Protein AF-0000000073532746 (afdb_homodimer)

Nearest PDB structures (foldseek):
  5znt-assembly1_A  TM=8.253E-01  e=4.442E-20  Bombyx mori
  5z34-assembly1_A  TM=8.194E-01  e=3.449E-19  Bombyx mori
  2cc0-assembly1_B  TM=7.468E-01  e=2.527E-08  Streptomyces lividans
  8qpq-assembly1_TA  TM=7.365E-01  e=1.011E-07  Haloferax tailed virus 1
  2y8u-assembly1_A  TM=6.996E-01  e=2.751E-05  Aspergillus nidulans FGSC A4

Foldseek 3Di:
DPPPPPPPPPPPPPPCPPPPQQQAAAFALADPDDQAFFEEAEEEEEAQDPLLCVLVCVQQVVAAAPLRFTFAYEYAYAAAQGHYDLVSLVVSVVLFHAYEHAFHNLDQPLVDDLVVLLCGGVVRLVNNVVSVDPSVRHAEYEYRVLRDALSNVVSSLVVRHQEYERFAWEAFLRTGAKDAQQQHHNHNCVVRVYYGDNPDHRPRHIYGHQYAWPQRDSALPQADPVPRHHHPPDQPLVRQQRRSCSLVVHNSHYRYHYYYRVSSVPVRSVVSVSVNCVVRSPDQSYGYDHPVLSVVCVVPPDHSVCVVVSPVVGDGND/DPPPPPPPPPPPPPPCPPPPQFDAAAFALADPDDQAFFEEAEEEEEAQDPLLCVLVCVQQVVAAAPLRFTFAYEYAYAAAQGHYDLVSLVVSVVLFHAYEHAFHNLDQPLVDDLVVLLCGGVVRLVNNVVSVDPSVRHAEYEYRVLRDALSNVVSSLVVRHQEYERFADEAFLRTGAKDAQQQHHNHNCVVRVYYGDNPDHRPRHIYGHQYAWPQRDSALPQADPVPRHHHPPDQPLVRQQRRSCSLVVHNSHYRYHYYYRVSSVPVRSVVSVSVNCVVRSPDQSYGYDHPVLSVVCVVPPDHSVCVVVSPVVGDGND

Secondary structure (DSSP, 8-state):
-------------------------PPP-S-SSSS--EEEEEEEEE-BSHHHHHHHHHHHTT-B-TTSPBPP-EEEE--SSS-B-HHHHHHHHHHT-EEEE--SS---GGGS-HHHHHHHHHHHHHHHHTTT--GGG--EE--GGG---HHHHHHHHHTT--EE---EE--SSSPPPPEEESSS--S-HHHHT----TT--EEEEEE-PEEP-TTS-SSSTTB-TTT--B-TT--HHHHHHHHHHHHHTTT-PPEEEEEEHHHHTSHHHHHHHHHHHHHHTTSTTEEEE-HHHHHHHHHS---GGGHHHHHTTSPPP-/-------------------------PPP-S-SSSS--EEEEEEEEE-BSHHHHHHHHHHHTT-B-TTSPBPP-EEEE--SSS-B-HHHHHHHHHHT-EEEE--SS---GGGS-HHHHHHHHHHHHHHHHTTT--GGG--EE--GGG---HHHHHHHHHTT--EE---EE--SSSPPPPEEESSS--S-HHHHT----TT--EEEEEE-PEEP-TTS-SSSTTB-TTT--B-TT--HHHHHHHHHHHHHTTT-PPEEEEEEHHHHTSHHHHHHHHHHHHHHTTSTTEEEE-HHHHHHHHHS---GGGHHHHHTTSPPP-

pLDDT: mean 91.08, std 16.88, range [23.73, 98.94]

Radius of gyration: 26.98 Å; Cα contacts (8 Å, |Δi|>4): 1363; chains: 2; bounding box: 135×74×66 Å

Solvent-accessible surface area (backbone atoms only — not comparable to full-atom values): 33034 Å² total; per-residue (Å²): 136,84,80,74,75,80,77,77,74,79,76,80,76,74,75,73,76,60,75,72,71,75,56,43,44,83,58,60,41,65,56,94,45,73,66,54,36,32,39,36,36,36,37,39,46,39,53,35,24,68,72,45,48,51,61,54,42,63,52,34,63,71,41,55,31,90,86,68,26,31,40,33,38,24,34,26,33,10,57,67,43,37,56,53,32,52,69,43,48,38,49,43,43,74,42,42,31,42,54,26,25,18,22,19,58,55,56,59,46,62,55,48,55,64,70,55,41,41,48,28,46,54,47,16,43,51,57,52,28,73,41,73,40,61,61,87,64,53,30,37,34,35,49,37,69,39,34,51,34,56,59,54,59,49,46,38,52,77,68,66,35,45,31,40,47,44,51,39,40,67,43,62,45,63,27,65,50,70,42,49,16,59,85,13,44,43,49,56,32,69,58,28,33,43,51,73,49,74,82,44,60,41,71,78,26,31,37,38,63,36,49,31,35,84,76,60,31,64,44,45,61,44,32,32,72,56,38,58,12,66,39,86,94,53,52,45,32,56,31,51,45,49,46,38,49,28,12,68,76,46,40,31,37,72,28,77,46,43,39,43,58,75,50,51,69,36,64,66,51,38,50,22,51,49,51,36,49,63,59,52,60,69,40,88,53,40,38,54,31,28,67,66,56,49,49,53,34,72,75,61,66,63,34,36,90,47,41,69,69,62,56,63,77,50,72,67,24,122,133,82,77,73,76,77,78,78,73,80,77,77,76,75,75,72,76,61,77,70,71,76,58,41,42,82,57,58,43,67,56,92,46,75,67,53,37,33,40,35,35,36,36,39,46,40,52,34,25,69,71,45,47,51,62,53,42,60,54,34,64,72,40,54,32,91,87,68,27,29,41,33,38,25,34,26,32,11,58,65,43,36,55,53,31,52,68,44,49,38,49,42,43,74,42,42,30,43,53,27,28,19,22,20,59,54,56,60,46,63,55,48,55,63,69,56,42,42,48,28,47,53,46,16,45,51,56,52,28,72,40,73,40,60,63,88,66,53,29,37,36,35,47,37,69,40,33,50,34,55,58,55,60,49,47,38,53,78,68,66,34,45,32,39,48,45,52,40,40,65,42,62,44,64,27,65,48,67,43,50,17,58,84,13,45,44,49,55,32,70,58,27,32,41,50,74,49,71,81,45,61,41,71,78,26,30,39,39,64,36,50,30,35,86,77,62,31,63,45,46,60,45,33,32,72,55,37,57,12,66,40,86,93,53,53,44,31,56,32,51,44,48,45,38,49,27,12,68,76,47,40,31,38,72,27,77,46,44,38,41,58,76,51,52,69,35,64,65,52,37,51,24,52,48,51,34,49,62,59,53,60,70,42,87,55,40,38,55,31,28,68,66,57,48,50,52,33,73,77,58,66,60,32,37,89,47,41,67,68,62,55,63,78,50,72,66,24,120

Structure (mmCIF, N/CA/C/O backbone):
data_AF-0000000073532746-model_v1
#
loop_
_entity.id
_entity.type
_entity.pdbx_description
1 polymer 'NodB homology domain-containing protein'
#
loop_
_atom_site.group_PDB
_atom_site.id
_atom_site.type_symbol
_atom_site.label_atom_id
_atom_site.label_alt_id
_atom_site.label_comp_id
_atom_site.label_asym_id
_atom_site.label_entity_id
_atom_site.label_seq_id
_atom_site.pdbx_PDB_ins_code
_atom_site.Cartn_x
_atom_site.Cartn_y
_atom_site.Cartn_z
_atom_site.occupancy
_atom_site.B_iso_or_equiv
_atom_site.auth_seq_id
_atom_site.auth_comp_id
_atom_site.auth_asym_id
_atom_site.auth_atom_id
_atom_site.pdbx_PDB_model_num
ATOM 1 N N . MET A 1 1 ? -73.875 11.648 2.209 1 23.73 1 MET A N 1
ATOM 2 C CA . MET A 1 1 ? -72.812 10.875 1.553 1 23.73 1 MET A CA 1
ATOM 3 C C . MET A 1 1 ? -71.438 11.211 2.135 1 23.73 1 MET A C 1
ATOM 5 O O . MET A 1 1 ? -71.062 12.383 2.213 1 23.73 1 MET A O 1
ATOM 9 N N . ALA A 1 2 ? -71.062 10.297 3.117 1 32.16 2 ALA A N 1
ATOM 10 C CA . ALA A 1 2 ? -70 10.109 4.082 1 32.16 2 ALA A CA 1
ATOM 11 C C . ALA A 1 2 ? -68.625 10.141 3.389 1 32.16 2 ALA A C 1
ATOM 13 O O . ALA A 1 2 ? -68.312 9.273 2.568 1 32.16 2 ALA A O 1
ATOM 14 N N . THR A 1 3 ? -68.188 11.281 2.979 1 30.69 3 THR A N 1
ATOM 15 C CA . THR A 1 3 ? -66.875 11.43 2.271 1 30.69 3 THR A CA 1
ATOM 16 C C . THR A 1 3 ? -65.75 10.844 3.086 1 30.69 3 THR A C 1
ATOM 18 O O . THR A 1 3 ? -65.5 11.289 4.203 1 30.69 3 THR A O 1
ATOM 21 N N . THR A 1 4 ? -65.5 9.555 3.018 1 33.56 4 THR A N 1
ATOM 22 C CA . THR A 1 4 ? -64.5 8.695 3.619 1 33.56 4 THR A CA 1
ATOM 23 C C . THR A 1 4 ? -63.125 9.117 3.186 1 33.56 4 THR A C 1
ATOM 25 O O . THR A 1 4 ? -62.781 9.07 2 1 33.56 4 THR A O 1
ATOM 28 N N . THR A 1 5 ? -62.625 10.242 3.639 1 35.44 5 THR A N 1
ATOM 29 C CA . THR A 1 5 ? -61.281 10.586 3.244 1 35.44 5 THR A CA 1
ATOM 30 C C . THR A 1 5 ? -60.312 9.445 3.561 1 35.44 5 THR A C 1
ATOM 32 O O . THR A 1 5 ? -60.25 8.961 4.695 1 35.44 5 THR A O 1
ATOM 35 N N . PRO A 1 6 ? -59.812 8.625 2.527 1 37.31 6 PRO A N 1
ATOM 36 C CA . PRO A 1 6 ? -58.875 7.531 2.781 1 37.31 6 PRO A CA 1
ATOM 37 C C . PRO A 1 6 ? -57.594 8.008 3.441 1 37.31 6 PRO A C 1
ATOM 39 O O . PRO A 1 6 ? -57.094 9.094 3.131 1 37.31 6 PRO A O 1
ATOM 42 N N . LEU A 1 7 ? -57.375 7.703 4.727 1 33.84 7 LEU A N 1
ATOM 43 C CA . LEU A 1 7 ? -56.156 7.844 5.488 1 33.84 7 LEU A CA 1
ATOM 44 C C . LEU A 1 7 ? -54.969 7.191 4.75 1 33.84 7 LEU A C 1
ATOM 46 O O . LEU A 1 7 ? -55 5.992 4.48 1 33.84 7 LEU A O 1
ATOM 50 N N . LEU A 1 8 ? -54.281 7.965 3.84 1 31.45 8 LEU A N 1
ATOM 51 C CA . LEU A 1 8 ? -53.031 7.496 3.24 1 31.45 8 LEU A CA 1
ATOM 52 C C . LEU A 1 8 ? -52.062 7.066 4.316 1 31.45 8 LEU A C 1
ATOM 54 O O . LEU A 1 8 ? -51.625 7.883 5.141 1 31.45 8 LEU A O 1
ATOM 58 N N . ALA A 1 9 ? -52.125 5.809 4.781 1 29.67 9 ALA A N 1
ATOM 59 C CA . ALA A 1 9 ? -51.062 5.238 5.621 1 29.67 9 ALA A CA 1
ATOM 60 C C . ALA A 1 9 ? -49.719 5.359 4.953 1 29.67 9 ALA A C 1
ATOM 62 O O . ALA A 1 9 ? -49.5 4.855 3.846 1 29.67 9 ALA A O 1
ATOM 63 N N . ALA A 1 10 ? -49 6.488 5.156 1 29.73 10 ALA A N 1
ATOM 64 C CA . ALA A 1 10 ? -47.594 6.578 4.766 1 29.73 10 ALA A CA 1
ATOM 65 C C . ALA A 1 10 ? -46.812 5.402 5.32 1 29.73 10 ALA A C 1
ATOM 67 O O . ALA A 1 10 ? -46.688 5.242 6.535 1 29.73 10 ALA A O 1
ATOM 68 N N . ALA A 1 11 ? -46.812 4.191 4.719 1 26.45 11 ALA A N 1
ATOM 69 C CA . ALA A 1 11 ? -45.938 3.09 5.094 1 26.45 11 ALA A CA 1
ATOM 70 C C . ALA A 1 11 ? -44.5 3.547 5.137 1 26.45 11 ALA A C 1
ATOM 72 O O . ALA A 1 11 ? -44 4.207 4.211 1 26.45 11 ALA A O 1
ATOM 73 N N . ALA A 1 12 ? -43.875 3.533 6.359 1 29.66 12 ALA A N 1
ATOM 74 C CA . ALA A 1 12 ? -42.469 3.641 6.785 1 29.66 12 ALA A CA 1
ATOM 75 C C . ALA A 1 12 ? -41.594 2.643 6.039 1 29.66 12 ALA A C 1
ATOM 77 O O . ALA A 1 12 ? -41.656 1.438 6.297 1 29.66 12 ALA A O 1
ATOM 78 N N . LEU A 1 13 ? -41.375 2.803 4.715 1 28.53 13 LEU A N 1
ATOM 79 C CA . LEU A 1 13 ? -40.375 1.905 4.176 1 28.53 13 LEU A CA 1
ATOM 80 C C . LEU A 1 13 ? -39.062 2.062 4.926 1 28.53 13 LEU A C 1
ATOM 82 O O . LEU A 1 13 ? -38.375 3.092 4.809 1 28.53 13 LEU A O 1
ATOM 86 N N . LEU A 1 14 ? -38.938 1.565 6.152 1 28.64 14 LEU A N 1
ATOM 87 C CA . LEU A 1 14 ? -37.625 1.357 6.773 1 28.64 14 LEU A CA 1
ATOM 88 C C . LEU A 1 14 ? -36.688 0.64 5.812 1 28.64 14 LEU A C 1
ATOM 90 O O . LEU A 1 14 ? -36.906 -0.52 5.465 1 28.64 14 LEU A O 1
ATOM 94 N N . ALA A 1 15 ? -36.156 1.393 4.887 1 28.52 15 ALA A N 1
ATOM 95 C CA . ALA A 1 15 ? -35.031 0.841 4.125 1 28.52 15 ALA A CA 1
ATOM 96 C C . ALA A 1 15 ? -34.031 0.182 5.047 1 28.52 15 ALA A C 1
ATOM 98 O O . ALA A 1 15 ? -33.344 0.862 5.82 1 28.52 15 ALA A O 1
ATOM 99 N N . LEU A 1 16 ? -34.281 -1.003 5.594 1 30.11 16 LEU A N 1
ATOM 100 C CA . LEU A 1 16 ? -33.281 -1.864 6.211 1 30.11 16 LEU A CA 1
ATOM 101 C C . LEU A 1 16 ? -32 -1.932 5.355 1 30.11 16 LEU A C 1
ATOM 103 O O . LEU A 1 16 ? -32.031 -2.518 4.27 1 30.11 16 LEU A O 1
ATOM 107 N N . LEU A 1 17 ? -31.328 -0.812 5.254 1 30.53 17 LEU A N 1
ATOM 108 C CA . LEU A 1 17 ? -29.969 -0.996 4.77 1 30.53 17 LEU A CA 1
ATOM 109 C C . LEU A 1 17 ? -29.281 -2.139 5.508 1 30.53 17 LEU A C 1
ATOM 111 O O . LEU A 1 17 ? -28.938 -2.012 6.688 1 30.53 17 LEU A O 1
ATOM 115 N N . HIS A 1 18 ? -29.844 -3.357 5.406 1 32.28 18 HIS A N 1
ATOM 116 C CA . HIS A 1 18 ? -29.078 -4.512 5.867 1 32.28 18 HIS A CA 1
ATOM 117 C C . HIS A 1 18 ? -27.609 -4.391 5.473 1 32.28 18 HIS A C 1
ATOM 119 O O . HIS A 1 18 ? -27.297 -3.957 4.363 1 32.28 18 HIS A O 1
ATOM 125 N N . PRO A 1 19 ? -26.766 -4.199 6.422 1 35.41 19 PRO A N 1
ATOM 126 C CA . PRO A 1 19 ? -25.375 -4.418 6.055 1 35.41 19 PRO A CA 1
ATOM 127 C C . PRO A 1 19 ? -25.172 -5.645 5.164 1 35.41 19 PRO A C 1
ATOM 129 O O . PRO A 1 19 ? -25.656 -6.73 5.492 1 35.41 19 PRO A O 1
ATOM 132 N N . CYS A 1 20 ? -25.438 -5.547 3.963 1 35.22 20 CYS A N 1
ATOM 133 C CA . CYS A 1 20 ? -25.172 -6.688 3.092 1 35.22 20 CYS A CA 1
ATOM 134 C C . CYS A 1 20 ? -23.984 -7.5 3.6 1 35.22 20 CYS A C 1
ATOM 136 O O . CYS A 1 20 ? -22.859 -7 3.658 1 35.22 20 CYS A O 1
ATOM 138 N N . ALA A 1 21 ? -24.141 -8.398 4.613 1 42.28 21 ALA A N 1
ATOM 139 C CA . ALA A 1 21 ? -23.141 -9.438 4.844 1 42.28 21 ALA A CA 1
ATOM 140 C C . ALA A 1 21 ? -22.438 -9.82 3.549 1 42.28 21 ALA A C 1
ATOM 142 O O . ALA A 1 21 ? -23.078 -10.164 2.557 1 42.28 21 ALA A O 1
ATOM 143 N N . ALA A 1 22 ? -21.25 -9.359 3.41 1 51.34 22 ALA A N 1
ATOM 144 C CA . ALA A 1 22 ? -20.422 -9.586 2.229 1 51.34 22 ALA A CA 1
ATOM 145 C C . ALA A 1 22 ? -20.578 -11.016 1.716 1 51.34 22 ALA A C 1
ATOM 147 O O . ALA A 1 22 ? -20.469 -11.969 2.486 1 51.34 22 ALA A O 1
ATOM 148 N N . ALA A 1 23 ? -21.328 -11.406 0.706 1 53.12 23 ALA A N 1
ATOM 149 C CA . ALA A 1 23 ? -21.656 -12.609 -0.056 1 53.12 23 ALA A CA 1
ATOM 150 C C . ALA A 1 23 ? -20.391 -13.352 -0.484 1 53.12 23 ALA A C 1
ATOM 152 O O . ALA A 1 23 ? -19.734 -12.961 -1.452 1 53.12 23 ALA A O 1
ATOM 153 N N . TYR A 1 24 ? -19.578 -13.953 0.572 1 62.34 24 TYR A N 1
ATOM 154 C CA . TYR A 1 24 ? -18.578 -14.867 0.012 1 62.34 24 TYR A CA 1
ATOM 155 C C . TYR A 1 24 ? -18.969 -16.312 0.277 1 62.34 24 TYR A C 1
ATOM 157 O O . TYR A 1 24 ? -19.812 -16.594 1.131 1 62.34 24 TYR A O 1
ATOM 165 N N . PHE A 1 25 ? -18.578 -17.219 -0.654 1 70.25 25 PHE A N 1
ATOM 166 C CA . PHE A 1 25 ? -18.812 -18.656 -0.544 1 70.25 25 PHE A CA 1
ATOM 167 C C . PHE A 1 25 ? -17.562 -19.344 0.013 1 70.25 25 PHE A C 1
ATOM 169 O O . PHE A 1 25 ? -16.594 -19.547 -0.704 1 70.25 25 PHE A O 1
ATOM 176 N N . PRO A 1 26 ? -17.656 -19.609 1.271 1 69.5 26 PRO A N 1
ATOM 177 C CA . PRO A 1 26 ? -16.453 -20.219 1.837 1 69.5 26 PRO A CA 1
ATOM 178 C C . PRO A 1 26 ? -16.031 -21.484 1.099 1 69.5 26 PRO A C 1
ATOM 180 O O . PRO A 1 26 ? -16.875 -22.297 0.736 1 69.5 26 PRO A O 1
ATOM 183 N N . VAL A 1 27 ? -14.695 -21.391 0.779 1 78.94 27 VAL A N 1
ATOM 184 C CA . VAL A 1 27 ? -14.148 -22.5 0.015 1 78.94 27 VAL A CA 1
ATOM 185 C C . VAL A 1 27 ? -13.469 -23.5 0.959 1 78.94 27 VAL A C 1
ATOM 187 O O . VAL A 1 27 ? -13.203 -23.172 2.119 1 78.94 27 VAL A O 1
ATOM 190 N N . SER A 1 28 ? -13.18 -24.656 0.431 1 79.5 28 SER A N 1
ATOM 191 C CA . SER A 1 28 ? -12.625 -25.781 1.184 1 79.5 28 SER A CA 1
ATOM 192 C C . SER A 1 28 ? -11.211 -25.469 1.673 1 79.5 28 SER A C 1
ATOM 194 O O . SER A 1 28 ? -10.438 -24.828 0.97 1 79.5 28 SER A O 1
ATOM 196 N N . THR A 1 29 ? -10.945 -25.906 2.898 1 89.88 29 THR A N 1
ATOM 197 C CA . THR A 1 29 ? -9.586 -25.891 3.43 1 89.88 29 THR A CA 1
ATOM 198 C C . THR A 1 29 ? -8.977 -27.297 3.355 1 89.88 29 THR A C 1
ATOM 200 O O . THR A 1 29 ? -7.836 -27.5 3.787 1 89.88 29 THR A O 1
ATOM 203 N N . LYS A 1 30 ? -9.711 -28.172 2.805 1 90.06 30 LYS A N 1
ATOM 204 C CA . LYS A 1 30 ? -9.219 -29.547 2.68 1 90.06 30 LYS A CA 1
ATOM 205 C C . LYS A 1 30 ? -8.508 -29.75 1.347 1 90.06 30 LYS A C 1
ATOM 207 O O . LYS A 1 30 ? -8.977 -29.297 0.304 1 90.06 30 LYS A O 1
ATOM 212 N N . SER A 1 31 ? -7.434 -30.438 1.444 1 93.69 31 SER A N 1
ATOM 213 C CA . SER A 1 31 ? -6.73 -30.797 0.214 1 93.69 31 SER A CA 1
ATOM 214 C C . SER A 1 31 ? -7.602 -31.656 -0.688 1 93.69 31 SER A C 1
ATOM 216 O O . SER A 1 31 ? -8.344 -32.5 -0.206 1 93.69 31 SER A O 1
ATOM 218 N N . PRO A 1 32 ? -7.422 -31.469 -1.952 1 94.12 32 PRO A N 1
ATOM 219 C CA . PRO A 1 32 ? -8.25 -32.219 -2.887 1 94.12 32 PRO A CA 1
ATOM 220 C C . PRO A 1 32 ? -7.859 -33.719 -2.949 1 94.12 32 PRO A C 1
ATOM 222 O O . PRO A 1 32 ? -8.609 -34.531 -3.49 1 94.12 32 PRO A O 1
ATOM 225 N N . VAL A 1 33 ? -6.699 -34.094 -2.506 1 96 33 VAL A N 1
ATOM 226 C CA . VAL A 1 33 ? -6.277 -35.5 -2.482 1 96 33 VAL A CA 1
ATOM 227 C C . VAL A 1 33 ? -5.68 -35.844 -1.12 1 96 33 VAL A C 1
ATOM 229 O O . VAL A 1 33 ? -5.258 -34.938 -0.382 1 96 33 VAL A O 1
ATOM 232 N N . ALA A 1 34 ? -5.707 -37.188 -1.016 1 93.31 34 ALA A N 1
ATOM 233 C CA . ALA A 1 34 ? -4.988 -37.656 0.16 1 93.31 34 ALA A CA 1
ATOM 234 C C . ALA A 1 34 ? -3.479 -37.594 -0.046 1 93.31 34 ALA A C 1
ATOM 236 O O . ALA A 1 34 ? -2.988 -37.75 -1.165 1 93.31 34 ALA A O 1
ATOM 237 N N . ALA A 1 35 ? -2.652 -37.188 0.871 1 96.38 35 ALA A N 1
ATOM 238 C CA . ALA A 1 35 ? -1.195 -37.094 0.858 1 96.38 35 ALA A CA 1
ATOM 239 C C . ALA A 1 35 ? -0.724 -36.125 -0.209 1 96.38 35 ALA A C 1
ATOM 241 O O . ALA A 1 35 ? 0.04 -36.469 -1.105 1 96.38 35 ALA A O 1
ATOM 242 N N . PRO A 1 36 ? -1.185 -34.969 -0.281 1 98 36 PRO A N 1
ATOM 243 C CA . PRO A 1 36 ? -0.837 -33.969 -1.288 1 98 36 PRO A CA 1
ATOM 244 C C . PRO A 1 36 ? 0.634 -33.562 -1.231 1 98 36 PRO A C 1
ATOM 246 O O . PRO A 1 36 ? 1.297 -33.75 -0.211 1 98 36 PRO A O 1
ATOM 249 N N . PRO A 1 37 ? 1.194 -33.062 -2.34 1 98.62 37 PRO A N 1
ATOM 250 C CA . PRO A 1 37 ? 2.471 -32.375 -2.27 1 98.62 37 PRO A CA 1
ATOM 251 C C . PRO A 1 37 ? 2.363 -31.031 -1.53 1 98.62 37 PRO A C 1
ATOM 253 O O . PRO A 1 37 ? 1.268 -30.625 -1.127 1 98.62 37 PRO A O 1
ATOM 256 N N . GLN A 1 38 ? 3.496 -30.438 -1.259 1 98.69 38 GLN A N 1
ATOM 257 C CA . GLN A 1 38 ? 3.564 -29.047 -0.812 1 98.69 38 GLN A CA 1
ATOM 258 C C . GLN A 1 38 ? 4.086 -28.141 -1.92 1 98.69 38 GLN A C 1
ATOM 260 O O . GLN A 1 38 ? 5.215 -28.312 -2.387 1 98.69 38 GLN A O 1
ATOM 265 N N . PHE A 1 39 ? 3.281 -27.219 -2.268 1 98.81 39 PHE A N 1
ATOM 266 C CA . PHE A 1 39 ? 3.682 -26.312 -3.344 1 98.81 39 PHE A CA 1
ATOM 267 C C . PHE A 1 39 ? 4.277 -25.031 -2.781 1 98.81 39 PHE A C 1
ATOM 269 O O . PHE A 1 39 ? 3.803 -24.516 -1.772 1 98.81 39 PHE A O 1
ATOM 276 N N . ILE A 1 40 ? 5.293 -24.547 -3.439 1 98.81 40 ILE A N 1
ATOM 277 C CA . ILE A 1 40 ? 5.789 -23.188 -3.318 1 98.81 40 ILE A CA 1
ATOM 278 C C . ILE A 1 40 ? 5.547 -22.438 -4.625 1 98.81 40 ILE A C 1
ATOM 280 O O . ILE A 1 40 ? 5.938 -22.891 -5.699 1 98.81 40 ILE A O 1
ATOM 284 N N . VAL A 1 41 ? 4.91 -21.344 -4.562 1 98.81 41 VAL A N 1
ATOM 285 C CA . VAL A 1 41 ? 4.684 -20.453 -5.707 1 98.81 41 VAL A CA 1
ATOM 286 C C . VAL A 1 41 ? 5.496 -19.172 -5.543 1 98.81 41 VAL A C 1
ATOM 288 O O . VAL A 1 41 ? 5.301 -18.438 -4.582 1 98.81 41 VAL A O 1
ATOM 291 N N . PHE A 1 42 ? 6.41 -18.969 -6.441 1 98.75 42 PHE A N 1
ATOM 292 C CA . PHE A 1 42 ? 7.289 -17.812 -6.461 1 98.75 42 PHE A CA 1
ATOM 293 C C . PHE A 1 42 ? 6.859 -16.828 -7.539 1 98.75 42 PHE A C 1
ATOM 295 O O . PHE A 1 42 ? 6.887 -17.141 -8.727 1 98.75 42 PHE A O 1
ATOM 302 N N . THR A 1 43 ? 6.449 -15.586 -7.133 1 98.88 43 THR A N 1
ATOM 303 C CA . THR A 1 43 ? 6 -14.617 -8.133 1 98.88 43 THR A CA 1
ATOM 304 C C . THR A 1 43 ? 6.762 -13.305 -7.988 1 98.88 43 THR A C 1
ATOM 306 O O . THR A 1 43 ? 7.281 -12.992 -6.914 1 98.88 43 THR A O 1
ATOM 309 N N . HIS A 1 44 ? 6.867 -12.633 -9.047 1 98.81 44 HIS A N 1
ATOM 310 C CA . HIS A 1 44 ? 7.438 -11.289 -9.133 1 98.81 44 HIS A CA 1
ATOM 311 C C . HIS A 1 44 ? 6.492 -10.336 -9.844 1 98.81 44 HIS A C 1
ATOM 313 O O . HIS A 1 44 ? 5.934 -10.672 -10.898 1 98.81 44 HIS A O 1
ATOM 319 N N . ASP A 1 45 ? 6.312 -9.133 -9.273 1 98.12 45 ASP A N 1
ATOM 320 C CA . ASP A 1 45 ? 5.402 -8.148 -9.859 1 98.12 45 ASP A CA 1
ATOM 321 C C . ASP A 1 45 ? 6.172 -6.969 -10.445 1 98.12 45 ASP A C 1
ATOM 323 O O . ASP A 1 45 ? 7.254 -6.621 -9.961 1 98.12 45 ASP A O 1
ATOM 327 N N . ASP A 1 46 ? 5.625 -6.297 -11.469 1 96.81 46 ASP A N 1
ATOM 328 C CA . ASP A 1 46 ? 6.039 -5.023 -12.047 1 96.81 46 ASP A CA 1
ATOM 329 C C . ASP A 1 46 ? 7.051 -5.23 -13.164 1 96.81 46 ASP A C 1
ATOM 331 O O . ASP A 1 46 ? 6.688 -5.641 -14.273 1 96.81 46 ASP A O 1
ATOM 335 N N . ASP A 1 47 ? 8.383 -5.133 -12.883 1 96.94 47 ASP A N 1
ATOM 336 C CA . ASP A 1 47 ? 9.43 -5.035 -13.898 1 96.94 47 ASP A CA 1
ATOM 337 C C . ASP A 1 47 ? 9.719 -6.398 -14.516 1 96.94 47 ASP A C 1
ATOM 339 O O . ASP A 1 47 ? 9.82 -7.402 -13.812 1 96.94 47 ASP A O 1
ATOM 343 N N . VAL A 1 48 ? 9.789 -6.434 -15.781 1 98.62 48 VAL A N 1
ATOM 344 C CA . VAL A 1 48 ? 10.352 -7.543 -16.547 1 98.62 48 VAL A CA 1
ATOM 345 C C . VAL A 1 48 ? 11.43 -7.023 -17.5 1 98.62 48 VAL A C 1
ATOM 347 O O . VAL A 1 48 ? 11.148 -6.684 -18.656 1 98.62 48 VAL A O 1
ATOM 350 N N . ALA A 1 49 ? 12.578 -6.957 -16.984 1 98.19 49 ALA A N 1
ATOM 351 C CA . ALA A 1 49 ? 13.766 -6.422 -17.656 1 98.19 49 ALA A CA 1
ATOM 352 C C . ALA A 1 49 ? 15.031 -7.121 -17.172 1 98.19 49 ALA A C 1
ATOM 354 O O . ALA A 1 49 ? 15.008 -7.836 -16.156 1 98.19 49 ALA A O 1
ATOM 355 N N . PRO A 1 50 ? 16.109 -6.984 -17.844 1 97.81 50 PRO A N 1
ATOM 356 C CA . PRO A 1 50 ? 17.328 -7.715 -17.484 1 97.81 50 PRO A CA 1
ATOM 357 C C . PRO A 1 50 ? 17.75 -7.477 -16.047 1 97.81 50 PRO A C 1
ATOM 359 O O . PRO A 1 50 ? 18.141 -8.414 -15.344 1 97.81 50 PRO A O 1
ATOM 362 N N . ALA A 1 51 ? 17.609 -6.289 -15.547 1 95.88 51 ALA A N 1
ATOM 363 C CA . ALA A 1 51 ? 18.047 -5.988 -14.188 1 95.88 51 ALA A CA 1
ATOM 364 C C . ALA A 1 51 ? 17.203 -6.727 -13.156 1 95.88 51 ALA A C 1
ATOM 366 O O . ALA A 1 51 ? 17.734 -7.316 -12.211 1 95.88 51 ALA A O 1
ATOM 367 N N . SER A 1 52 ? 15.875 -6.672 -13.32 1 97.12 52 SER A N 1
ATOM 368 C CA . SER A 1 52 ? 14.977 -7.348 -12.383 1 97.12 52 SER A CA 1
ATOM 369 C C . SER A 1 52 ? 15.102 -8.859 -12.492 1 97.12 52 SER A C 1
ATOM 371 O O . SER A 1 52 ? 15.148 -9.562 -11.477 1 97.12 52 SER A O 1
ATOM 373 N N . SER A 1 53 ? 15.195 -9.375 -13.758 1 97.81 53 SER A N 1
ATOM 374 C CA . SER A 1 53 ? 15.258 -10.82 -13.938 1 97.81 53 SER A CA 1
ATOM 375 C C . SER A 1 53 ? 16.562 -11.383 -13.383 1 97.81 53 SER A C 1
ATOM 377 O O . SER A 1 53 ? 16.594 -12.484 -12.836 1 97.81 53 SER A O 1
ATOM 379 N N . LYS A 1 54 ? 17.656 -10.641 -13.523 1 97.38 54 LYS A N 1
ATOM 380 C CA . LYS A 1 54 ? 18.938 -11.094 -12.977 1 97.38 54 LYS A CA 1
ATOM 381 C C . LYS A 1 54 ? 18.844 -11.305 -11.469 1 97.38 54 LYS A C 1
ATOM 383 O O . LYS A 1 54 ? 19.297 -12.328 -10.953 1 97.38 54 LYS A O 1
ATOM 388 N N . LEU A 1 55 ? 18.266 -10.383 -10.859 1 97.06 55 LEU A N 1
ATOM 389 C CA . LEU A 1 55 ? 18.141 -10.414 -9.406 1 97.06 55 LEU A CA 1
ATOM 390 C C . LEU A 1 55 ? 17.266 -11.594 -8.969 1 97.06 55 LEU A C 1
ATOM 392 O O . LEU A 1 55 ? 17.625 -12.328 -8.047 1 97.06 55 LEU A O 1
ATOM 396 N N . VAL A 1 56 ? 16.141 -11.844 -9.555 1 98.38 56 VAL A N 1
ATOM 397 C CA . VAL A 1 56 ? 15.188 -12.875 -9.195 1 98.38 56 VAL A CA 1
ATOM 398 C C . VAL A 1 56 ? 15.742 -14.25 -9.562 1 98.38 56 VAL A C 1
ATOM 400 O O . VAL A 1 56 ? 15.672 -15.188 -8.766 1 98.38 56 VAL A O 1
ATOM 403 N N . LEU A 1 57 ? 16.344 -14.375 -10.75 1 97.94 57 LEU A N 1
ATOM 404 C CA . LEU A 1 57 ? 16.812 -15.664 -11.242 1 97.94 57 LEU A CA 1
ATOM 405 C C . LEU A 1 57 ? 18.047 -16.125 -10.484 1 97.94 57 LEU A C 1
ATOM 407 O O . LEU A 1 57 ? 18.328 -17.328 -10.391 1 97.94 57 LEU A O 1
ATOM 411 N N . ARG A 1 58 ? 18.781 -15.18 -9.93 1 97.38 58 ARG A N 1
ATOM 412 C CA . ARG A 1 58 ? 19.891 -15.578 -9.062 1 97.38 58 ARG A CA 1
ATOM 413 C C . ARG A 1 58 ? 19.391 -16.453 -7.914 1 97.38 58 ARG A C 1
ATOM 415 O O . ARG A 1 58 ? 20.094 -17.359 -7.469 1 97.38 58 ARG A O 1
ATOM 422 N N . LEU A 1 59 ? 18.156 -16.203 -7.512 1 97.44 59 LEU A N 1
ATOM 423 C CA . LEU A 1 59 ? 17.547 -17 -6.465 1 97.44 59 LEU A CA 1
ATOM 424 C C . LEU A 1 59 ? 16.938 -18.281 -7.043 1 97.44 59 LEU A C 1
ATOM 426 O O . LEU A 1 59 ? 17.328 -19.391 -6.672 1 97.44 59 LEU A O 1
ATOM 430 N N . SER A 1 60 ? 16.078 -18.141 -7.98 1 97.12 60 SER A N 1
ATOM 431 C CA . SER A 1 60 ? 15.297 -19.281 -8.461 1 97.12 60 SER A CA 1
ATOM 432 C C . SER A 1 60 ? 16.188 -20.312 -9.164 1 97.12 60 SER A C 1
ATOM 434 O O . SER A 1 60 ? 15.938 -21.516 -9.109 1 97.12 60 SER A O 1
ATOM 436 N N . ASP A 1 61 ? 17.266 -19.859 -9.789 1 97.25 61 ASP A N 1
ATOM 437 C CA . ASP A 1 61 ? 18.172 -20.734 -10.539 1 97.25 61 ASP A CA 1
ATOM 438 C C . ASP A 1 61 ? 19.109 -21.484 -9.602 1 97.25 61 ASP A C 1
ATOM 440 O O . ASP A 1 61 ? 19.781 -22.438 -10.016 1 97.25 61 ASP A O 1
ATOM 444 N N . SER A 1 62 ? 19.156 -21.109 -8.398 1 97.31 62 SER A N 1
ATOM 445 C CA . SER A 1 62 ? 20.078 -21.734 -7.453 1 97.31 62 SER A CA 1
ATOM 446 C C . SER A 1 62 ? 19.453 -22.953 -6.789 1 97.31 62 SER A C 1
ATOM 448 O O . SER A 1 62 ? 20.125 -23.688 -6.055 1 97.31 62 SER A O 1
ATOM 450 N N . PHE A 1 63 ? 18.234 -23.188 -7.059 1 98.06 63 PHE A N 1
ATOM 451 C CA . PHE A 1 63 ? 17.531 -24.297 -6.438 1 98.06 63 PHE A CA 1
ATOM 452 C C . PHE A 1 63 ? 16.828 -25.141 -7.488 1 98.06 63 PHE A C 1
ATOM 454 O O . PHE A 1 63 ? 16.641 -24.703 -8.625 1 98.06 63 PHE A O 1
ATOM 461 N N . TYR A 1 64 ? 16.469 -26.375 -7.035 1 97.62 64 TYR A N 1
ATOM 462 C CA . TYR A 1 64 ? 15.93 -27.344 -7.992 1 97.62 64 TYR A CA 1
ATOM 463 C C . TYR A 1 64 ? 14.719 -28.062 -7.414 1 97.62 64 TYR A C 1
ATOM 465 O O . TYR A 1 64 ? 14.68 -28.359 -6.215 1 97.62 64 TYR A O 1
ATOM 473 N N . ASN A 1 65 ? 13.797 -28.312 -8.281 1 98 65 ASN A N 1
ATOM 474 C CA . ASN A 1 65 ? 12.742 -29.281 -7.969 1 98 65 ASN A CA 1
ATOM 475 C C . ASN A 1 65 ? 13.281 -30.703 -7.945 1 98 65 ASN A C 1
ATOM 477 O O . ASN A 1 65 ? 14.383 -30.969 -8.422 1 98 65 ASN A O 1
ATOM 481 N N . PRO A 1 66 ? 12.477 -31.641 -7.406 1 97.06 66 PRO A N 1
ATOM 482 C CA . PRO A 1 66 ? 12.922 -33.031 -7.293 1 97.06 66 PRO A CA 1
ATOM 483 C C . PRO A 1 66 ? 13.25 -33.656 -8.648 1 97.06 66 PRO A C 1
ATOM 485 O O . PRO A 1 66 ? 14.047 -34.594 -8.727 1 97.06 66 PRO A O 1
ATOM 488 N N . ASN A 1 67 ? 12.727 -33.156 -9.727 1 96.31 67 ASN A N 1
ATOM 489 C CA . ASN A 1 67 ? 12.977 -33.719 -11.055 1 96.31 67 ASN A CA 1
ATOM 490 C C . ASN A 1 67 ? 14.219 -33.094 -11.688 1 96.31 67 ASN A C 1
ATOM 492 O O . ASN A 1 67 ? 14.492 -33.312 -12.867 1 96.31 67 ASN A O 1
ATOM 496 N N . GLY A 1 68 ? 14.898 -32.188 -10.984 1 96.25 68 GLY A N 1
ATOM 497 C CA . GLY A 1 68 ? 16.156 -31.609 -11.453 1 96.25 68 GLY A CA 1
ATOM 498 C C . GLY A 1 68 ? 15.969 -30.297 -12.172 1 96.25 68 GLY A C 1
ATOM 499 O O . GLY A 1 68 ? 16.953 -29.656 -12.57 1 96.25 68 GLY A O 1
ATOM 500 N N . CYS A 1 69 ? 14.781 -29.875 -12.336 1 97.38 69 CYS A N 1
ATOM 501 C CA . CYS A 1 69 ? 14.516 -28.594 -13 1 97.38 69 CYS A CA 1
ATOM 502 C C . CYS A 1 69 ? 14.648 -27.438 -12.023 1 97.38 69 CYS A C 1
ATOM 504 O O . CYS A 1 69 ? 14.297 -27.562 -10.852 1 97.38 69 CYS A O 1
ATOM 506 N N . LYS A 1 70 ? 15.086 -26.281 -12.484 1 97.88 70 LYS A N 1
ATOM 507 C CA . LYS A 1 70 ? 15.141 -25.062 -11.68 1 97.88 70 LYS A CA 1
ATOM 508 C C . LYS A 1 70 ? 13.734 -24.562 -11.352 1 97.88 70 LYS A C 1
ATOM 510 O O . LYS A 1 70 ? 12.75 -25.031 -11.922 1 97.88 70 LYS A O 1
ATOM 515 N N . LEU A 1 71 ? 13.664 -23.656 -10.422 1 98.5 71 LEU A N 1
ATOM 516 C CA . LEU A 1 71 ? 12.359 -23.203 -9.938 1 98.5 71 LEU A CA 1
ATOM 517 C C . LEU A 1 71 ? 11.711 -22.25 -10.93 1 98.5 71 LEU A C 1
ATOM 519 O O . LEU A 1 71 ? 12.336 -21.266 -11.359 1 98.5 71 LEU A O 1
ATOM 523 N N . PRO A 1 72 ? 10.492 -22.516 -11.336 1 98.44 72 PRO A N 1
ATOM 524 C CA . PRO A 1 72 ? 9.773 -21.531 -12.148 1 98.44 72 PRO A CA 1
ATOM 525 C C . PRO A 1 72 ? 9.305 -20.328 -11.336 1 98.44 72 PRO A C 1
ATOM 527 O O . PRO A 1 72 ? 9.047 -20.453 -10.141 1 98.44 72 PRO A O 1
ATOM 530 N N . VAL A 1 73 ? 9.203 -19.172 -11.969 1 98.62 73 VAL A N 1
ATOM 531 C CA . VAL A 1 73 ? 8.664 -17.938 -11.406 1 98.62 73 VAL A CA 1
ATOM 532 C C . VAL A 1 73 ? 7.512 -17.438 -12.273 1 98.62 73 VAL A C 1
ATOM 534 O O . VAL A 1 73 ? 7.559 -17.547 -13.5 1 98.62 73 VAL A O 1
ATOM 537 N N . THR A 1 74 ? 6.441 -17.047 -11.672 1 98.88 74 THR A N 1
ATOM 538 C CA . THR A 1 74 ? 5.395 -16.328 -12.391 1 98.88 74 THR A CA 1
ATOM 539 C C . THR A 1 74 ? 5.641 -14.828 -12.336 1 98.88 74 THR A C 1
ATOM 541 O O . THR A 1 74 ? 5.711 -14.242 -11.258 1 98.88 74 THR A O 1
ATOM 544 N N . TRP A 1 75 ? 5.781 -14.242 -13.516 1 98.88 75 TRP A N 1
ATOM 545 C CA . TRP A 1 75 ? 6.07 -12.82 -13.641 1 98.88 75 TRP A CA 1
ATOM 546 C C . TRP A 1 75 ? 4.805 -12.039 -13.984 1 98.88 75 TRP A C 1
ATOM 548 O O . TRP A 1 75 ? 4.305 -12.109 -15.109 1 98.88 75 TRP A O 1
ATOM 558 N N . PHE A 1 76 ? 4.301 -11.266 -13.062 1 98.94 76 PHE A N 1
ATOM 559 C CA . PHE A 1 76 ? 3.213 -10.336 -13.336 1 98.94 76 PHE A CA 1
ATOM 560 C C . PHE A 1 76 ? 3.752 -9.023 -13.898 1 98.94 76 PHE A C 1
ATOM 562 O O . PHE A 1 76 ? 4.207 -8.156 -13.156 1 98.94 76 PHE A O 1
ATOM 569 N N . ALA A 1 77 ? 3.541 -8.844 -15.18 1 98.75 77 ALA A N 1
ATOM 570 C CA . ALA A 1 77 ? 4.281 -7.812 -15.906 1 98.75 77 ALA A CA 1
ATOM 571 C C . ALA A 1 77 ? 3.416 -6.574 -16.141 1 98.75 77 ALA A C 1
ATOM 573 O O . ALA A 1 77 ? 2.258 -6.684 -16.547 1 98.75 77 ALA A O 1
ATOM 574 N N . CYS A 1 78 ? 3.936 -5.484 -15.852 1 96.81 78 CYS A N 1
ATOM 575 C CA . CYS A 1 78 ? 3.465 -4.168 -16.266 1 96.81 78 CYS A CA 1
ATOM 576 C C . CYS A 1 78 ? 4.262 -3.656 -17.469 1 96.81 78 CYS A C 1
ATOM 578 O O . CYS A 1 78 ? 5.492 -3.607 -17.422 1 96.81 78 CYS A O 1
ATOM 580 N N . THR A 1 79 ? 3.645 -3.121 -18.531 1 97.19 79 THR A N 1
ATOM 581 C CA . THR A 1 79 ? 4.336 -3.076 -19.812 1 97.19 79 THR A CA 1
ATOM 582 C C . THR A 1 79 ? 4.715 -1.643 -20.172 1 97.19 79 THR A C 1
ATOM 584 O O . THR A 1 79 ? 5.656 -1.417 -20.938 1 97.19 79 THR A O 1
ATOM 587 N N . SER A 1 80 ? 4.07 -0.631 -19.672 1 93.94 80 SER A N 1
ATOM 588 C CA . SER A 1 80 ? 4.352 0.715 -20.172 1 93.94 80 SER A CA 1
ATOM 589 C C . SER A 1 80 ? 4.91 1.601 -19.062 1 93.94 80 SER A C 1
ATOM 591 O O . SER A 1 80 ? 5.824 2.396 -19.297 1 93.94 80 SER A O 1
ATOM 593 N N . SER A 1 81 ? 4.422 1.448 -17.875 1 89.81 81 SER A N 1
ATOM 594 C CA . SER A 1 81 ? 4.84 2.34 -16.812 1 89.81 81 SER A CA 1
ATOM 595 C C . SER A 1 81 ? 5.934 1.704 -15.953 1 89.81 81 SER A C 1
ATOM 597 O O . SER A 1 81 ? 6.406 2.309 -14.992 1 89.81 81 SER A O 1
ATOM 599 N N . CYS A 1 82 ? 6.316 0.447 -16.219 1 93.12 82 CYS A N 1
ATOM 600 C CA . CYS A 1 82 ? 7.391 -0.267 -15.539 1 93.12 82 CYS A CA 1
ATOM 601 C C . CYS A 1 82 ? 8.562 -0.523 -16.484 1 93.12 82 CYS A C 1
ATOM 603 O O . CYS A 1 82 ? 8.469 -0.27 -17.688 1 93.12 82 CYS A O 1
ATOM 605 N N . SER A 1 83 ? 9.711 -0.946 -15.891 1 93.56 83 SER A N 1
ATOM 606 C CA . SER A 1 83 ? 10.805 -1.43 -16.734 1 93.56 83 SER A CA 1
ATOM 607 C C . SER A 1 83 ? 10.438 -2.748 -17.406 1 93.56 83 SER A C 1
ATOM 609 O O . SER A 1 83 ? 10.344 -3.783 -16.75 1 93.56 83 SER A O 1
ATOM 611 N N . PHE A 1 84 ? 10.195 -2.631 -18.766 1 97.69 84 PHE A N 1
ATOM 612 C CA . PHE A 1 84 ? 9.734 -3.795 -19.5 1 97.69 84 PHE A CA 1
ATOM 613 C C . PHE A 1 84 ? 10.508 -3.945 -20.812 1 97.69 84 PHE A C 1
ATOM 615 O O . PHE A 1 84 ? 10.656 -2.982 -21.562 1 97.69 84 PHE A O 1
ATOM 622 N N . SER A 1 85 ? 10.992 -5.141 -20.984 1 98.19 85 SER A N 1
ATOM 623 C CA . SER A 1 85 ? 11.711 -5.508 -22.219 1 98.19 85 SER A CA 1
ATOM 624 C C . SER A 1 85 ? 11.055 -6.699 -22.906 1 98.19 85 SER A C 1
ATOM 626 O O . SER A 1 85 ? 11.016 -7.801 -22.344 1 98.19 85 SER A O 1
ATOM 628 N N . CYS A 1 86 ? 10.633 -6.457 -24.156 1 98.31 86 CYS A N 1
ATOM 629 C CA . CYS A 1 86 ? 10.047 -7.543 -24.922 1 98.31 86 CYS A CA 1
ATOM 630 C C . CYS A 1 86 ? 11 -8.727 -25.016 1 98.31 86 CYS A C 1
ATOM 632 O O . CYS A 1 86 ? 10.594 -9.875 -24.844 1 98.31 86 CYS A O 1
ATOM 634 N N . SER A 1 87 ? 12.227 -8.414 -25.234 1 98.56 87 SER A N 1
ATOM 635 C CA . SER A 1 87 ? 13.211 -9.484 -25.359 1 98.56 87 SER A CA 1
ATOM 636 C C . SER A 1 87 ? 13.359 -10.266 -24.062 1 98.56 87 SER A C 1
ATOM 638 O O . SER A 1 87 ? 13.484 -11.492 -24.094 1 98.56 87 SER A O 1
ATOM 640 N N . GLU A 1 88 ? 13.297 -9.562 -22.938 1 98.62 88 GLU A N 1
ATOM 641 C CA . GLU A 1 88 ? 13.43 -10.242 -21.656 1 98.62 88 GLU A CA 1
ATOM 642 C C . GLU A 1 88 ? 12.188 -11.078 -21.344 1 98.62 88 GLU A C 1
ATOM 644 O O . GLU A 1 88 ? 12.305 -12.195 -20.844 1 98.62 88 GLU A O 1
ATOM 649 N N . ALA A 1 89 ? 11.016 -10.57 -21.656 1 98.75 89 ALA A N 1
ATOM 650 C CA . ALA A 1 89 ? 9.781 -11.328 -21.438 1 98.75 89 ALA A CA 1
ATOM 651 C C . ALA A 1 89 ? 9.781 -12.609 -22.266 1 98.75 89 ALA A C 1
ATOM 653 O O . ALA A 1 89 ? 9.453 -13.68 -21.75 1 98.75 89 ALA A O 1
ATOM 654 N N . ALA A 1 90 ? 10.156 -12.477 -23.516 1 98.38 90 ALA A N 1
ATOM 655 C CA . ALA A 1 90 ? 10.219 -13.641 -24.391 1 98.38 90 ALA A CA 1
ATOM 656 C C . ALA A 1 90 ? 11.227 -14.656 -23.891 1 98.38 90 ALA A C 1
ATOM 658 O O . ALA A 1 90 ? 10.969 -15.867 -23.906 1 98.38 90 ALA A O 1
ATOM 659 N N . ARG A 1 91 ? 12.359 -14.164 -23.453 1 97.88 91 ARG A N 1
ATOM 660 C CA . ARG A 1 91 ? 13.398 -15.039 -22.922 1 97.88 91 ARG A CA 1
ATOM 661 C C . ARG A 1 91 ? 12.898 -15.82 -21.719 1 97.88 91 ARG A C 1
ATOM 663 O O . ARG A 1 91 ? 13.102 -17.031 -21.625 1 97.88 91 ARG A O 1
ATOM 670 N N . LEU A 1 92 ? 12.281 -15.109 -20.828 1 98.25 92 LEU A N 1
ATOM 671 C CA . LEU A 1 92 ? 11.766 -15.75 -19.625 1 98.25 92 LEU A CA 1
ATOM 672 C C . LEU A 1 92 ? 10.711 -16.797 -19.969 1 98.25 92 LEU A C 1
ATOM 674 O O . LEU A 1 92 ? 10.719 -17.906 -19.422 1 98.25 92 LEU A O 1
ATOM 678 N N . TYR A 1 93 ? 9.844 -16.469 -20.875 1 98.06 93 TYR A N 1
ATOM 679 C CA . TYR A 1 93 ? 8.812 -17.391 -21.328 1 98.06 93 TYR A CA 1
ATOM 680 C C . TYR A 1 93 ? 9.43 -18.641 -21.938 1 98.06 93 TYR A C 1
ATOM 682 O O . TYR A 1 93 ? 9.039 -19.766 -21.625 1 98.06 93 TYR A O 1
ATOM 690 N N . LEU A 1 94 ? 10.391 -18.469 -22.781 1 96.62 94 LEU A N 1
ATOM 691 C CA . LEU A 1 94 ? 11.047 -19.578 -23.469 1 96.62 94 LEU A CA 1
ATOM 692 C C . LEU A 1 94 ? 11.805 -20.453 -22.5 1 96.62 94 LEU A C 1
ATOM 694 O O . LEU A 1 94 ? 11.93 -21.672 -22.703 1 96.62 94 LEU A O 1
ATOM 698 N N . LYS A 1 95 ? 12.258 -19.859 -21.406 1 96.62 95 LYS A N 1
ATOM 699 C CA . LYS A 1 95 ? 13 -20.609 -20.391 1 96.62 95 LYS A CA 1
ATOM 700 C C . LYS A 1 95 ? 12.055 -21.453 -19.547 1 96.62 95 LYS A C 1
ATOM 702 O O . LYS A 1 95 ? 12.508 -22.328 -18.781 1 96.62 95 LYS A O 1
ATOM 707 N N . GLY A 1 96 ? 10.781 -21.203 -19.656 1 96.69 96 GLY A N 1
ATOM 708 C CA . GLY A 1 96 ? 9.836 -22.047 -18.953 1 96.69 96 GLY A CA 1
ATOM 709 C C . GLY A 1 96 ? 9.133 -21.328 -17.812 1 96.69 96 GLY A C 1
ATOM 710 O O . GLY A 1 96 ? 8.352 -21.953 -17.078 1 96.69 96 GLY A O 1
ATOM 711 N N . HIS A 1 97 ? 9.383 -20.031 -17.578 1 98.19 97 HIS A N 1
ATOM 712 C CA . HIS A 1 97 ? 8.656 -19.234 -16.578 1 98.19 97 HIS A CA 1
ATOM 713 C C . HIS A 1 97 ? 7.281 -18.828 -17.109 1 98.19 97 HIS A C 1
ATOM 715 O O . HIS A 1 97 ? 7.004 -18.953 -18.297 1 98.19 97 HIS A O 1
ATOM 721 N N . GLU A 1 98 ? 6.418 -18.484 -16.188 1 98.5 98 GLU A N 1
ATOM 722 C CA . GLU A 1 98 ? 5.109 -17.969 -16.578 1 98.5 98 GLU A CA 1
ATOM 723 C C . GLU A 1 98 ? 5.117 -16.438 -16.656 1 98.5 98 GLU A C 1
ATOM 725 O O . GLU A 1 98 ? 5.672 -15.781 -15.773 1 98.5 98 GLU A O 1
ATOM 730 N N . ILE A 1 99 ? 4.574 -15.914 -17.75 1 98.81 99 ILE A N 1
ATOM 731 C CA . ILE A 1 99 ? 4.328 -14.477 -17.844 1 98.81 99 ILE A CA 1
ATOM 732 C C . ILE A 1 99 ? 2.838 -14.195 -17.672 1 98.81 99 ILE A C 1
ATOM 734 O O . ILE A 1 99 ? 2.006 -14.797 -18.359 1 98.81 99 ILE A O 1
ATOM 738 N N . ALA A 1 100 ? 2.488 -13.367 -16.719 1 98.94 100 ALA A N 1
ATOM 739 C CA . ALA A 1 100 ? 1.122 -12.938 -16.438 1 98.94 100 ALA A CA 1
ATOM 740 C C . ALA A 1 100 ? 1.001 -11.422 -16.5 1 98.94 100 ALA A C 1
ATOM 742 O O . ALA A 1 100 ? 1.987 -10.719 -16.734 1 98.94 100 ALA A O 1
ATOM 743 N N . VAL A 1 101 ? -0.236 -10.922 -16.344 1 98.88 101 VAL A N 1
ATOM 744 C CA . VAL A 1 101 ? -0.506 -9.523 -16.641 1 98.88 101 VAL A CA 1
ATOM 745 C C . VAL A 1 101 ? -0.672 -8.742 -15.336 1 98.88 101 VAL A C 1
ATOM 747 O O . VAL A 1 101 ? -1.332 -9.211 -14.398 1 98.88 101 VAL A O 1
ATOM 750 N N . HIS A 1 102 ? -0.003 -7.613 -15.281 1 98.75 102 HIS A N 1
ATOM 751 C CA . HIS A 1 102 ? -0.076 -6.684 -14.156 1 98.75 102 HIS A CA 1
ATOM 752 C C . HIS A 1 102 ? -0.456 -5.281 -14.625 1 98.75 102 HIS A C 1
ATOM 754 O O . HIS A 1 102 ? 0.064 -4.289 -14.109 1 98.75 102 HIS A O 1
ATOM 760 N N . THR A 1 103 ? -1.299 -5.184 -15.672 1 98.38 103 THR A N 1
ATOM 761 C CA . THR A 1 103 ? -1.83 -4 -16.344 1 98.38 103 THR A CA 1
ATOM 762 C C . THR A 1 103 ? -0.777 -3.377 -17.25 1 98.38 103 THR A C 1
ATOM 764 O O . THR A 1 103 ? 0.383 -3.793 -17.25 1 98.38 103 THR A O 1
ATOM 767 N N . LYS A 1 104 ? -1.247 -2.404 -18.047 1 97.75 104 LYS A N 1
ATOM 768 C CA . LYS A 1 104 ? -0.383 -1.682 -18.984 1 97.75 104 LYS A CA 1
ATOM 769 C C . LYS A 1 104 ? 0.402 -0.587 -18.266 1 97.75 104 LYS A C 1
ATOM 771 O O . LYS A 1 104 ? 1.624 -0.5 -18.406 1 97.75 104 LYS A O 1
ATOM 776 N N . ASN A 1 105 ? -0.205 0.166 -17.422 1 94.81 105 ASN A N 1
ATOM 777 C CA . ASN A 1 105 ? 0.403 1.375 -16.875 1 94.81 105 ASN A CA 1
ATOM 778 C C . ASN A 1 105 ? 0.428 1.349 -15.344 1 94.81 105 ASN A C 1
ATOM 780 O O . ASN A 1 105 ? 0.6 2.387 -14.703 1 94.81 105 ASN A O 1
ATOM 784 N N . HIS A 1 106 ? 0.154 0.178 -14.719 1 95.62 106 HIS A N 1
ATOM 785 C CA . HIS A 1 106 ? 0.185 0.004 -13.273 1 95.62 106 HIS A CA 1
ATOM 786 C C . HIS A 1 106 ? -0.827 0.915 -12.586 1 95.62 106 HIS A C 1
ATOM 788 O O . HIS A 1 106 ? -0.555 1.452 -11.508 1 95.62 106 HIS A O 1
ATOM 794 N N . LYS A 1 107 ? -1.936 1.12 -13.188 1 93.31 107 LYS A N 1
ATOM 795 C CA . LYS A 1 107 ? -2.947 2.018 -12.633 1 93.31 107 LYS A CA 1
ATOM 796 C C . LYS A 1 107 ? -3.709 1.353 -11.492 1 93.31 107 LYS A C 1
ATOM 798 O O . LYS A 1 107 ? -3.848 0.129 -11.461 1 93.31 107 LYS A O 1
ATOM 803 N N . ASP A 1 108 ? -4.156 2.188 -10.531 1 93.62 108 ASP A N 1
ATOM 804 C CA . ASP A 1 108 ? -5.102 1.754 -9.508 1 93.62 108 ASP A CA 1
ATOM 805 C C . ASP A 1 108 ? -6.492 1.529 -10.094 1 93.62 108 ASP A C 1
ATOM 807 O O . ASP A 1 108 ? -7.238 2.484 -10.328 1 93.62 108 ASP A O 1
ATOM 811 N N . LEU A 1 109 ? -6.879 0.341 -10.164 1 96.44 109 LEU A N 1
ATOM 812 C CA . LEU A 1 109 ? -8.047 0.009 -10.977 1 96.44 109 LEU A CA 1
ATOM 813 C C . LEU A 1 109 ? -9.336 0.376 -10.242 1 96.44 109 LEU A C 1
ATOM 815 O O . LEU A 1 109 ? -10.383 0.538 -10.867 1 96.44 109 LEU A O 1
ATOM 819 N N . ARG A 1 110 ? -9.328 0.491 -8.93 1 91.88 110 ARG A N 1
ATOM 820 C CA . ARG A 1 110 ? -10.516 0.902 -8.188 1 91.88 110 ARG A CA 1
ATOM 821 C C . ARG A 1 110 ? -10.953 2.307 -8.586 1 91.88 110 ARG A C 1
ATOM 823 O O . ARG A 1 110 ? -12.117 2.672 -8.406 1 91.88 110 ARG A O 1
ATOM 830 N N . GLN A 1 111 ? -9.984 3.029 -9.172 1 88 111 GLN A N 1
ATOM 831 C CA . GLN A 1 111 ? -10.242 4.434 -9.469 1 88 111 GLN A CA 1
ATOM 832 C C . GLN A 1 111 ? -10.734 4.609 -10.906 1 88 111 GLN A C 1
ATOM 834 O O . GLN A 1 111 ? -11.008 5.734 -11.336 1 88 111 GLN A O 1
ATOM 839 N N . LEU A 1 112 ? -10.922 3.547 -11.633 1 93.5 112 LEU A N 1
ATOM 840 C CA . LEU A 1 112 ? -11.195 3.637 -13.062 1 93.5 112 LEU A CA 1
ATOM 841 C C . LEU A 1 112 ? -12.586 3.104 -13.383 1 93.5 112 LEU A C 1
ATOM 843 O O . LEU A 1 112 ? -13.148 2.324 -12.617 1 93.5 112 LEU A O 1
ATOM 847 N N . GLY A 1 113 ? -13.148 3.58 -14.508 1 93.62 113 GLY A N 1
ATOM 848 C CA . GLY A 1 113 ? -14.328 2.959 -15.078 1 93.62 113 GLY A CA 1
ATOM 849 C C . GLY A 1 113 ? -14.031 1.67 -15.82 1 93.62 113 GLY A C 1
ATOM 850 O O . GLY A 1 113 ? -12.867 1.347 -16.062 1 93.62 113 GLY A O 1
ATOM 851 N N . LYS A 1 114 ? -15.031 0.944 -16.188 1 97.19 114 LYS A N 1
ATOM 852 C CA . LYS A 1 114 ? -14.891 -0.381 -16.781 1 97.19 114 LYS A CA 1
ATOM 853 C C . LYS A 1 114 ? -14.078 -0.316 -18.078 1 97.19 114 LYS A C 1
ATOM 855 O O . LYS A 1 114 ? -13.234 -1.176 -18.328 1 97.19 114 LYS A O 1
ATOM 860 N N . ALA A 1 115 ? -14.344 0.691 -18.938 1 98.06 115 ALA A N 1
ATOM 861 C CA . ALA A 1 115 ? -13.648 0.811 -20.203 1 98.06 115 ALA A CA 1
ATOM 862 C C . ALA A 1 115 ? -12.148 1.007 -20 1 98.06 115 ALA A C 1
ATOM 864 O O . ALA A 1 115 ? -11.336 0.4 -20.703 1 98.06 115 ALA A O 1
ATOM 865 N N . GLU A 1 116 ? -11.773 1.818 -19.047 1 97.19 116 GLU A N 1
ATOM 866 C CA . GLU A 1 116 ? -10.359 2.059 -18.75 1 97.19 116 GLU A CA 1
ATOM 867 C C . GLU A 1 116 ? -9.719 0.833 -18.109 1 97.19 116 GLU A C 1
ATOM 869 O O . GLU A 1 116 ? -8.539 0.546 -18.344 1 97.19 116 GLU A O 1
ATOM 874 N N . ILE A 1 117 ? -10.484 0.2 -17.266 1 98.44 117 ILE A N 1
ATOM 875 C CA . ILE A 1 117 ? -10.008 -1.05 -16.672 1 98.44 117 ILE A CA 1
ATOM 876 C C . ILE A 1 117 ? -9.648 -2.035 -17.781 1 98.44 117 ILE A C 1
ATOM 878 O O . ILE A 1 117 ? -8.578 -2.639 -17.766 1 98.44 117 ILE A O 1
ATOM 882 N N . LYS A 1 118 ? -10.539 -2.172 -18.766 1 98.75 118 LYS A N 1
ATOM 883 C CA . LYS A 1 118 ? -10.297 -3.074 -19.891 1 98.75 118 LYS A CA 1
ATOM 884 C C . LYS A 1 118 ? -9.039 -2.666 -20.656 1 98.75 118 LYS A C 1
ATOM 886 O O . LYS A 1 118 ? -8.234 -3.52 -21.047 1 98.75 118 LYS A O 1
ATOM 891 N N . GLN A 1 119 ? -8.859 -1.386 -20.828 1 98.56 119 GLN A N 1
ATOM 892 C CA . GLN A 1 119 ? -7.676 -0.895 -21.531 1 98.56 119 GLN A CA 1
ATOM 893 C C . GLN A 1 119 ? -6.395 -1.273 -20.781 1 98.56 119 GLN A C 1
ATOM 895 O O . GLN A 1 119 ? -5.398 -1.651 -21.406 1 98.56 119 GLN A O 1
ATOM 900 N N . GLU A 1 120 ? -6.445 -1.179 -19.516 1 98.44 120 GLU A N 1
ATOM 901 C CA . GLU A 1 120 ? -5.277 -1.507 -18.703 1 98.44 120 GLU A CA 1
ATOM 902 C C . GLU A 1 120 ? -4.984 -3.004 -18.734 1 98.44 120 GLU A C 1
ATOM 904 O O . GLU A 1 120 ? -3.836 -3.416 -18.906 1 98.44 120 GLU A O 1
ATOM 909 N N . ILE A 1 121 ? -6.004 -3.809 -18.594 1 98.88 121 ILE A N 1
ATOM 910 C CA . ILE A 1 121 ? -5.836 -5.254 -18.469 1 98.88 121 ILE A CA 1
ATOM 911 C C . ILE A 1 121 ? -5.547 -5.859 -19.844 1 98.88 121 ILE A C 1
ATOM 913 O O . ILE A 1 121 ? -4.504 -6.48 -20.031 1 98.88 121 ILE A O 1
ATOM 917 N N . VAL A 1 122 ? -6.418 -5.637 -20.812 1 98.81 122 VAL A N 1
ATOM 918 C CA . VAL A 1 122 ? -6.309 -6.234 -22.141 1 98.81 122 VAL A CA 1
ATOM 919 C C . VAL A 1 122 ? -5.156 -5.586 -22.906 1 98.81 122 VAL A C 1
ATOM 921 O O . VAL A 1 122 ? -4.434 -6.266 -23.641 1 98.81 122 VAL A O 1
ATOM 924 N N . GLY A 1 123 ? -5.051 -4.277 -22.734 1 98.69 123 GLY A N 1
ATOM 925 C CA . GLY A 1 123 ? -3.918 -3.602 -23.344 1 98.69 123 GLY A CA 1
ATOM 926 C C . GLY A 1 123 ? -2.578 -4.141 -22.875 1 98.69 123 GLY A C 1
ATOM 927 O O . GLY A 1 123 ? -1.652 -4.293 -23.672 1 98.69 123 GLY A O 1
ATOM 928 N N . GLY A 1 124 ? -2.445 -4.422 -21.547 1 98.69 124 GLY A N 1
ATOM 929 C CA . GLY A 1 124 ? -1.235 -5.039 -21.031 1 98.69 124 GLY A CA 1
ATOM 930 C C . GLY A 1 124 ? -0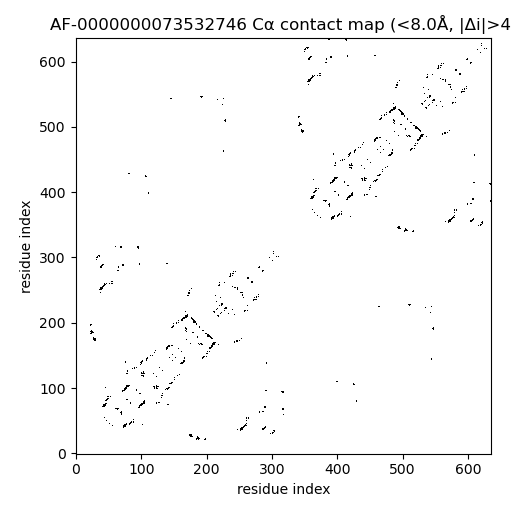.969 -6.414 -21.625 1 98.69 124 GLY A C 1
ATOM 931 O O . GLY A 1 124 ? 0.158 -6.715 -22.016 1 98.69 124 GLY A O 1
ATOM 932 N N . ARG A 1 125 ? -2.014 -7.199 -21.703 1 98.81 125 ARG A N 1
ATOM 933 C CA . ARG A 1 125 ? -1.882 -8.531 -22.281 1 98.81 125 ARG A CA 1
ATOM 934 C C . ARG A 1 125 ? -1.432 -8.453 -23.734 1 98.81 125 ARG A C 1
ATOM 936 O O . ARG A 1 125 ? -0.55 -9.203 -24.156 1 98.81 125 ARG A O 1
ATOM 943 N N . ASP A 1 126 ? -2.062 -7.594 -24.5 1 98.69 126 ASP A N 1
ATOM 944 C CA . ASP A 1 126 ? -1.746 -7.449 -25.922 1 98.69 126 ASP A CA 1
ATOM 945 C C . ASP A 1 126 ? -0.3 -7 -26.125 1 98.69 126 ASP A C 1
ATOM 947 O O . ASP A 1 126 ? 0.368 -7.438 -27.062 1 98.69 126 ASP A O 1
ATOM 951 N N . ALA A 1 127 ? 0.113 -6.105 -25.25 1 98.62 127 ALA A N 1
ATOM 952 C CA . ALA A 1 127 ? 1.495 -5.641 -25.328 1 98.62 127 ALA A CA 1
ATOM 953 C C . ALA A 1 127 ? 2.475 -6.793 -25.125 1 98.62 127 ALA A C 1
ATOM 955 O O . ALA A 1 127 ? 3.488 -6.887 -25.812 1 98.62 127 ALA A O 1
ATOM 956 N N . ILE A 1 128 ? 2.207 -7.645 -24.156 1 98.88 128 ILE A N 1
ATOM 957 C CA . ILE A 1 128 ? 3.061 -8.797 -23.891 1 98.88 128 ILE A CA 1
ATOM 958 C C . ILE A 1 128 ? 3.006 -9.75 -25.078 1 98.88 128 ILE A C 1
ATOM 960 O O . ILE A 1 128 ? 4.035 -10.273 -25.516 1 98.88 128 ILE A O 1
ATOM 964 N N . ALA A 1 129 ? 1.834 -9.977 -25.625 1 98.81 129 ALA A N 1
ATOM 965 C CA . ALA A 1 129 ? 1.654 -10.883 -26.766 1 98.81 129 ALA A CA 1
ATOM 966 C C . ALA A 1 129 ? 2.453 -10.414 -27.969 1 98.81 129 ALA A C 1
ATOM 968 O O . ALA A 1 129 ? 2.98 -11.227 -28.734 1 98.81 129 ALA A O 1
ATOM 969 N N . ARG A 1 130 ? 2.553 -9.164 -28.141 1 98.19 130 ARG A N 1
ATOM 970 C CA . ARG A 1 130 ? 3.27 -8.594 -29.281 1 98.19 130 ARG A CA 1
ATOM 971 C C . ARG A 1 130 ? 4.762 -8.891 -29.203 1 98.19 130 ARG A C 1
ATOM 973 O O . ARG A 1 130 ? 5.484 -8.766 -30.188 1 98.19 130 ARG A O 1
ATOM 980 N N . CYS A 1 131 ? 5.184 -9.266 -28.016 1 98.19 131 CYS A N 1
ATOM 981 C CA . CYS A 1 131 ? 6.59 -9.609 -27.828 1 98.19 131 CYS A CA 1
ATOM 982 C C . CYS A 1 131 ? 6.875 -11.023 -28.312 1 98.19 131 CYS A C 1
ATOM 984 O O . CYS A 1 131 ? 7.996 -11.516 -28.188 1 98.19 131 CYS A O 1
ATOM 986 N N . GLY A 1 132 ? 5.898 -11.719 -28.844 1 97.81 132 GLY A N 1
ATOM 987 C CA . GLY A 1 132 ? 6.09 -13.055 -29.391 1 97.81 132 GLY A CA 1
ATOM 988 C C . GLY A 1 132 ? 5.613 -14.156 -28.469 1 97.81 132 GLY A C 1
ATOM 989 O O . GLY A 1 132 ? 5.84 -15.336 -28.734 1 97.81 132 GLY A O 1
ATOM 990 N N . ILE A 1 133 ? 5 -13.797 -27.391 1 98.44 133 ILE A N 1
ATOM 991 C CA . ILE A 1 133 ? 4.418 -14.766 -26.484 1 98.44 133 ILE A CA 1
ATOM 992 C C . ILE A 1 133 ? 2.973 -15.055 -26.875 1 98.44 133 ILE A C 1
ATOM 994 O O . ILE A 1 133 ? 2.182 -14.133 -27.062 1 98.44 133 ILE A O 1
ATOM 998 N N . PRO A 1 134 ? 2.609 -16.297 -27.047 1 98.12 134 PRO A N 1
ATOM 999 C CA . PRO A 1 134 ? 1.232 -16.609 -27.438 1 98.12 134 PRO A CA 1
ATOM 1000 C C . PRO A 1 134 ? 0.199 -16.047 -26.469 1 98.12 134 PRO A C 1
ATOM 1002 O O . PRO A 1 134 ? 0.336 -16.219 -25.25 1 98.12 134 PRO A O 1
ATOM 1005 N N . LYS A 1 135 ? -0.779 -15.406 -26.953 1 97.5 135 LYS A N 1
ATOM 1006 C CA . LYS A 1 135 ? -1.826 -14.812 -26.125 1 97.5 135 LYS A CA 1
ATOM 1007 C C . LYS A 1 135 ? -2.469 -15.859 -25.219 1 97.5 135 LYS A C 1
ATOM 1009 O O . LYS A 1 135 ? -2.828 -15.562 -24.078 1 97.5 135 LYS A O 1
ATOM 1014 N N . ALA A 1 136 ? -2.602 -17.094 -25.75 1 96.62 136 ALA A N 1
ATOM 1015 C CA . ALA A 1 136 ? -3.229 -18.188 -25 1 96.62 136 ALA A CA 1
ATOM 1016 C C . ALA A 1 136 ? -2.422 -18.531 -23.75 1 96.62 136 ALA A C 1
ATOM 1018 O O . ALA A 1 136 ? -2.949 -19.141 -22.812 1 96.62 136 ALA A O 1
ATOM 1019 N N . ALA A 1 137 ? -1.161 -18.125 -23.734 1 97.62 137 ALA A N 1
ATOM 1020 C CA . ALA A 1 137 ? -0.294 -18.422 -22.594 1 97.62 137 ALA A CA 1
ATOM 1021 C C . ALA A 1 137 ? -0.429 -17.344 -21.516 1 97.62 137 ALA A C 1
ATOM 1023 O O . ALA A 1 137 ? 0.01 -17.531 -20.375 1 97.62 137 ALA A O 1
ATOM 1024 N N . LEU A 1 138 ? -1.009 -16.203 -21.844 1 98.5 138 LEU A N 1
ATOM 1025 C CA . LEU A 1 138 ? -1.169 -15.0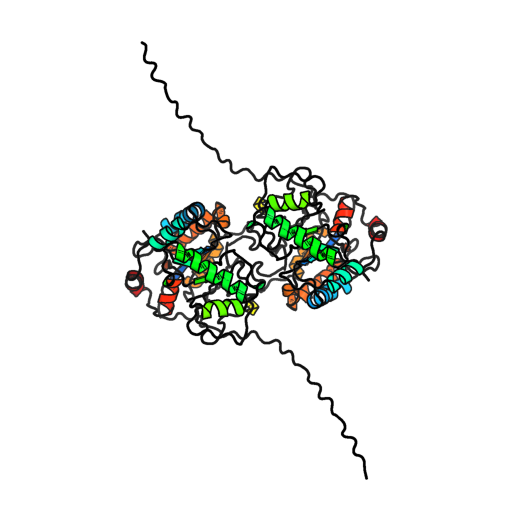86 -20.922 1 98.5 138 LEU A CA 1
ATOM 1026 C C . LEU A 1 138 ? -2.494 -15.172 -20.172 1 98.5 138 LEU A C 1
ATOM 1028 O O . LEU A 1 138 ? -3.439 -14.445 -20.484 1 98.5 138 LEU A O 1
ATOM 1032 N N . ARG A 1 139 ? -2.473 -15.977 -19.047 1 96.88 139 ARG A N 1
ATOM 1033 C CA . ARG A 1 139 ? -3.699 -16.484 -18.438 1 96.88 139 ARG A CA 1
ATOM 1034 C C . ARG A 1 139 ? -3.977 -15.773 -17.109 1 96.88 139 ARG A C 1
ATOM 1036 O O . ARG A 1 139 ? -5.094 -15.836 -16.594 1 96.88 139 ARG A O 1
ATOM 1043 N N . GLY A 1 140 ? -2.994 -15.188 -16.578 1 98.88 140 GLY A N 1
ATOM 1044 C CA . GLY A 1 140 ? -3.105 -14.742 -15.203 1 98.88 140 GLY A CA 1
ATOM 1045 C C . GLY A 1 140 ? -3.043 -13.227 -15.062 1 98.88 140 GLY A C 1
ATOM 1046 O O . GLY A 1 140 ? -2.492 -12.547 -15.922 1 98.88 140 GLY A O 1
ATOM 1047 N N . PHE A 1 141 ? -3.631 -12.797 -13.953 1 98.94 141 PHE A N 1
ATOM 1048 C CA . PHE A 1 141 ? -3.672 -11.367 -13.68 1 98.94 141 PHE A CA 1
ATOM 1049 C C . PHE A 1 141 ? -3.529 -11.102 -12.188 1 98.94 141 PHE A C 1
ATOM 1051 O O . PHE A 1 141 ? -3.961 -11.906 -11.359 1 98.94 141 PHE A O 1
ATOM 1058 N N . ARG A 1 142 ? -2.912 -10.023 -11.836 1 98.88 142 ARG A N 1
ATOM 1059 C CA . ARG A 1 142 ? -2.908 -9.461 -10.492 1 98.88 142 ARG A CA 1
ATOM 1060 C C . ARG A 1 142 ? -3.031 -7.938 -10.531 1 98.88 142 ARG A C 1
ATOM 1062 O O . ARG A 1 142 ? -2.322 -7.273 -11.289 1 98.88 142 ARG A O 1
ATOM 1069 N N . CYS A 1 143 ? -3.85 -7.406 -9.656 1 98.19 143 CYS A N 1
ATOM 1070 C CA . CYS A 1 143 ? -4.051 -5.961 -9.625 1 98.19 143 CYS A CA 1
ATOM 1071 C C . CYS A 1 143 ? -2.854 -5.258 -8.992 1 98.19 143 CYS A C 1
ATOM 1073 O O . CYS A 1 143 ? -2.338 -5.703 -7.969 1 98.19 143 CYS A O 1
ATOM 1075 N N . PRO A 1 144 ? -2.477 -4.102 -9.625 1 96.25 144 PRO A N 1
ATOM 1076 C CA . PRO A 1 144 ? -1.606 -3.207 -8.859 1 96.25 144 PRO A CA 1
ATOM 1077 C C . PRO A 1 144 ? -2.217 -2.797 -7.52 1 96.25 144 PRO A C 1
ATOM 1079 O O . PRO A 1 144 ? -3.424 -2.562 -7.434 1 96.25 144 PRO A O 1
ATOM 1082 N N . TYR A 1 145 ? -1.376 -2.754 -6.44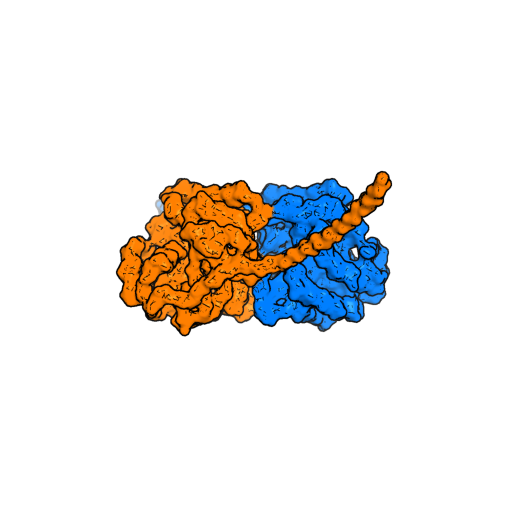1 1 92.62 145 TYR A N 1
ATOM 1083 C CA . TYR A 1 145 ? -1.783 -2.326 -5.105 1 92.62 145 TYR A CA 1
ATOM 1084 C C . TYR A 1 145 ? -2.816 -3.279 -4.52 1 92.62 145 TYR A C 1
ATOM 1086 O O . TYR A 1 145 ? -3.395 -3.004 -3.465 1 92.62 145 TYR A O 1
ATOM 1094 N N . LEU A 1 146 ? -3.164 -4.387 -5.254 1 95.88 146 LEU A N 1
ATOM 1095 C CA . LEU A 1 146 ? -4.227 -5.316 -4.891 1 95.88 146 LEU A CA 1
ATOM 1096 C C . LEU A 1 146 ? -5.566 -4.598 -4.793 1 95.88 146 LEU A C 1
ATOM 1098 O O . LEU A 1 146 ? -6.414 -4.961 -3.971 1 95.88 146 LEU A O 1
ATOM 1102 N N . SER A 1 147 ? -5.648 -3.533 -5.559 1 94 147 SER A N 1
ATOM 1103 C CA . SER A 1 147 ? -6.82 -2.666 -5.578 1 94 147 SER A CA 1
ATOM 1104 C C . SER A 1 147 ? -7.805 -3.094 -6.66 1 94 147 SER A C 1
ATOM 1106 O O . SER A 1 147 ? -7.656 -2.721 -7.824 1 94 147 SER A O 1
ATOM 1108 N N . ASP A 1 148 ? -8.836 -3.807 -6.195 1 94.88 148 ASP A N 1
ATOM 1109 C CA . ASP A 1 148 ? -9.766 -4.363 -7.172 1 94.88 148 ASP A CA 1
ATOM 1110 C C . ASP A 1 148 ? -11.203 -3.949 -6.855 1 94.88 148 ASP A C 1
ATOM 1112 O O . ASP A 1 148 ? -11.453 -3.285 -5.848 1 94.88 148 ASP A O 1
ATOM 1116 N N . LYS A 1 149 ? -12.086 -4.195 -7.762 1 94.94 149 LYS A N 1
ATOM 1117 C CA . LYS A 1 149 ? -13.531 -4.031 -7.66 1 94.94 149 LYS A CA 1
ATOM 1118 C C . LYS A 1 149 ? -14.266 -5.004 -8.586 1 94.94 149 LYS A C 1
ATOM 1120 O O . LYS A 1 149 ? -13.641 -5.668 -9.414 1 94.94 149 LYS A O 1
ATOM 1125 N N . PRO A 1 150 ? -15.547 -5.172 -8.469 1 97.56 150 PRO A N 1
ATOM 1126 C CA . PRO A 1 150 ? -16.281 -6.168 -9.25 1 97.56 150 PRO A CA 1
ATOM 1127 C C . PRO A 1 150 ? -16.062 -6.02 -10.758 1 97.56 150 PRO A C 1
ATOM 1129 O O . PRO A 1 150 ? -15.93 -7.02 -11.461 1 97.56 150 PRO A O 1
ATOM 1132 N N . GLU A 1 151 ? -15.906 -4.824 -11.266 1 98.25 151 GLU A N 1
ATOM 1133 C CA . GLU A 1 151 ? -15.727 -4.586 -12.695 1 98.25 151 GLU A CA 1
ATOM 1134 C C . GLU A 1 151 ? -14.414 -5.184 -13.195 1 98.25 151 GLU A C 1
ATOM 1136 O O . GLU A 1 151 ? -14.32 -5.605 -14.352 1 98.25 151 GLU A O 1
ATOM 1141 N N . VAL A 1 152 ? -13.438 -5.211 -12.273 1 98.69 152 VAL A N 1
ATOM 1142 C CA . VAL A 1 152 ? -12.148 -5.785 -12.648 1 98.69 152 VAL A CA 1
ATOM 1143 C C . VAL A 1 152 ? -12.312 -7.27 -12.969 1 98.69 152 VAL A C 1
ATOM 1145 O O . VAL A 1 152 ? -11.914 -7.73 -14.039 1 98.69 152 VAL A O 1
ATOM 1148 N N . ARG A 1 153 ? -12.945 -7.992 -12.086 1 98.62 153 ARG A N 1
ATOM 1149 C CA . ARG A 1 153 ? -13.141 -9.43 -12.266 1 98.62 153 ARG A CA 1
ATOM 1150 C C . ARG A 1 153 ? -14.07 -9.711 -13.445 1 98.62 153 ARG A C 1
ATOM 1152 O O . ARG A 1 153 ? -13.898 -10.703 -14.156 1 98.62 153 ARG A O 1
ATOM 1159 N N . GLN A 1 154 ? -15.016 -8.828 -13.695 1 98.62 154 GLN A N 1
ATOM 1160 C CA . GLN A 1 154 ? -15.875 -8.961 -14.867 1 98.62 154 GLN A CA 1
ATOM 1161 C C . GLN A 1 154 ? -15.07 -8.852 -16.156 1 98.62 154 GLN A C 1
ATOM 1163 O O . GLN A 1 154 ? -15.242 -9.656 -17.078 1 98.62 154 GLN A O 1
ATOM 1168 N N . VAL A 1 155 ? -14.203 -7.848 -16.188 1 98.88 155 VAL A N 1
ATOM 1169 C CA . VAL A 1 155 ? -13.375 -7.637 -17.375 1 98.88 155 VAL A CA 1
ATOM 1170 C C . VAL A 1 155 ? -12.461 -8.844 -17.594 1 98.88 155 VAL A C 1
ATOM 1172 O O . VAL A 1 155 ? -12.281 -9.305 -18.719 1 98.88 155 VAL A O 1
ATOM 1175 N N . LEU A 1 156 ? -11.93 -9.375 -16.531 1 98.88 156 LEU A N 1
ATOM 1176 C CA . LEU A 1 156 ? -11.078 -10.555 -16.641 1 98.88 156 LEU A CA 1
ATOM 1177 C C . LEU A 1 156 ? -11.844 -11.727 -17.234 1 98.88 156 LEU A C 1
ATOM 1179 O O . LEU A 1 156 ? -11.383 -12.352 -18.188 1 98.88 156 LEU A O 1
ATOM 1183 N N . PHE A 1 157 ? -12.992 -11.938 -16.734 1 98.81 157 PHE A N 1
ATOM 1184 C CA . PHE A 1 157 ? -13.812 -13.055 -17.188 1 98.81 157 PHE A CA 1
ATOM 1185 C C . PHE A 1 157 ? -14.195 -12.891 -18.656 1 98.81 157 PHE A C 1
ATOM 1187 O O . PHE A 1 157 ? -14.039 -13.82 -19.453 1 98.81 157 PHE A O 1
ATOM 1194 N N . GLU A 1 158 ? -14.625 -11.742 -19.031 1 98.69 158 GLU A N 1
ATOM 1195 C CA . GLU A 1 158 ? -15.102 -11.453 -20.375 1 98.69 158 GLU A CA 1
ATOM 1196 C C . GLU A 1 158 ? -13.977 -11.586 -21.406 1 98.69 158 GLU A C 1
ATOM 1198 O O . GLU A 1 158 ? -14.234 -11.781 -22.594 1 98.69 158 GLU A O 1
ATOM 1203 N N . ASN A 1 159 ? -12.812 -11.477 -20.906 1 98.69 159 ASN A N 1
ATOM 1204 C CA . ASN A 1 159 ? -11.688 -11.5 -21.844 1 98.69 159 ASN A CA 1
ATOM 1205 C C . ASN A 1 159 ? -10.875 -12.789 -21.719 1 98.69 159 ASN A C 1
ATOM 1207 O O . ASN A 1 159 ? -9.75 -12.867 -22.203 1 98.69 159 ASN A O 1
ATOM 1211 N N . GLY A 1 160 ? -11.367 -13.758 -20.984 1 98.5 160 GLY A N 1
ATOM 1212 C CA . GLY A 1 160 ? -10.859 -15.117 -21.062 1 98.5 160 GLY A CA 1
ATOM 1213 C C . GLY A 1 160 ? -9.672 -15.359 -20.156 1 98.5 160 GLY A C 1
ATOM 1214 O O . GLY A 1 160 ? -8.883 -16.281 -20.375 1 98.5 160 GLY A O 1
ATOM 1215 N N . PHE A 1 161 ? -9.453 -14.523 -19.156 1 98.88 161 PHE A N 1
ATOM 1216 C CA . PHE A 1 161 ? -8.406 -14.812 -18.188 1 98.88 161 PHE A CA 1
ATOM 1217 C C . PHE A 1 161 ? -8.75 -16.047 -17.359 1 98.88 161 PHE A C 1
ATOM 1219 O O . PHE A 1 161 ? -9.906 -16.234 -16.984 1 98.88 161 PHE A O 1
ATOM 1226 N N . ARG A 1 162 ? -7.727 -16.844 -17.047 1 98.81 162 ARG A N 1
ATOM 1227 C CA . ARG A 1 162 ? -7.922 -18.078 -16.281 1 98.81 162 ARG A CA 1
ATOM 1228 C C . ARG A 1 162 ? -8 -17.781 -14.789 1 98.81 162 ARG A C 1
ATOM 1230 O O . ARG A 1 162 ? -8.734 -18.438 -14.055 1 98.81 162 ARG A O 1
ATOM 1237 N N . TYR A 1 163 ? -7.188 -16.781 -14.367 1 98.88 163 TYR A N 1
ATOM 1238 C CA . TYR A 1 163 ? -7.207 -16.578 -12.922 1 98.88 163 TYR A CA 1
ATOM 1239 C C . TYR A 1 163 ? -6.879 -15.141 -12.562 1 98.88 163 TYR A C 1
ATOM 1241 O O . TYR A 1 163 ? -6.277 -14.422 -13.367 1 98.88 163 TYR A O 1
ATOM 1249 N N . ASP A 1 164 ? -7.352 -14.781 -11.445 1 98.81 164 ASP A N 1
ATOM 1250 C CA . ASP A 1 164 ? -7.023 -13.547 -10.742 1 98.81 164 ASP A CA 1
ATOM 1251 C C . ASP A 1 164 ? -6.395 -13.844 -9.383 1 98.81 164 ASP A C 1
ATOM 1253 O O . ASP A 1 164 ? -6.926 -14.641 -8.602 1 98.81 164 ASP A O 1
ATOM 1257 N N . SER A 1 165 ? -5.223 -13.297 -9.141 1 98.56 165 SER A N 1
ATOM 1258 C CA . SER A 1 165 ? -4.555 -13.414 -7.852 1 98.56 165 SER A CA 1
ATOM 1259 C C . SER A 1 165 ? -4.406 -12.055 -7.176 1 98.56 165 SER A C 1
ATOM 1261 O O . SER A 1 165 ? -3.299 -11.523 -7.074 1 98.56 165 SER A O 1
ATOM 1263 N N . THR A 1 166 ? -5.539 -11.539 -6.672 1 98 166 THR A N 1
ATOM 1264 C CA . THR A 1 166 ? -5.562 -10.195 -6.102 1 98 166 THR A CA 1
ATOM 1265 C C . THR A 1 166 ? -6.086 -10.234 -4.668 1 98 166 THR A C 1
ATOM 1267 O O . THR A 1 166 ? -5.586 -9.516 -3.803 1 98 166 THR A O 1
ATOM 1270 N N . ILE A 1 167 ? -6.996 -11.141 -4.348 1 95.81 167 ILE A N 1
ATOM 1271 C CA . ILE A 1 167 ? -7.707 -11.141 -3.074 1 95.81 167 ILE A CA 1
ATOM 1272 C C . ILE A 1 167 ? -6.84 -11.789 -1.998 1 95.81 167 ILE A C 1
ATOM 1274 O O . ILE A 1 167 ? -6.281 -12.867 -2.209 1 95.81 167 ILE A O 1
ATOM 1278 N N . GLY A 1 168 ? -6.77 -11.094 -0.871 1 93.25 168 GLY A N 1
ATOM 1279 C CA . GLY A 1 168 ? -6.066 -11.656 0.274 1 93.25 168 GLY A CA 1
ATOM 1280 C C . GLY A 1 168 ? -6.902 -12.656 1.055 1 93.25 168 GLY A C 1
ATOM 1281 O O . GLY A 1 168 ? -8.133 -12.625 0.991 1 93.25 168 GLY A O 1
ATOM 1282 N N . ALA A 1 169 ? -6.215 -13.508 1.764 1 91 169 ALA A N 1
ATOM 1283 C CA . ALA A 1 169 ? -6.836 -14.477 2.664 1 91 169 ALA A CA 1
ATOM 1284 C C . ALA A 1 169 ? -5.988 -14.688 3.914 1 91 169 ALA A C 1
ATOM 1286 O O . ALA A 1 169 ? -4.809 -14.336 3.938 1 91 169 ALA A O 1
ATOM 1287 N N . HIS A 1 170 ? -6.621 -15.258 4.867 1 86.38 170 HIS A N 1
ATOM 1288 C CA . HIS A 1 170 ? -5.914 -15.547 6.113 1 86.38 170 HIS A CA 1
ATOM 1289 C C . HIS A 1 170 ? -4.871 -16.641 5.918 1 86.38 170 HIS A C 1
ATOM 1291 O O . HIS A 1 170 ? -5.082 -17.562 5.141 1 86.38 170 HIS A O 1
ATOM 1297 N N . GLY A 1 171 ? -3.824 -16.469 6.723 1 89.5 171 GLY A N 1
ATOM 1298 C CA . GLY A 1 171 ? -2.824 -17.516 6.754 1 89.5 171 GLY A CA 1
ATOM 1299 C C . GLY A 1 171 ? -3.133 -18.594 7.773 1 89.5 171 GLY A C 1
ATOM 1300 O O . GLY A 1 171 ? -4.297 -18.938 7.988 1 89.5 171 GLY A O 1
ATOM 1301 N N . GLY A 1 172 ? -2.072 -19.219 8.219 1 91.12 172 GLY A N 1
ATOM 1302 C CA . GLY A 1 172 ? -2.24 -20.25 9.227 1 91.12 172 GLY A CA 1
ATOM 1303 C C . GLY A 1 172 ? -2.166 -21.656 8.656 1 91.12 172 GLY A C 1
ATOM 1304 O O . GLY A 1 172 ? -1.659 -21.859 7.551 1 91.12 172 GLY A O 1
ATOM 1305 N N . ASN A 1 173 ? -2.631 -22.641 9.516 1 93.06 173 ASN A N 1
ATOM 1306 C CA . ASN A 1 173 ? -2.418 -24.031 9.172 1 93.06 173 ASN A CA 1
ATOM 1307 C C . ASN A 1 173 ? -3.65 -24.641 8.508 1 93.06 173 ASN A C 1
ATOM 1309 O O . ASN A 1 173 ? -3.674 -25.828 8.203 1 93.06 173 ASN A O 1
ATOM 1313 N N . ASN A 1 174 ? -4.641 -23.844 8.305 1 93.5 174 ASN A N 1
ATOM 1314 C CA . ASN A 1 174 ? -5.867 -24.266 7.637 1 93.5 174 ASN A CA 1
ATOM 1315 C C . ASN A 1 174 ? -6.32 -23.25 6.594 1 93.5 174 ASN A C 1
ATOM 1317 O O . ASN A 1 174 ? -7.461 -22.781 6.633 1 93.5 174 ASN A O 1
ATOM 1321 N N . ARG A 1 175 ? -5.477 -23.047 5.598 1 94.12 175 ARG A N 1
ATOM 1322 C CA . ARG A 1 175 ? -5.684 -22 4.594 1 94.12 175 ARG A CA 1
ATOM 1323 C C . ARG A 1 175 ? -6.668 -22.469 3.525 1 94.12 175 ARG A C 1
ATOM 1325 O O . ARG A 1 175 ? -6.723 -23.656 3.197 1 94.12 175 ARG A O 1
ATOM 1332 N N . GLN A 1 176 ? -7.352 -21.531 3.02 1 93.88 176 GLN A N 1
ATOM 1333 C CA . GLN A 1 176 ? -8.242 -21.797 1.895 1 93.88 176 GLN A CA 1
ATOM 1334 C C . GLN A 1 176 ? -7.445 -22.016 0.609 1 93.88 176 GLN A C 1
ATOM 1336 O O . GLN A 1 176 ? -6.508 -21.281 0.318 1 93.88 176 GLN A O 1
ATOM 1341 N N . PHE A 1 177 ? -7.789 -23.031 -0.117 1 96.56 177 PHE A N 1
ATOM 1342 C CA . PHE A 1 177 ? -7.16 -23.328 -1.4 1 96.56 177 PHE A CA 1
ATOM 1343 C C . PHE A 1 177 ? -7.715 -22.422 -2.492 1 96.56 177 PHE A C 1
ATOM 1345 O O . PHE A 1 177 ? -8.758 -21.797 -2.312 1 96.56 177 PHE A O 1
ATOM 1352 N N . PRO A 1 178 ? -6.953 -22.297 -3.639 1 96.88 178 PRO A N 1
ATOM 1353 C CA . PRO A 1 178 ? -7.562 -21.625 -4.793 1 96.88 178 PRO A CA 1
ATOM 1354 C C . PRO A 1 178 ? -8.922 -22.219 -5.16 1 96.88 178 PRO A C 1
ATOM 1356 O O . PRO A 1 178 ? -9.156 -23.406 -4.977 1 96.88 178 PRO A O 1
ATOM 1359 N N . ALA A 1 179 ? -9.781 -21.359 -5.66 1 96.5 179 ALA A N 1
ATOM 1360 C CA . ALA A 1 179 ? -11.133 -21.812 -5.984 1 96.5 179 ALA A CA 1
ATOM 1361 C C . ALA A 1 179 ? -11.703 -21.016 -7.16 1 96.5 179 ALA A C 1
ATOM 1363 O O . ALA A 1 179 ? -11.32 -19.875 -7.395 1 96.5 179 ALA A O 1
ATOM 1364 N N . THR A 1 180 ? -12.648 -21.656 -7.852 1 96.5 180 THR A N 1
ATOM 1365 C CA . THR A 1 180 ? -13.305 -21 -8.969 1 96.5 180 THR A CA 1
ATOM 1366 C C . THR A 1 180 ? -14.414 -20.078 -8.477 1 96.5 180 THR A C 1
ATOM 1368 O O . THR A 1 180 ? -14.859 -20.188 -7.332 1 96.5 180 THR A O 1
ATOM 1371 N N . MET A 1 181 ? -14.805 -19.203 -9.32 1 96.56 181 MET A N 1
ATOM 1372 C CA . MET A 1 181 ? -15.875 -18.266 -9.016 1 96.56 181 MET A CA 1
ATOM 1373 C C . MET A 1 181 ? -17.219 -18.766 -9.539 1 96.56 181 MET A C 1
ATOM 1375 O O . MET A 1 181 ? -18.062 -17.953 -9.93 1 96.56 181 MET A O 1
ATOM 1379 N N . ASP A 1 182 ? -17.406 -20.062 -9.617 1 95.88 182 ASP A N 1
ATOM 1380 C CA . ASP A 1 182 ? -18.656 -20.656 -10.094 1 95.88 182 ASP A CA 1
ATOM 1381 C C . ASP A 1 182 ? -19.844 -20.219 -9.227 1 95.88 182 ASP A C 1
ATOM 1383 O O . ASP A 1 182 ? -20.938 -20 -9.734 1 95.88 182 ASP A O 1
ATOM 1387 N N . LYS A 1 183 ? -19.609 -20.094 -7.945 1 92.94 183 LYS A N 1
ATOM 1388 C CA . LYS A 1 183 ? -20.688 -19.781 -7.008 1 92.94 183 LYS A CA 1
ATOM 1389 C C . LYS A 1 183 ? -20.547 -18.359 -6.449 1 92.94 183 LYS A C 1
ATOM 1391 O O . LYS A 1 183 ? -21.297 -17.953 -5.566 1 92.94 183 LYS A O 1
ATOM 1396 N N . GLY A 1 184 ? -19.547 -17.641 -6.934 1 94.25 184 GLY A N 1
ATOM 1397 C CA . GLY A 1 184 ? -19.266 -16.312 -6.438 1 94.25 184 GLY A CA 1
ATOM 1398 C C . GLY A 1 184 ? -17.828 -16.125 -5.988 1 94.25 184 GLY A C 1
ATOM 1399 O O . GLY A 1 184 ? -16.953 -16.922 -6.344 1 94.25 184 GLY A O 1
ATOM 1400 N N . VAL A 1 185 ? -17.578 -15.008 -5.273 1 93.81 185 VAL A N 1
ATOM 1401 C CA . VAL A 1 185 ? -16.234 -14.75 -4.754 1 93.81 185 VAL A CA 1
ATOM 1402 C C . VAL A 1 185 ? -15.93 -15.719 -3.613 1 93.81 185 VAL A C 1
ATOM 1404 O O . VAL A 1 185 ? -16.688 -15.797 -2.639 1 93.81 185 VAL A O 1
ATOM 1407 N N . PRO A 1 186 ? -14.867 -16.406 -3.678 1 93.31 186 PRO A N 1
ATOM 1408 C CA . PRO A 1 186 ? -14.672 -17.516 -2.746 1 93.31 186 PRO A CA 1
ATOM 1409 C C . PRO A 1 186 ? -14.078 -17.062 -1.411 1 93.31 186 PRO A C 1
ATOM 1411 O O . PRO A 1 186 ? -13.984 -17.859 -0.475 1 93.31 186 PRO A O 1
ATOM 1414 N N . TYR A 1 187 ? -13.672 -15.852 -1.25 1 92.31 187 TYR A N 1
ATOM 1415 C CA . TYR A 1 187 ? -13.008 -15.391 -0.037 1 92.31 187 TYR A CA 1
ATOM 1416 C C . TYR A 1 187 ? -13.773 -14.242 0.601 1 92.31 187 TYR A C 1
ATOM 1418 O O . TYR A 1 187 ? -14.633 -13.625 -0.039 1 92.31 187 TYR A O 1
ATOM 1426 N N . ASN A 1 188 ? -13.469 -14.047 1.845 1 89.75 188 ASN A N 1
ATOM 1427 C CA . ASN A 1 188 ? -14.125 -12.969 2.574 1 89.75 188 ASN A CA 1
ATOM 1428 C C . ASN A 1 188 ? -13.547 -11.609 2.191 1 89.75 188 ASN A C 1
ATOM 1430 O O . ASN A 1 188 ? -12.547 -11.172 2.756 1 89.75 188 ASN A O 1
ATOM 1434 N N . CYS A 1 189 ? -14.25 -10.969 1.378 1 90 189 CYS A N 1
ATOM 1435 C CA . CYS A 1 189 ? -13.758 -9.719 0.819 1 90 189 CYS A CA 1
ATOM 1436 C C . CYS A 1 189 ? -13.688 -8.633 1.888 1 90 189 CYS A C 1
ATOM 1438 O O . CYS A 1 189 ? -12.812 -7.77 1.848 1 90 189 CYS A O 1
ATOM 1440 N N . ASP A 1 190 ? -14.555 -8.672 2.822 1 82.88 190 ASP A N 1
ATOM 1441 C CA . ASP A 1 190 ? -14.531 -7.688 3.9 1 82.88 190 ASP A CA 1
ATOM 1442 C C . ASP A 1 190 ? -13.266 -7.812 4.738 1 82.88 190 ASP A C 1
ATOM 1444 O O . ASP A 1 190 ? -12.625 -6.812 5.059 1 82.88 190 ASP A O 1
ATOM 1448 N N . GLN A 1 191 ? -12.969 -9.008 4.906 1 83.25 191 GLN A N 1
ATOM 1449 C CA . GLN A 1 191 ? -11.773 -9.281 5.695 1 83.25 191 GLN A CA 1
ATOM 1450 C C . GLN A 1 191 ? -10.508 -8.984 4.895 1 83.25 191 GLN A C 1
ATOM 1452 O O . GLN A 1 191 ? -9.5 -8.555 5.457 1 83.25 191 GLN A O 1
ATOM 1457 N N . ALA A 1 192 ? -10.633 -9.148 3.654 1 89.12 192 ALA A N 1
ATOM 1458 C CA . ALA A 1 192 ? -9.469 -9 2.795 1 89.12 192 ALA A CA 1
ATOM 1459 C C . ALA A 1 192 ? -9.281 -7.547 2.363 1 89.12 192 ALA A C 1
ATOM 1461 O O . ALA A 1 192 ? -8.242 -7.184 1.812 1 89.12 192 ALA A O 1
ATOM 1462 N N . GLY A 1 193 ? -10.227 -6.77 2.604 1 87.62 193 GLY A N 1
ATOM 1463 C CA . GLY A 1 193 ? -10.172 -5.383 2.166 1 87.62 193 GLY A CA 1
ATOM 1464 C C . GLY A 1 193 ? -10.469 -5.215 0.687 1 87.62 193 GLY A C 1
ATOM 1465 O O . GLY A 1 193 ? -10.055 -4.227 0.075 1 87.62 193 GLY A O 1
ATOM 1466 N N . GLN A 1 194 ? -11.141 -6.141 0.13 1 91.38 194 GLN A N 1
ATOM 1467 C CA . GLN A 1 194 ? -11.469 -6.117 -1.292 1 91.38 194 GLN A CA 1
ATOM 1468 C C . GLN A 1 194 ? -12.922 -5.695 -1.516 1 91.38 194 GLN A C 1
ATOM 1470 O O . GLN A 1 194 ? -13.75 -5.809 -0.614 1 91.38 194 GLN A O 1
ATOM 1475 N N . MET A 1 195 ? -13.133 -5.086 -2.652 1 90.62 195 MET A N 1
ATOM 1476 C CA . MET A 1 195 ? -14.5 -4.758 -3.049 1 90.62 195 MET A CA 1
ATOM 1477 C C . MET A 1 195 ? -15.125 -5.898 -3.848 1 90.62 195 MET A C 1
ATOM 1479 O O . MET A 1 195 ? -14.625 -6.258 -4.914 1 90.62 195 MET A O 1
ATOM 1483 N N . CYS A 1 196 ? -16.203 -6.43 -3.291 1 93.62 196 CYS A N 1
ATOM 1484 C CA . CYS A 1 196 ? -16.891 -7.539 -3.936 1 93.62 196 CYS A CA 1
ATOM 1485 C C . CYS A 1 196 ? -18.391 -7.285 -4 1 93.62 196 CYS A C 1
ATOM 1487 O O . CYS A 1 196 ? -18.906 -6.387 -3.324 1 93.62 196 CYS A O 1
ATOM 1489 N N . SER A 1 197 ? -18.984 -7.977 -4.945 1 93.31 197 SER A N 1
ATOM 1490 C CA . SER A 1 197 ? -20.438 -7.945 -5.094 1 93.31 197 SER A CA 1
ATOM 1491 C C . SER A 1 197 ? -21.031 -9.344 -5.027 1 93.31 197 SER A C 1
ATOM 1493 O O . SER A 1 197 ? -20.438 -10.305 -5.539 1 93.31 197 SER A O 1
ATOM 1495 N N . LYS A 1 198 ? -22.281 -9.445 -4.508 1 89.5 198 LYS A N 1
ATOM 1496 C CA . LYS A 1 198 ? -22.969 -10.727 -4.402 1 89.5 198 LYS A CA 1
ATOM 1497 C C . LYS A 1 198 ? -23.359 -11.258 -5.777 1 89.5 198 LYS A C 1
ATOM 1499 O O . LYS A 1 198 ? -23.641 -12.453 -5.934 1 89.5 198 LYS A O 1
ATOM 1504 N N . SER A 1 199 ? -23.391 -10.391 -6.699 1 92.69 199 SER A N 1
ATOM 1505 C CA . SER A 1 199 ? -23.859 -10.781 -8.031 1 92.69 199 SER A CA 1
ATOM 1506 C C . SER A 1 199 ? -22.734 -11.422 -8.844 1 92.69 199 SER A C 1
ATOM 1508 O O . SER A 1 199 ? -22.984 -11.953 -9.93 1 92.69 199 SER A O 1
ATOM 1510 N N . GLU A 1 200 ? -21.531 -11.383 -8.273 1 95.88 200 GLU A N 1
ATOM 1511 C CA . GLU A 1 200 ? -20.391 -11.875 -9.055 1 95.88 200 GLU A CA 1
ATOM 1512 C C . GLU A 1 200 ? -20.422 -13.398 -9.164 1 95.88 200 GLU A C 1
ATOM 1514 O O . GLU A 1 200 ? -20.375 -14.102 -8.156 1 95.88 200 GLU A O 1
ATOM 1519 N N . ARG A 1 201 ? -20.531 -13.883 -10.383 1 95.62 201 ARG A N 1
ATOM 1520 C CA . ARG A 1 201 ? -20.406 -15.289 -10.758 1 95.62 201 ARG A CA 1
ATOM 1521 C C . ARG A 1 201 ? -19.688 -15.438 -12.094 1 95.62 201 ARG A C 1
ATOM 1523 O O . ARG A 1 201 ? -20.219 -15.039 -13.141 1 95.62 201 ARG A O 1
ATOM 1530 N N . TYR A 1 202 ? -18.516 -16.016 -12.047 1 97.69 202 TYR A N 1
ATOM 1531 C CA . TYR A 1 202 ? -17.688 -16.188 -13.234 1 97.69 202 TYR A CA 1
ATOM 1532 C C . TYR A 1 202 ? -17.203 -17.625 -13.352 1 97.69 202 TYR A C 1
ATOM 1534 O O . TYR A 1 202 ? -16.078 -17.938 -12.953 1 97.69 202 TYR A O 1
ATOM 1542 N N . PRO A 1 203 ? -18.047 -18.516 -13.945 1 97 203 PRO A N 1
ATOM 1543 C CA . PRO A 1 203 ? -17.734 -19.938 -14 1 97 203 PRO A CA 1
ATOM 1544 C C . PRO A 1 203 ? -16.406 -20.234 -14.695 1 97 203 PRO A C 1
ATOM 1546 O O . PRO A 1 203 ? -16.141 -19.688 -15.773 1 97 203 PRO A O 1
ATOM 1549 N N . GLY A 1 204 ? -15.672 -21 -14.023 1 97.5 204 GLY A N 1
ATOM 1550 C CA . GLY A 1 204 ? -14.43 -21.469 -14.617 1 97.5 204 GLY A CA 1
ATOM 1551 C C . GLY A 1 204 ? -13.242 -20.594 -14.297 1 97.5 204 GLY A C 1
ATOM 1552 O O . GLY A 1 204 ? -12.086 -21.016 -14.438 1 97.5 204 GLY A O 1
ATOM 1553 N N . MET A 1 205 ? -13.445 -19.328 -13.875 1 98.5 205 MET A N 1
ATOM 1554 C CA . MET A 1 205 ? -12.336 -18.438 -13.531 1 98.5 205 MET A CA 1
ATOM 1555 C C . MET A 1 205 ? -11.867 -18.672 -12.102 1 98.5 205 MET A C 1
ATOM 1557 O O . MET A 1 205 ? -12.68 -18.75 -11.18 1 98.5 205 MET A O 1
ATOM 1561 N N . TRP A 1 206 ? -10.602 -18.797 -11.945 1 98.38 206 TRP A N 1
ATOM 1562 C CA . TRP A 1 206 ? -10.023 -19.125 -10.641 1 98.38 206 TRP A CA 1
ATOM 1563 C C . TRP A 1 206 ? -9.633 -17.859 -9.891 1 98.38 206 TRP A C 1
ATOM 1565 O O . TRP A 1 206 ? -9.227 -16.859 -10.5 1 98.38 206 TRP A O 1
ATOM 1575 N N . GLN A 1 207 ? -9.82 -17.922 -8.594 1 97.69 207 GLN A N 1
ATOM 1576 C CA . GLN A 1 207 ? -9.156 -17.016 -7.66 1 97.69 207 GLN A CA 1
ATOM 1577 C C . GLN A 1 207 ? -8.023 -17.734 -6.922 1 97.69 207 GLN A C 1
ATOM 1579 O O . GLN A 1 207 ? -8.227 -18.797 -6.348 1 97.69 207 GLN A O 1
ATOM 1584 N N . VAL A 1 208 ? -6.84 -17.141 -7.004 1 97.94 208 VAL A N 1
ATOM 1585 C CA . VAL A 1 208 ? -5.719 -17.609 -6.195 1 97.94 208 VAL A CA 1
ATOM 1586 C C . VAL A 1 208 ? -5.41 -16.594 -5.102 1 97.94 208 VAL A C 1
ATOM 1588 O O . VAL A 1 208 ? -4.906 -15.5 -5.387 1 97.94 208 VAL A O 1
ATOM 1591 N N . PRO A 1 209 ? -5.66 -16.938 -3.893 1 96.19 209 PRO A N 1
ATOM 1592 C CA . PRO A 1 209 ? -5.523 -15.938 -2.834 1 96.19 209 PRO A CA 1
ATOM 1593 C C . PRO A 1 209 ? -4.066 -15.641 -2.492 1 96.19 209 PRO A C 1
ATOM 1595 O O . PRO A 1 209 ? -3.184 -16.453 -2.762 1 96.19 209 PRO A O 1
ATOM 1598 N N . LEU A 1 210 ? -3.787 -14.438 -1.95 1 97 210 LEU A N 1
ATOM 1599 C CA . LEU A 1 210 ? -2.557 -14.117 -1.237 1 97 210 LEU A CA 1
ATOM 1600 C C . LEU A 1 210 ? -2.713 -14.367 0.258 1 97 210 LEU A C 1
ATOM 1602 O O . LEU A 1 210 ? -3.629 -13.836 0.89 1 97 210 LEU A O 1
ATOM 1606 N N . TYR A 1 211 ? -1.808 -15.125 0.778 1 95.44 211 TYR A N 1
ATOM 1607 C CA . TYR A 1 211 ? -1.955 -15.477 2.186 1 95.44 211 TYR A CA 1
ATOM 1608 C C . TYR A 1 211 ? -1.167 -14.523 3.072 1 95.44 211 TYR A C 1
ATOM 1610 O O . TYR A 1 211 ? 0.012 -14.258 2.822 1 95.44 211 TYR A O 1
ATOM 1618 N N . GLU A 1 212 ? -1.819 -14.07 4.07 1 92.69 212 GLU A N 1
ATOM 1619 C CA . GLU A 1 212 ? -1.138 -13.219 5.043 1 92.69 212 GLU A CA 1
ATOM 1620 C C . GLU A 1 212 ? -0.14 -14.023 5.871 1 92.69 212 GLU A C 1
ATOM 1622 O O . GLU A 1 212 ? -0.445 -15.133 6.32 1 92.69 212 GLU A O 1
ATOM 1627 N N . THR A 1 213 ? 1.042 -13.453 6.074 1 93.38 213 THR A N 1
ATOM 1628 C CA . THR A 1 213 ? 2.059 -14.078 6.914 1 93.38 213 THR A CA 1
ATOM 1629 C C . THR A 1 213 ? 1.979 -13.547 8.344 1 93.38 213 THR A C 1
ATOM 1631 O O . THR A 1 213 ? 1.147 -12.695 8.648 1 93.38 213 THR A O 1
ATOM 1634 N N . SER A 1 214 ? 2.84 -14.109 9.188 1 89.62 214 SER A N 1
ATOM 1635 C CA . SER A 1 214 ? 2.818 -13.758 10.602 1 89.62 214 SER A CA 1
ATOM 1636 C C . SER A 1 214 ? 3.209 -12.305 10.82 1 89.62 214 SER A C 1
ATOM 1638 O O . SER A 1 214 ? 2.875 -11.711 11.844 1 89.62 214 SER A O 1
ATOM 1640 N N . ASP A 1 215 ? 3.881 -11.703 9.898 1 87.25 215 ASP A N 1
ATOM 1641 C CA . ASP A 1 215 ? 4.227 -10.289 9.992 1 87.25 215 ASP A CA 1
ATOM 1642 C C . ASP A 1 215 ? 3.117 -9.414 9.422 1 87.25 215 ASP A C 1
ATOM 1644 O O . ASP A 1 215 ? 3.293 -8.203 9.273 1 87.25 215 ASP A O 1
ATOM 1648 N N . HIS A 1 216 ? 2.029 -10.016 8.945 1 87.94 216 HIS A N 1
ATOM 1649 C CA . HIS A 1 216 ? 0.792 -9.383 8.5 1 87.94 216 HIS A CA 1
ATOM 1650 C C . HIS A 1 216 ? 0.939 -8.812 7.098 1 87.94 216 HIS A C 1
ATOM 1652 O O . HIS A 1 216 ? 0.121 -7.996 6.668 1 87.94 216 HIS A O 1
ATOM 1658 N N . ASN A 1 217 ? 1.984 -9.195 6.41 1 92.56 217 ASN A N 1
ATOM 1659 C CA . ASN A 1 217 ? 2.146 -8.812 5.016 1 92.56 217 ASN A CA 1
ATOM 1660 C C . ASN A 1 217 ? 1.545 -9.844 4.07 1 92.56 217 ASN A C 1
ATOM 1662 O O . ASN A 1 217 ? 1.462 -11.031 4.41 1 92.56 217 ASN A O 1
ATOM 1666 N N . LEU A 1 218 ? 1.163 -9.375 2.926 1 94.06 218 LEU A N 1
ATOM 1667 C CA . LEU A 1 218 ? 0.803 -10.266 1.83 1 94.06 218 LEU A CA 1
ATOM 1668 C C . LEU A 1 218 ? 1.977 -10.453 0.875 1 94.06 218 LEU A C 1
ATOM 1670 O O . LEU A 1 218 ? 2.082 -11.492 0.212 1 94.06 218 LEU A O 1
ATOM 1674 N N . MET A 1 219 ? 2.746 -9.453 0.749 1 95.94 219 MET A N 1
ATOM 1675 C CA . MET A 1 219 ? 3.922 -9.414 -0.116 1 95.94 219 MET A CA 1
ATOM 1676 C C . MET A 1 219 ? 5.074 -8.68 0.566 1 95.94 219 MET A C 1
ATOM 1678 O O . MET A 1 219 ? 4.883 -8.047 1.607 1 95.94 219 MET A O 1
ATOM 1682 N N . ASP A 1 220 ? 6.273 -8.844 0.016 1 95.88 220 ASP A N 1
ATOM 1683 C CA . ASP A 1 220 ? 7.43 -8.086 0.492 1 95.88 220 ASP A CA 1
ATOM 1684 C C . ASP A 1 220 ? 7.5 -8.094 2.018 1 95.88 220 ASP A C 1
ATOM 1686 O O . ASP A 1 220 ? 7.398 -7.039 2.654 1 95.88 220 ASP A O 1
ATOM 1690 N N . TYR A 1 221 ? 7.785 -9.156 2.543 1 96.44 221 TYR A N 1
ATOM 1691 C CA . TYR A 1 221 ? 7.68 -9.469 3.963 1 96.44 221 TYR A CA 1
ATOM 1692 C C . TYR A 1 221 ? 8.648 -8.625 4.785 1 96.44 221 TYR A C 1
ATOM 1694 O O . TYR A 1 221 ? 9.773 -8.383 4.359 1 96.44 221 TYR A O 1
ATOM 1702 N N . CYS A 1 222 ? 8.141 -8.172 5.945 1 94.12 222 CYS A N 1
ATOM 1703 C CA . CYS A 1 222 ? 8.898 -7.398 6.922 1 94.12 222 CYS A CA 1
ATOM 1704 C C . CYS A 1 222 ? 9.219 -6.008 6.387 1 94.12 222 CYS A C 1
ATOM 1706 O O . CYS A 1 222 ? 10.281 -5.453 6.68 1 94.12 222 CYS A O 1
ATOM 1708 N N . THR A 1 223 ? 8.344 -5.469 5.551 1 92.69 223 THR A N 1
ATOM 1709 C CA . THR A 1 223 ? 8.422 -4.074 5.121 1 92.69 223 THR A CA 1
ATOM 1710 C C . THR A 1 223 ? 7.086 -3.367 5.324 1 92.69 223 THR A C 1
ATOM 1712 O O . THR A 1 223 ? 6.051 -4.02 5.488 1 92.69 223 THR A O 1
ATOM 1715 N N . ASN A 1 224 ? 7.195 -2.068 5.371 1 87.19 224 ASN A N 1
ATOM 1716 C CA . ASN A 1 224 ? 5.961 -1.312 5.188 1 87.19 224 ASN A CA 1
ATOM 1717 C C . ASN A 1 224 ? 5.379 -1.517 3.793 1 87.19 224 ASN A C 1
ATOM 1719 O O . ASN A 1 224 ? 6.055 -1.265 2.793 1 87.19 224 ASN A O 1
ATOM 1723 N N . GLU A 1 225 ? 4.18 -1.904 3.689 1 81.75 225 GLU A N 1
ATOM 1724 C CA . GLU A 1 225 ? 3.627 -2.344 2.41 1 81.75 225 GLU A CA 1
ATOM 1725 C C . GLU A 1 225 ? 3.391 -1.159 1.477 1 81.75 225 GLU A C 1
ATOM 1727 O O . GLU A 1 225 ? 3.332 -1.327 0.256 1 81.75 225 GLU A O 1
ATOM 1732 N N . ASN A 1 226 ? 3.289 -0.02 2.051 1 77.25 226 ASN A N 1
ATOM 1733 C CA . ASN A 1 226 ? 3.059 1.158 1.221 1 77.25 226 ASN A CA 1
ATOM 1734 C C . ASN A 1 226 ? 4.367 1.72 0.672 1 77.25 226 ASN A C 1
ATOM 1736 O O . ASN A 1 226 ? 4.449 2.086 -0.502 1 77.25 226 ASN A O 1
ATOM 1740 N N . THR A 1 227 ? 5.43 1.683 1.5 1 82.25 227 THR A N 1
ATOM 1741 C CA . THR A 1 227 ? 6.637 2.414 1.129 1 82.25 227 THR A CA 1
ATOM 1742 C C . THR A 1 227 ? 7.781 1.451 0.831 1 82.25 227 THR A C 1
ATOM 1744 O O . THR A 1 227 ? 8.781 1.835 0.216 1 82.25 227 THR A O 1
ATOM 1747 N N . GLY A 1 228 ? 7.691 0.291 1.369 1 86.31 228 GLY A N 1
ATOM 1748 C CA . GLY A 1 228 ? 8.781 -0.659 1.249 1 86.31 228 GLY A CA 1
ATOM 1749 C C . GLY A 1 228 ? 9.844 -0.487 2.32 1 86.31 228 GLY A C 1
ATOM 1750 O O . GLY A 1 228 ? 10.867 -1.181 2.309 1 86.31 228 GLY A O 1
ATOM 1751 N N . ALA A 1 229 ? 9.602 0.363 3.266 1 85.25 229 ALA A N 1
ATOM 1752 C CA . ALA A 1 229 ? 10.555 0.596 4.344 1 85.25 229 ALA A CA 1
ATOM 1753 C C . ALA A 1 229 ? 10.766 -0.668 5.172 1 85.25 229 ALA A C 1
ATOM 1755 O O . ALA A 1 229 ? 9.805 -1.345 5.543 1 85.25 229 ALA A O 1
ATOM 1756 N N . PRO A 1 230 ? 12.07 -0.965 5.465 1 88.12 230 PRO A N 1
ATOM 1757 C CA . PRO A 1 230 ? 12.32 -2.137 6.309 1 88.12 230 PRO A CA 1
ATOM 1758 C C . PRO A 1 230 ? 11.758 -1.981 7.719 1 88.12 230 PRO A C 1
ATOM 1760 O O . PRO A 1 230 ? 11.734 -0.874 8.266 1 88.12 230 PRO A O 1
ATOM 1763 N N . ARG A 1 231 ? 11.289 -3.08 8.305 1 88 231 ARG A N 1
ATOM 1764 C CA . ARG A 1 231 ? 10.844 -3.123 9.688 1 88 231 ARG A CA 1
ATOM 1765 C C . ARG A 1 231 ? 11.922 -3.689 10.602 1 88 231 ARG A C 1
ATOM 1767 O O . ARG A 1 231 ? 12.203 -4.891 10.57 1 88 231 ARG A O 1
ATOM 1774 N N . PRO A 1 232 ? 12.477 -2.836 11.375 1 81.69 232 PRO A N 1
ATOM 1775 C CA . PRO A 1 232 ? 13.547 -3.312 12.25 1 81.69 232 PRO A CA 1
ATOM 1776 C C . PRO A 1 232 ? 13.102 -4.453 13.164 1 81.69 232 PRO A C 1
ATOM 1778 O O . PRO A 1 232 ? 11.977 -4.434 13.672 1 81.69 232 PRO A O 1
ATOM 1781 N N . GLY A 1 233 ? 13.906 -5.461 13.289 1 87 233 GLY A N 1
ATOM 1782 C CA . GLY A 1 233 ? 13.641 -6.57 14.188 1 87 233 GLY A CA 1
ATOM 1783 C C . GLY A 1 233 ? 12.789 -7.66 13.57 1 87 233 GLY A C 1
ATOM 1784 O O . GLY A 1 233 ? 12.625 -8.734 14.148 1 87 233 GLY A O 1
ATOM 1785 N N . CYS A 1 234 ? 12.305 -7.418 12.453 1 92.5 234 CYS A N 1
ATOM 1786 C CA . CYS A 1 234 ? 11.484 -8.398 11.758 1 92.5 234 CYS A CA 1
ATOM 1787 C C . CYS A 1 234 ? 12.336 -9.289 10.859 1 92.5 234 CYS A C 1
ATOM 1789 O O . CYS A 1 234 ? 13.234 -8.797 10.164 1 92.5 234 CYS A O 1
ATOM 1791 N N . SER A 1 235 ? 12.07 -10.594 10.852 1 96.19 235 SER A N 1
ATOM 1792 C CA . SER A 1 235 ? 12.781 -11.555 10.016 1 96.19 235 SER A CA 1
ATOM 1793 C C . SER A 1 235 ? 11.883 -12.094 8.906 1 96.19 235 SER A C 1
ATOM 1795 O O . SER A 1 235 ? 10.977 -12.883 9.164 1 96.19 235 SER A O 1
ATOM 1797 N N . ALA A 1 236 ? 12.266 -11.703 7.695 1 97.69 236 ALA A N 1
ATOM 1798 C CA . ALA A 1 236 ? 11.508 -12.219 6.559 1 97.69 236 ALA A CA 1
ATOM 1799 C C . ALA A 1 236 ? 11.672 -13.727 6.434 1 97.69 236 ALA A C 1
ATOM 1801 O O . ALA A 1 236 ? 10.742 -14.43 6.043 1 97.69 236 ALA A O 1
ATOM 1802 N N . PHE A 1 237 ? 12.867 -14.305 6.805 1 98.56 237 PHE A N 1
ATOM 1803 C CA . PHE A 1 237 ? 13.078 -15.75 6.828 1 98.56 237 PHE A CA 1
ATOM 1804 C C . PHE A 1 237 ? 12.07 -16.422 7.758 1 98.56 237 PHE A C 1
ATOM 1806 O O . PHE A 1 237 ? 11.438 -17.406 7.379 1 98.56 237 PHE A O 1
ATOM 1813 N N . GLN A 1 238 ? 11.875 -15.875 8.906 1 98.25 238 GLN A N 1
ATOM 1814 C CA . GLN A 1 238 ? 10.977 -16.484 9.883 1 98.25 238 GLN A CA 1
ATOM 1815 C C . GLN A 1 238 ? 9.531 -16.422 9.406 1 98.25 238 GLN A C 1
ATOM 1817 O O . GLN A 1 238 ? 8.766 -17.375 9.594 1 98.25 238 GLN A O 1
ATOM 1822 N N . ALA A 1 239 ? 9.18 -15.305 8.867 1 97.56 239 ALA A N 1
ATOM 1823 C CA . ALA A 1 239 ? 7.816 -15.164 8.359 1 97.56 239 ALA A CA 1
ATOM 1824 C C . ALA A 1 239 ? 7.523 -16.203 7.277 1 97.56 239 ALA A C 1
ATOM 1826 O O . ALA A 1 239 ? 6.473 -16.859 7.301 1 97.56 239 ALA A O 1
ATOM 1827 N N . LEU A 1 240 ? 8.438 -16.359 6.367 1 98.44 240 LEU A N 1
ATOM 1828 C CA . LEU A 1 240 ? 8.281 -17.312 5.285 1 98.44 240 LEU A CA 1
ATOM 1829 C C . LEU A 1 240 ? 8.312 -18.75 5.82 1 98.44 240 LEU A C 1
ATOM 1831 O O . LEU A 1 240 ? 7.52 -19.594 5.391 1 98.44 240 LEU A O 1
ATOM 1835 N N . LYS A 1 241 ? 9.211 -19 6.73 1 98.56 241 LYS A N 1
ATOM 1836 C CA . LYS A 1 241 ? 9.312 -20.328 7.328 1 98.56 241 LYS A CA 1
ATOM 1837 C C . LYS A 1 241 ? 8.031 -20.703 8.055 1 98.56 241 LYS A C 1
ATOM 1839 O O . LYS A 1 241 ? 7.562 -21.828 7.957 1 98.56 241 LYS A O 1
ATOM 1844 N N . GLU A 1 242 ? 7.527 -19.781 8.781 1 98.38 242 GLU A N 1
ATOM 1845 C CA . GLU A 1 242 ? 6.289 -20.047 9.508 1 98.38 242 GLU A CA 1
ATOM 1846 C C . GLU A 1 242 ? 5.133 -20.312 8.539 1 98.38 242 GLU A C 1
ATOM 1848 O O . GLU A 1 242 ? 4.324 -21.219 8.766 1 98.38 242 GLU A O 1
ATOM 1853 N N . GLN A 1 243 ? 5.055 -19.469 7.539 1 98.12 243 GLN A N 1
ATOM 1854 C CA . GLN A 1 243 ? 4.051 -19.719 6.508 1 98.12 243 GLN A CA 1
ATOM 1855 C C . GLN A 1 243 ? 4.164 -21.141 5.965 1 98.12 243 GLN A C 1
ATOM 1857 O O . GLN A 1 243 ? 3.156 -21.844 5.844 1 98.12 243 GLN A O 1
ATOM 1862 N N . PHE A 1 244 ? 5.348 -21.531 5.605 1 98.69 244 PHE A N 1
ATOM 1863 C CA . PHE A 1 244 ? 5.625 -22.844 5.039 1 98.69 244 PHE A CA 1
ATOM 1864 C C . PHE A 1 244 ? 5.289 -23.938 6.039 1 98.69 244 PHE A C 1
ATOM 1866 O O . PHE A 1 244 ? 4.602 -24.906 5.699 1 98.69 244 PHE A O 1
ATOM 1873 N N . ASP A 1 245 ? 5.75 -23.812 7.25 1 98.62 245 ASP A N 1
ATOM 1874 C CA . ASP A 1 245 ? 5.562 -24.844 8.266 1 98.62 245 ASP A CA 1
ATOM 1875 C C . ASP A 1 245 ? 4.086 -25.031 8.594 1 98.62 245 ASP A C 1
ATOM 1877 O O . ASP A 1 245 ? 3.627 -26.156 8.812 1 98.62 245 ASP A O 1
ATOM 1881 N N . ASP A 1 246 ? 3.389 -23.938 8.656 1 98 246 ASP A N 1
ATOM 1882 C CA . ASP A 1 246 ? 1.949 -24 8.891 1 98 246 ASP A CA 1
ATOM 1883 C C . ASP A 1 246 ? 1.264 -24.875 7.832 1 98 246 ASP A C 1
ATOM 1885 O O . ASP A 1 246 ? 0.405 -25.688 8.156 1 98 246 ASP A O 1
ATOM 1889 N N . SER A 1 247 ? 1.668 -24.672 6.586 1 97.56 247 SER A N 1
ATOM 1890 C CA . SER A 1 247 ? 1.081 -25.422 5.484 1 97.56 247 SER A CA 1
ATOM 1891 C C . SER A 1 247 ? 1.605 -26.859 5.453 1 97.56 247 SER A C 1
ATOM 1893 O O . SER A 1 247 ? 0.825 -27.797 5.367 1 97.56 247 SER A O 1
ATOM 1895 N N . TYR A 1 248 ? 2.854 -27.016 5.52 1 98.19 248 TYR A N 1
ATOM 1896 C CA . TYR A 1 248 ? 3.531 -28.297 5.398 1 98.19 248 TYR A CA 1
ATOM 1897 C C . TYR A 1 248 ? 3.059 -29.266 6.473 1 98.19 248 TYR A C 1
ATOM 1899 O O . TYR A 1 248 ? 2.92 -30.469 6.219 1 98.19 248 TYR A O 1
ATOM 1907 N N . ASN A 1 249 ? 2.846 -28.766 7.645 1 97.31 249 ASN A N 1
ATOM 1908 C CA . ASN A 1 249 ? 2.396 -29.594 8.766 1 97.31 249 ASN A CA 1
ATOM 1909 C C . ASN A 1 249 ? 0.881 -29.531 8.922 1 97.31 249 ASN A C 1
ATOM 1911 O O . ASN A 1 249 ? 0.33 -30.125 9.852 1 97.31 249 ASN A O 1
ATOM 1915 N N . GLY A 1 250 ? 0.204 -28.828 8.086 1 96.75 250 GLY A N 1
ATOM 1916 C CA . GLY A 1 250 ? -1.24 -28.656 8.133 1 96.75 250 GLY A CA 1
ATOM 1917 C C . GLY A 1 250 ? -1.944 -29.219 6.91 1 96.75 250 GLY A C 1
ATOM 1918 O O . GLY A 1 250 ? -1.849 -30.406 6.621 1 96.75 250 GLY A O 1
ATOM 1919 N N . ASN A 1 251 ? -2.65 -28.328 6.176 1 96.38 251 ASN A N 1
ATOM 1920 C CA . ASN A 1 251 ? -3.51 -28.828 5.109 1 96.38 251 ASN A CA 1
ATOM 1921 C C . ASN A 1 251 ? -2.807 -28.781 3.756 1 96.38 251 ASN A C 1
ATOM 1923 O O . ASN A 1 251 ? -3.43 -29.031 2.721 1 96.38 251 ASN A O 1
ATOM 1927 N N . ARG A 1 252 ? -1.584 -28.359 3.684 1 97.69 252 ARG A N 1
ATOM 1928 C CA . ARG A 1 252 ? -0.708 -28.406 2.518 1 97.69 252 ARG A CA 1
ATOM 1929 C C . ARG A 1 252 ? -1.169 -27.406 1.456 1 97.69 252 ARG A C 1
ATOM 1931 O O . ARG A 1 252 ? -0.884 -27.578 0.27 1 97.69 252 ARG A O 1
ATOM 1938 N N . ALA A 1 253 ? -1.891 -26.359 1.849 1 97.44 253 ALA A N 1
ATOM 1939 C CA . ALA A 1 253 ? -2.141 -25.25 0.931 1 97.44 253 ALA A CA 1
ATOM 1940 C C . ALA A 1 253 ? -0.832 -24.641 0.441 1 97.44 253 ALA A C 1
ATOM 1942 O O . ALA A 1 253 ? 0.196 -24.734 1.117 1 97.44 253 ALA A O 1
ATOM 1943 N N . PRO A 1 254 ? -0.841 -24.047 -0.705 1 98 254 PRO A N 1
ATOM 1944 C CA . PRO A 1 254 ? 0.42 -23.547 -1.258 1 98 254 PRO A CA 1
ATOM 1945 C C . PRO A 1 254 ? 1.07 -22.484 -0.375 1 98 254 PRO A C 1
ATOM 1947 O O . PRO A 1 254 ? 0.37 -21.688 0.26 1 98 254 PRO A O 1
ATOM 1950 N N . THR A 1 255 ? 2.377 -22.547 -0.338 1 98.31 255 THR A N 1
ATOM 1951 C CA . THR A 1 255 ? 3.195 -21.469 0.199 1 98.31 255 THR A CA 1
ATOM 1952 C C . THR A 1 255 ? 3.596 -20.5 -0.904 1 98.31 255 THR A C 1
ATOM 1954 O O . THR A 1 255 ? 3.861 -20.906 -2.035 1 98.31 255 THR A O 1
ATOM 1957 N N . GLN A 1 256 ? 3.707 -19.219 -0.469 1 98.38 256 GLN A N 1
ATOM 1958 C CA . GLN A 1 256 ? 3.926 -18.219 -1.5 1 98.38 256 GLN A CA 1
ATOM 1959 C C . GLN A 1 256 ? 5.141 -17.344 -1.176 1 98.38 256 GLN A C 1
ATOM 1961 O O . GLN A 1 256 ? 5.391 -17.031 -0.011 1 98.38 256 GLN A O 1
ATOM 1966 N N . ILE A 1 257 ? 5.906 -17.047 -2.146 1 98.69 257 ILE A N 1
ATOM 1967 C CA . ILE A 1 257 ? 6.91 -15.992 -2.172 1 98.69 257 ILE A CA 1
ATOM 1968 C C . ILE A 1 257 ? 6.496 -14.906 -3.164 1 98.69 257 ILE A C 1
ATOM 1970 O O . ILE A 1 257 ? 6.668 -15.07 -4.375 1 98.69 257 ILE A O 1
ATOM 1974 N N . LEU A 1 258 ? 5.957 -13.789 -2.676 1 98.38 258 LEU A N 1
ATOM 1975 C CA . LEU A 1 258 ? 5.438 -12.711 -3.514 1 98.38 258 LEU A CA 1
ATOM 1976 C C . LEU A 1 258 ? 6.258 -11.438 -3.336 1 98.38 258 LEU A C 1
ATOM 1978 O O . LEU A 1 258 ? 6.266 -10.844 -2.254 1 98.38 258 LEU A O 1
ATOM 1982 N N . ILE A 1 259 ? 6.992 -11.062 -4.438 1 98 259 ILE A N 1
ATOM 1983 C CA . ILE A 1 259 ? 7.98 -10.023 -4.156 1 98 259 ILE A CA 1
ATOM 1984 C C . ILE A 1 259 ? 8.078 -9.07 -5.344 1 98 259 ILE A C 1
ATOM 1986 O O . ILE A 1 259 ? 7.535 -9.344 -6.418 1 98 259 ILE A O 1
ATOM 1990 N N . HIS A 1 260 ? 8.688 -7.906 -5.113 1 96.75 260 HIS A N 1
ATOM 1991 C CA . HIS A 1 260 ? 9.078 -6.902 -6.098 1 96.75 260 HIS A CA 1
ATOM 1992 C C . HIS A 1 260 ? 10.586 -6.727 -6.137 1 96.75 260 HIS A C 1
ATOM 1994 O O . HIS A 1 260 ? 11.289 -7.125 -5.203 1 96.75 260 HIS A O 1
ATOM 2000 N N . THR A 1 261 ? 11.055 -6.094 -7.188 1 95.44 261 THR A N 1
ATOM 2001 C CA . THR A 1 261 ? 12.492 -5.891 -7.383 1 95.44 261 THR A CA 1
ATOM 2002 C C . THR A 1 261 ? 13.078 -5.062 -6.246 1 95.44 261 THR A C 1
ATOM 2004 O O . THR A 1 261 ? 14.109 -5.426 -5.676 1 95.44 261 THR A O 1
ATOM 2007 N N . PRO A 1 262 ? 12.5 -3.922 -5.84 1 91 262 PRO A N 1
ATOM 2008 C CA . PRO A 1 262 ? 13.117 -3.135 -4.766 1 91 262 PRO A CA 1
ATOM 2009 C C . PRO A 1 262 ? 13.297 -3.934 -3.479 1 91 262 PRO A C 1
ATOM 2011 O O . PRO A 1 262 ? 14.258 -3.699 -2.734 1 91 262 PRO A O 1
ATOM 2014 N N . TYR A 1 263 ? 12.422 -4.875 -3.195 1 95.31 263 TYR A N 1
ATOM 2015 C CA . TYR A 1 263 ? 12.516 -5.738 -2.023 1 95.31 263 TYR A CA 1
ATOM 2016 C C . TYR A 1 263 ? 13.812 -6.547 -2.047 1 95.31 263 TYR A C 1
ATOM 2018 O O . TYR A 1 263 ? 14.57 -6.547 -1.071 1 95.31 263 TYR A O 1
ATOM 2026 N N . LEU A 1 264 ? 14.18 -7.105 -3.234 1 96.5 264 LEU A N 1
ATOM 2027 C CA . LEU A 1 264 ? 15.352 -7.977 -3.357 1 96.5 264 LEU A CA 1
ATOM 2028 C C . LEU A 1 264 ? 16.625 -7.156 -3.48 1 96.5 264 LEU A C 1
ATOM 2030 O O . LEU A 1 264 ? 17.734 -7.691 -3.35 1 96.5 264 LEU A O 1
ATOM 2034 N N . GLN A 1 265 ? 16.453 -5.91 -3.734 1 93.12 265 GLN A N 1
ATOM 2035 C CA . GLN A 1 265 ? 17.641 -5.051 -3.777 1 93.12 265 GLN A CA 1
ATOM 2036 C C . GLN A 1 265 ? 18.188 -4.805 -2.377 1 93.12 265 GLN A C 1
ATOM 2038 O O . GLN A 1 265 ? 19.328 -4.355 -2.225 1 93.12 265 GLN A O 1
ATOM 2043 N N . HIS A 1 266 ? 17.359 -5.062 -1.396 1 92.69 266 HIS A N 1
ATOM 2044 C CA . HIS A 1 266 ? 17.875 -5.078 -0.028 1 92.69 266 HIS A CA 1
ATOM 2045 C C . HIS A 1 266 ? 18.578 -6.395 0.283 1 92.69 266 HIS A C 1
ATOM 2047 O O . HIS A 1 266 ? 17.953 -7.453 0.288 1 92.69 266 HIS A O 1
ATOM 2053 N N . LYS A 1 267 ? 19.812 -6.27 0.576 1 93.88 267 LYS A N 1
ATOM 2054 C CA . LYS A 1 267 ? 20.641 -7.453 0.771 1 93.88 267 LYS A CA 1
ATOM 2055 C C . LYS A 1 267 ? 20.047 -8.375 1.831 1 93.88 267 LYS A C 1
ATOM 2057 O O . LYS A 1 267 ? 20.047 -9.594 1.673 1 93.88 267 LYS A O 1
ATOM 2062 N N . GLN A 1 268 ? 19.547 -7.816 2.838 1 95.06 268 GLN A N 1
ATOM 2063 C CA . GLN A 1 268 ? 18.984 -8.617 3.922 1 95.06 268 GLN A CA 1
ATOM 2064 C C . GLN A 1 268 ? 17.797 -9.445 3.434 1 95.06 268 GLN A C 1
ATOM 2066 O O . GLN A 1 268 ? 17.688 -10.625 3.764 1 95.06 268 GLN A O 1
ATOM 2071 N N . TYR A 1 269 ? 16.906 -8.867 2.705 1 96.81 269 TYR A N 1
ATOM 2072 C CA . TYR A 1 269 ? 15.727 -9.578 2.244 1 96.81 269 TYR A CA 1
ATOM 2073 C C . TYR A 1 269 ? 16.094 -10.625 1.202 1 96.81 269 TYR A C 1
ATOM 2075 O O . TYR A 1 269 ? 15.516 -11.719 1.182 1 96.81 269 TYR A O 1
ATOM 2083 N N . TYR A 1 270 ? 17.078 -10.305 0.311 1 97.62 270 TYR A N 1
ATOM 2084 C CA . TYR A 1 270 ? 17.609 -11.297 -0.616 1 97.62 270 TYR A CA 1
ATOM 2085 C C . TYR A 1 270 ? 18.094 -12.531 0.132 1 97.62 270 TYR A C 1
ATOM 2087 O O . TYR A 1 270 ? 17.719 -13.656 -0.197 1 97.62 270 TYR A O 1
ATOM 2095 N N . ASN A 1 271 ? 18.875 -12.289 1.157 1 98.12 271 ASN A N 1
ATOM 2096 C CA . ASN A 1 271 ? 19.438 -13.375 1.944 1 98.12 271 ASN A CA 1
ATOM 2097 C C . ASN A 1 271 ? 18.359 -14.156 2.686 1 98.12 271 ASN A C 1
ATOM 2099 O O . ASN A 1 271 ? 18.453 -15.383 2.818 1 98.12 271 ASN A O 1
ATOM 2103 N N . ASP A 1 272 ? 17.359 -13.492 3.168 1 98.5 272 ASP A N 1
ATOM 2104 C CA . ASP A 1 272 ? 16.281 -14.148 3.898 1 98.5 272 ASP A CA 1
ATOM 2105 C C . ASP A 1 272 ? 15.477 -15.07 2.982 1 98.5 272 ASP A C 1
ATOM 2107 O O . ASP A 1 272 ? 15.102 -16.172 3.379 1 98.5 272 ASP A O 1
ATOM 2111 N N . VAL A 1 273 ? 15.227 -14.609 1.765 1 98.62 273 VAL A N 1
ATOM 2112 C CA . VAL A 1 273 ? 14.508 -15.438 0.807 1 98.62 273 VAL A CA 1
ATOM 2113 C C . VAL A 1 273 ? 15.367 -16.641 0.427 1 98.62 273 VAL A C 1
ATOM 2115 O O . VAL A 1 273 ? 14.859 -17.766 0.339 1 98.62 273 VAL A O 1
ATOM 2118 N N . LYS A 1 274 ? 16.656 -16.438 0.192 1 98.62 274 LYS A N 1
ATOM 2119 C CA . LYS A 1 274 ? 17.578 -17.516 -0.121 1 98.62 274 LYS A CA 1
ATOM 2120 C C . LYS A 1 274 ? 17.594 -18.562 0.993 1 98.62 274 LYS A C 1
ATOM 2122 O O . LYS A 1 274 ? 17.516 -19.766 0.727 1 98.62 274 LYS A O 1
ATOM 2127 N N . LYS A 1 275 ? 17.688 -18.078 2.207 1 98.62 275 LYS A N 1
ATOM 2128 C CA . LYS A 1 275 ? 17.688 -18.969 3.369 1 98.62 275 LYS A CA 1
ATOM 2129 C C . LYS A 1 275 ? 16.391 -19.766 3.453 1 98.62 275 LYS A C 1
ATOM 2131 O O . LYS A 1 275 ? 16.406 -20.938 3.816 1 98.62 275 LYS A O 1
ATOM 2136 N N . PHE A 1 276 ? 15.336 -19.141 3.174 1 98.81 276 PHE A N 1
ATOM 2137 C CA . PHE A 1 276 ? 14.047 -19.828 3.186 1 98.81 276 PHE A CA 1
ATOM 2138 C C . PHE A 1 276 ? 14.016 -20.938 2.145 1 98.81 276 PHE A C 1
ATOM 2140 O O . PHE A 1 276 ? 13.578 -22.047 2.434 1 98.81 276 PHE A O 1
ATOM 2147 N N . LEU A 1 277 ? 14.406 -20.594 0.94 1 98.81 277 LEU A N 1
ATOM 2148 C CA . LEU A 1 277 ? 14.414 -21.594 -0.115 1 98.81 277 LEU A CA 1
ATOM 2149 C C . LEU A 1 277 ? 15.336 -22.75 0.245 1 98.81 277 LEU A C 1
ATOM 2151 O O . LEU A 1 277 ? 15.023 -23.906 -0.031 1 98.81 277 LEU A O 1
ATOM 2155 N N . GLN A 1 278 ? 16.469 -22.484 0.875 1 98.38 278 GLN A N 1
ATOM 2156 C CA . GLN A 1 278 ? 17.375 -23.531 1.351 1 98.38 278 GLN A CA 1
ATOM 2157 C C . GLN A 1 278 ? 16.672 -24.453 2.342 1 98.38 278 GLN A C 1
ATOM 2159 O O . GLN A 1 278 ? 16.891 -25.672 2.336 1 98.38 278 GLN A O 1
ATOM 2164 N N . TYR A 1 279 ? 15.883 -23.859 3.111 1 98.62 279 TYR A N 1
ATOM 2165 C CA . TYR A 1 279 ? 15.148 -24.594 4.137 1 98.62 279 TYR A CA 1
ATOM 2166 C C . TYR A 1 279 ? 14.031 -25.422 3.516 1 98.62 279 TYR A C 1
ATOM 2168 O O . TYR A 1 279 ? 13.938 -26.641 3.754 1 98.62 279 TYR A O 1
ATOM 2176 N N . ALA A 1 280 ? 13.234 -24.828 2.701 1 98.69 280 ALA A N 1
ATOM 2177 C CA . ALA A 1 280 ? 11.984 -25.422 2.246 1 98.69 280 ALA A CA 1
ATOM 2178 C C . ALA A 1 280 ? 12.227 -26.469 1.165 1 98.69 280 ALA A C 1
ATOM 2180 O O . ALA A 1 280 ? 11.586 -27.516 1.158 1 98.69 280 ALA A O 1
ATOM 2181 N N . MET A 1 281 ? 13.156 -26.188 0.251 1 97.75 281 MET A N 1
ATOM 2182 C CA . MET A 1 281 ? 13.32 -27.031 -0.935 1 97.75 281 MET A CA 1
ATOM 2183 C C . MET A 1 281 ? 14.016 -28.344 -0.583 1 97.75 281 MET A C 1
ATOM 2185 O O . MET A 1 281 ? 14.039 -29.266 -1.393 1 97.75 281 MET A O 1
ATOM 2189 N N . THR A 1 282 ? 14.43 -28.516 0.672 1 93.81 282 THR A N 1
ATOM 2190 C CA . THR A 1 282 ? 15.062 -29.75 1.112 1 93.81 282 THR A CA 1
ATOM 2191 C C . THR A 1 282 ? 14.031 -30.703 1.697 1 93.81 282 THR A C 1
ATOM 2193 O O . THR A 1 282 ? 14.336 -31.875 1.951 1 93.81 282 THR A O 1
ATOM 2196 N N . LYS A 1 283 ? 12.883 -30.281 1.892 1 97.75 283 LYS A N 1
ATOM 2197 C CA . LYS A 1 283 ? 11.852 -31.109 2.52 1 97.75 283 LYS A CA 1
ATOM 2198 C C . LYS A 1 283 ? 11.211 -32.031 1.507 1 97.75 283 LYS A C 1
ATOM 2200 O O . LYS A 1 283 ? 11.039 -31.688 0.339 1 97.75 283 LYS A O 1
ATOM 2205 N N . PRO A 1 284 ? 10.805 -33.25 2.008 1 97.19 284 PRO A N 1
ATOM 2206 C CA . PRO A 1 284 ? 10.172 -34.188 1.093 1 97.19 284 PRO A CA 1
ATOM 2207 C C . PRO A 1 284 ? 8.82 -33.719 0.577 1 97.19 284 PRO A C 1
ATOM 2209 O O . PRO A 1 284 ? 8.047 -33.125 1.331 1 97.19 284 PRO A O 1
ATOM 2212 N N . GLY A 1 285 ? 8.578 -33.938 -0.701 1 97.88 285 GLY A N 1
ATOM 2213 C CA . GLY A 1 285 ? 7.266 -33.688 -1.274 1 97.88 285 GLY A CA 1
ATOM 2214 C C . GLY A 1 285 ? 7.043 -32.219 -1.642 1 97.88 285 GLY A C 1
ATOM 2215 O O . GLY A 1 285 ? 5.918 -31.828 -1.939 1 97.88 285 GLY A O 1
ATOM 2216 N N . VAL A 1 286 ? 8.109 -31.375 -1.622 1 98.75 286 VAL A N 1
ATOM 2217 C CA . VAL A 1 286 ? 7.984 -29.953 -1.915 1 98.75 286 VAL A CA 1
ATOM 2218 C C . VAL A 1 286 ? 8.289 -29.703 -3.389 1 98.75 286 VAL A C 1
ATOM 2220 O O . VAL A 1 286 ? 9.281 -30.203 -3.92 1 98.75 286 VAL A O 1
ATOM 2223 N N . TRP A 1 287 ? 7.449 -29.016 -4.07 1 98.69 287 TRP A N 1
ATOM 2224 C CA . TRP A 1 287 ? 7.609 -28.625 -5.465 1 98.69 287 TRP A CA 1
ATOM 2225 C C . TRP A 1 287 ? 7.348 -27.141 -5.645 1 98.69 287 TRP A C 1
ATOM 2227 O O . TRP A 1 287 ? 6.328 -26.609 -5.191 1 98.69 287 TRP A O 1
ATOM 2237 N N . ALA A 1 288 ? 8.281 -26.453 -6.266 1 98.75 288 ALA A N 1
ATOM 2238 C CA . ALA A 1 288 ? 8 -25.109 -6.758 1 98.75 288 ALA A CA 1
ATOM 2239 C C . ALA A 1 288 ? 7.316 -25.156 -8.117 1 98.75 288 ALA A C 1
ATOM 2241 O O . ALA A 1 288 ? 7.758 -25.859 -9.023 1 98.75 288 ALA A O 1
ATOM 2242 N N . VAL A 1 289 ? 6.23 -24.422 -8.227 1 98.69 289 VAL A N 1
ATOM 2243 C CA . VAL A 1 289 ? 5.453 -24.438 -9.461 1 98.69 289 VAL A CA 1
ATOM 2244 C C . VAL A 1 289 ? 5.012 -23.016 -9.812 1 98.69 289 VAL A C 1
ATOM 2246 O O . VAL A 1 289 ? 4.988 -22.141 -8.953 1 98.69 289 VAL A O 1
ATOM 2249 N N . SER A 1 290 ? 4.738 -22.766 -11.117 1 98.44 290 SER A N 1
ATOM 2250 C CA . SER A 1 290 ? 4.082 -21.531 -11.516 1 98.44 290 SER A CA 1
ATOM 2251 C C . SER A 1 290 ? 2.617 -21.516 -11.086 1 98.44 290 SER A C 1
ATOM 2253 O O . SER A 1 290 ? 2.08 -22.547 -10.664 1 98.44 290 SER A O 1
ATOM 2255 N N . MET A 1 291 ? 1.979 -20.344 -11.188 1 98.69 291 MET A N 1
ATOM 2256 C CA . MET A 1 291 ? 0.562 -20.234 -10.852 1 98.69 291 MET A CA 1
ATOM 2257 C C . MET A 1 291 ? -0.284 -21.141 -11.75 1 98.69 291 MET A C 1
ATOM 2259 O O . MET A 1 291 ? -1.203 -21.797 -11.266 1 98.69 291 MET A O 1
ATOM 2263 N N . SER A 1 292 ? 0.008 -21.219 -12.992 1 98.38 292 SER A N 1
ATOM 2264 C CA . SER A 1 292 ? -0.739 -22.047 -13.93 1 98.38 292 SER A CA 1
ATOM 2265 C C . SER A 1 292 ? -0.551 -23.531 -13.617 1 98.38 292 SER A C 1
ATOM 2267 O O . SER A 1 292 ? -1.494 -24.312 -13.727 1 98.38 292 SER A O 1
ATOM 2269 N N . GLN A 1 293 ? 0.682 -23.906 -13.273 1 98.38 293 GLN A N 1
ATOM 2270 C CA . GLN A 1 293 ? 0.935 -25.297 -12.914 1 98.38 293 GLN A CA 1
ATOM 2271 C C . GLN A 1 293 ? 0.175 -25.688 -11.648 1 98.38 293 GLN A C 1
ATOM 2273 O O . GLN A 1 293 ? -0.341 -26.797 -11.547 1 98.38 293 GLN A O 1
ATOM 2278 N N . LEU A 1 294 ? 0.132 -24.734 -10.711 1 98.69 294 LEU A N 1
ATOM 2279 C CA . LEU A 1 294 ? -0.666 -24.953 -9.516 1 98.69 294 LEU A CA 1
ATOM 2280 C C . LEU A 1 294 ? -2.127 -25.203 -9.875 1 98.69 294 LEU A C 1
ATOM 2282 O O . LEU A 1 294 ? -2.744 -26.141 -9.359 1 98.69 294 LEU A O 1
ATOM 2286 N N . LEU A 1 295 ? -2.648 -24.406 -10.742 1 98.69 295 LEU A N 1
ATOM 2287 C CA . LEU A 1 295 ? -4.059 -24.516 -11.102 1 98.69 295 LEU A CA 1
ATOM 2288 C C . LEU A 1 295 ? -4.32 -25.781 -11.914 1 98.69 295 LEU A C 1
ATOM 2290 O O . LEU A 1 295 ? -5.383 -26.391 -11.805 1 98.69 295 LEU A O 1
ATOM 2294 N N . ASP A 1 296 ? -3.365 -26.188 -12.797 1 98.56 296 ASP A N 1
ATOM 2295 C CA . ASP A 1 296 ? -3.477 -27.484 -13.453 1 98.56 296 ASP A CA 1
ATOM 2296 C C . ASP A 1 296 ? -3.648 -28.609 -12.438 1 98.56 296 ASP A C 1
ATOM 2298 O O . ASP A 1 296 ? -4.457 -29.516 -12.633 1 98.56 296 ASP A O 1
ATOM 2302 N N . TRP A 1 297 ? -2.869 -28.5 -11.352 1 98.56 297 TRP A N 1
ATOM 2303 C CA . TRP A 1 297 ? -2.986 -29.516 -10.305 1 98.56 297 TRP A CA 1
ATOM 2304 C C . TRP A 1 297 ? -4.344 -29.422 -9.609 1 98.56 297 TRP A C 1
ATOM 2306 O O . TRP A 1 297 ? -4.957 -30.453 -9.305 1 98.56 297 TRP A O 1
ATOM 2316 N N . MET A 1 298 ? -4.844 -28.219 -9.328 1 97.75 298 MET A N 1
ATOM 2317 C CA . MET A 1 298 ? -6.16 -28.047 -8.719 1 97.75 298 MET A CA 1
ATOM 2318 C C . MET A 1 298 ? -7.242 -28.703 -9.562 1 97.75 298 MET A C 1
ATOM 2320 O O . MET A 1 298 ? -8.227 -29.219 -9.031 1 97.75 298 MET A O 1
ATOM 2324 N N . GLU A 1 299 ? -7.098 -28.672 -10.844 1 97.69 299 GLU A N 1
ATOM 2325 C CA . GLU A 1 299 ? -8.07 -29.234 -11.766 1 97.69 299 GLU A CA 1
ATOM 2326 C C . GLU A 1 299 ? -7.965 -30.75 -11.82 1 97.69 299 GLU A C 1
ATOM 2328 O O . GLU A 1 299 ? -8.977 -31.453 -11.961 1 97.69 299 GLU A O 1
ATOM 2333 N N . ASN A 1 300 ? -6.758 -31.25 -11.812 1 97.62 300 ASN A N 1
ATOM 2334 C CA . ASN A 1 300 ? -6.48 -32.688 -11.82 1 97.62 300 ASN A CA 1
ATOM 2335 C C . ASN A 1 300 ? -5.453 -33.062 -10.758 1 97.62 300 ASN A C 1
ATOM 2337 O O . ASN A 1 300 ? -4.344 -33.469 -11.086 1 97.62 300 ASN A O 1
ATOM 2341 N N . PRO A 1 301 ? -5.883 -33.094 -9.492 1 98.19 301 PRO A N 1
ATOM 2342 C CA . PRO A 1 301 ? -4.93 -33.281 -8.398 1 98.19 301 PRO A CA 1
ATOM 2343 C C . PRO A 1 301 ? -4.367 -34.688 -8.336 1 98.19 301 PRO A C 1
ATOM 2345 O O . PRO A 1 301 ? -5.086 -35.656 -8.609 1 98.19 301 PRO A O 1
ATOM 2348 N N . VAL A 1 302 ? -3.104 -34.844 -8.055 1 98.31 302 VAL A N 1
ATOM 2349 C CA . VAL A 1 302 ? -2.43 -36.125 -7.844 1 98.31 302 VAL A CA 1
ATOM 2350 C C . VAL A 1 302 ? -1.706 -36.094 -6.5 1 98.31 302 VAL A C 1
ATOM 2352 O O . VAL A 1 302 ? -1.334 -35.031 -6 1 98.31 302 VAL A O 1
ATOM 2355 N N . PRO A 1 303 ? -1.552 -37.25 -5.848 1 98.12 303 PRO A N 1
ATOM 2356 C CA . PRO A 1 303 ? -0.77 -37.312 -4.609 1 98.12 303 PRO A CA 1
ATOM 2357 C C . PRO A 1 303 ? 0.712 -37.031 -4.836 1 98.12 303 PRO A C 1
ATOM 2359 O O . PRO A 1 303 ? 1.177 -37 -5.977 1 98.12 303 PRO A O 1
ATOM 2362 N N . ALA A 1 304 ? 1.394 -36.812 -3.752 1 98.19 304 ALA A N 1
ATOM 2363 C CA . ALA A 1 304 ? 2.811 -36.438 -3.789 1 98.19 304 ALA A CA 1
ATOM 2364 C C . ALA A 1 304 ? 3.611 -37.469 -4.582 1 98.19 304 ALA A C 1
ATOM 2366 O O . ALA A 1 304 ? 4.516 -37.125 -5.34 1 98.19 304 ALA A O 1
ATOM 2367 N N . ALA A 1 305 ? 3.293 -38.688 -4.48 1 97.56 305 ALA A N 1
ATOM 2368 C CA . ALA A 1 305 ? 4.035 -39.781 -5.105 1 97.56 305 ALA A CA 1
ATOM 2369 C C . ALA A 1 305 ? 3.934 -39.719 -6.625 1 97.56 305 ALA A C 1
ATOM 2371 O O . ALA A 1 305 ? 4.812 -40.219 -7.336 1 97.56 305 ALA A O 1
ATOM 2372 N N . ALA A 1 306 ? 2.916 -39.062 -7.164 1 98.31 306 ALA A N 1
ATOM 2373 C CA . ALA A 1 306 ? 2.664 -39.031 -8.602 1 98.31 306 ALA A CA 1
ATOM 2374 C C . ALA A 1 306 ? 3.15 -37.719 -9.227 1 98.31 306 ALA A C 1
ATOM 2376 O O . ALA A 1 306 ? 2.963 -37.5 -10.422 1 98.31 306 ALA A O 1
ATOM 2377 N N . MET A 1 307 ? 3.824 -36.875 -8.469 1 98.31 307 MET A N 1
ATOM 2378 C CA . MET A 1 307 ? 4.203 -35.531 -8.922 1 98.31 307 MET A CA 1
ATOM 2379 C C . MET A 1 307 ? 5.258 -35.625 -10.023 1 98.31 307 MET A C 1
ATOM 2381 O O . MET A 1 307 ? 5.25 -34.812 -10.953 1 98.31 307 MET A O 1
ATOM 2385 N N . PRO A 1 308 ? 6.234 -36.594 -9.977 1 97.56 308 PRO A N 1
ATOM 2386 C CA . PRO A 1 308 ? 7.184 -36.656 -11.094 1 97.56 308 PRO A CA 1
ATOM 2387 C C . PRO A 1 308 ? 6.496 -36.812 -12.445 1 97.56 308 PRO A C 1
ATOM 2389 O O . PRO A 1 308 ? 6.871 -36.156 -13.414 1 97.56 308 PRO A O 1
ATOM 2392 N N . ALA A 1 309 ? 5.492 -37.625 -12.469 1 97.75 309 ALA A N 1
ATOM 2393 C CA . ALA A 1 309 ? 4.738 -37.812 -13.703 1 97.75 309 ALA A CA 1
ATOM 2394 C C . ALA A 1 309 ? 3.949 -36.562 -14.055 1 97.75 309 ALA A C 1
ATOM 2396 O O . ALA A 1 309 ? 3.871 -36.188 -15.227 1 97.75 309 ALA A O 1
ATOM 2397 N N . PHE A 1 310 ? 3.328 -35.938 -13.07 1 98.31 310 PHE A N 1
ATOM 2398 C CA . PHE A 1 310 ? 2.562 -34.719 -13.273 1 98.31 310 PHE A CA 1
ATOM 2399 C C . PHE A 1 310 ? 3.443 -33.625 -13.859 1 98.31 310 PHE A C 1
ATOM 2401 O O . PHE A 1 310 ? 3.043 -32.938 -14.805 1 98.31 310 PHE A O 1
ATOM 2408 N N . MET A 1 311 ? 4.641 -33.469 -13.312 1 97.81 311 MET A N 1
ATOM 2409 C CA . MET A 1 311 ? 5.527 -32.344 -13.68 1 97.81 311 MET A CA 1
ATOM 2410 C C . MET A 1 311 ? 6.223 -32.625 -15.008 1 97.81 311 MET A C 1
ATOM 2412 O O . MET A 1 311 ? 6.73 -31.719 -15.656 1 97.81 311 MET A O 1
ATOM 2416 N N . ALA A 1 312 ? 6.203 -33.844 -15.523 1 96.56 312 ALA A N 1
ATOM 2417 C CA . ALA A 1 312 ? 6.863 -34.219 -16.766 1 96.56 312 ALA A CA 1
ATOM 2418 C C . ALA A 1 312 ? 6.168 -33.594 -17.969 1 96.56 312 ALA A C 1
ATOM 2420 O O . ALA A 1 312 ? 6.742 -33.531 -19.062 1 96.56 312 ALA A O 1
ATOM 2421 N N . LYS A 1 313 ? 4.977 -33.094 -17.766 1 94.25 313 LYS A N 1
ATOM 2422 C CA . LYS A 1 313 ? 4.199 -32.5 -18.859 1 94.25 313 LYS A CA 1
ATOM 2423 C C . LYS A 1 313 ? 4.727 -31.125 -19.219 1 94.25 313 LYS A C 1
ATOM 2425 O O . LYS A 1 313 ? 4.391 -30.594 -20.266 1 94.25 313 LYS A O 1
ATOM 2430 N N . TYR A 1 314 ? 5.578 -30.578 -18.359 1 94.69 314 TYR A N 1
ATOM 2431 C CA . TYR A 1 314 ? 5.984 -29.203 -18.547 1 94.69 314 TYR A CA 1
ATOM 2432 C C . TYR A 1 314 ? 7.438 -29.109 -19 1 94.69 314 TYR A C 1
ATOM 2434 O O . TYR A 1 314 ? 8.234 -30 -18.719 1 94.69 314 TYR A O 1
ATOM 2442 N N . LYS A 1 315 ? 7.695 -27.938 -19.688 1 86.56 315 LYS A N 1
ATOM 2443 C CA . LYS A 1 315 ? 9.086 -27.625 -20.016 1 86.56 315 LYS A CA 1
ATOM 2444 C C . LYS A 1 315 ? 9.914 -27.391 -18.766 1 86.56 315 LYS A C 1
ATOM 2446 O O . LYS A 1 315 ? 9.492 -26.656 -17.859 1 86.56 315 LYS A O 1
ATOM 2451 N N . CYS A 1 316 ? 11.094 -28.062 -18.719 1 88.75 316 CYS A N 1
ATOM 2452 C CA . CYS A 1 316 ? 12.008 -27.891 -17.594 1 88.75 316 CYS A CA 1
ATOM 2453 C C . CYS A 1 316 ? 12.719 -26.547 -17.672 1 88.75 316 CYS A C 1
ATOM 2455 O O . CYS A 1 316 ? 13.328 -26.219 -18.688 1 88.75 316 CYS A O 1
ATOM 2457 N N . VAL A 1 317 ? 12.555 -25.734 -16.609 1 89.94 317 VAL A N 1
ATOM 2458 C CA . VAL A 1 317 ? 13.359 -24.516 -16.5 1 89.94 317 VAL A CA 1
ATOM 2459 C C . VAL A 1 317 ? 14.828 -24.891 -16.312 1 89.94 317 VAL A C 1
ATOM 2461 O O . VAL A 1 317 ? 15.188 -25.547 -15.336 1 89.94 317 VAL A O 1
ATOM 2464 N N . LEU A 1 318 ? 15.656 -24.5 -17.281 1 82.94 318 LEU A N 1
ATOM 2465 C CA . LEU A 1 318 ? 17.047 -24.922 -17.25 1 82.94 318 LEU A CA 1
ATOM 2466 C C . LEU A 1 318 ? 17.938 -23.844 -16.641 1 82.94 318 LEU A C 1
ATOM 2468 O O . LEU A 1 318 ? 17.656 -22.641 -16.781 1 82.94 318 LEU A O 1
ATOM 2472 N N . MET B 1 1 ? 63.875 3.945 -35.906 1 24.03 1 MET B N 1
ATOM 2473 C CA . MET B 1 1 ? 62.562 3.426 -36.375 1 24.03 1 MET B CA 1
ATOM 2474 C C . MET B 1 1 ? 61.906 2.598 -35.25 1 24.03 1 MET B C 1
ATOM 2476 O O . MET B 1 1 ? 61.656 1.405 -35.438 1 24.03 1 MET B O 1
ATOM 2480 N N . ALA B 1 2 ? 62.5 2.947 -34.031 1 33.97 2 ALA B N 1
ATOM 2481 C CA . ALA B 1 2 ? 62.219 2.369 -32.719 1 33.97 2 ALA B CA 1
ATOM 2482 C C . ALA B 1 2 ? 60.719 2.295 -32.438 1 33.97 2 ALA B C 1
ATOM 2484 O O . ALA B 1 2 ? 60.062 3.322 -32.375 1 33.97 2 ALA B O 1
ATOM 2485 N N . THR B 1 3 ? 60.031 1.193 -33 1 31.31 3 THR B N 1
ATOM 2486 C CA . THR B 1 3 ? 58.625 0.847 -32.969 1 31.31 3 THR B CA 1
ATOM 2487 C C . THR B 1 3 ? 58.125 0.711 -31.547 1 31.31 3 THR B C 1
ATOM 2489 O O . THR B 1 3 ? 58.531 -0.187 -30.812 1 31.31 3 THR B O 1
ATOM 2492 N N . THR B 1 4 ? 57.969 1.854 -30.859 1 33.62 4 THR B N 1
ATOM 2493 C CA . THR B 1 4 ? 57.469 2.023 -29.484 1 33.62 4 THR B CA 1
ATOM 2494 C C . THR B 1 4 ? 56.094 1.406 -29.344 1 33.62 4 THR B C 1
ATOM 2496 O O . THR B 1 4 ? 55.156 1.783 -30.062 1 33.62 4 THR B O 1
ATOM 2499 N N . THR B 1 5 ? 56.031 0.076 -29.109 1 35.69 5 THR B N 1
ATOM 2500 C CA . THR B 1 5 ? 54.812 -0.671 -28.828 1 35.69 5 THR B CA 1
ATOM 2501 C C . THR B 1 5 ? 54.031 0.007 -27.719 1 35.69 5 THR B C 1
ATOM 2503 O O . THR B 1 5 ? 54.531 0.231 -26.609 1 35.69 5 THR B O 1
ATOM 2506 N N . PRO B 1 6 ? 53.031 0.929 -28.047 1 36.06 6 PRO B N 1
ATOM 2507 C CA . PRO B 1 6 ? 52.312 1.624 -26.969 1 36.06 6 PRO B CA 1
ATOM 2508 C C . PRO B 1 6 ? 51.562 0.667 -26.047 1 36.06 6 PRO B C 1
ATOM 2510 O O . PRO B 1 6 ? 51 -0.325 -26.5 1 36.06 6 PRO B O 1
ATOM 2513 N N . LEU B 1 7 ? 52.156 0.415 -24.828 1 32.88 7 LEU B N 1
ATOM 2514 C CA . LEU B 1 7 ? 51.562 -0.276 -23.688 1 32.88 7 LEU B CA 1
ATOM 2515 C C . LEU B 1 7 ? 50.156 0.25 -23.375 1 32.88 7 LEU B C 1
ATOM 2517 O O . LEU B 1 7 ? 50 1.43 -23.047 1 32.88 7 LEU B O 1
ATOM 2521 N N . LEU B 1 8 ? 49.125 -0.274 -24.125 1 31.44 8 LEU B N 1
ATOM 2522 C CA . LEU B 1 8 ? 47.75 0.077 -23.781 1 31.44 8 LEU B CA 1
ATOM 2523 C C . LEU B 1 8 ? 47.438 -0.306 -22.344 1 31.44 8 LEU B C 1
ATOM 2525 O O . LEU B 1 8 ? 47.406 -1.489 -22 1 31.44 8 LEU B O 1
ATOM 2529 N N . ALA B 1 9 ? 47.938 0.409 -21.344 1 29.86 9 ALA B N 1
ATOM 2530 C CA . ALA B 1 9 ? 47.469 0.145 -19.984 1 29.86 9 ALA B CA 1
ATOM 2531 C C . ALA B 1 9 ? 45.938 0.21 -19.891 1 29.86 9 ALA B C 1
ATOM 2533 O O . ALA B 1 9 ? 45.344 1.232 -20.219 1 29.86 9 ALA B O 1
ATOM 2534 N N . ALA B 1 10 ? 45.281 -0.952 -19.984 1 29.3 10 ALA B N 1
ATOM 2535 C CA . ALA B 1 10 ? 43.875 -1.115 -19.656 1 29.3 10 ALA B CA 1
ATOM 2536 C C . ALA B 1 10 ? 43.531 -0.562 -18.281 1 29.3 10 ALA B C 1
ATOM 2538 O O . ALA B 1 10 ? 44.062 -1.064 -17.266 1 29.3 10 ALA B O 1
ATOM 2539 N N . ALA B 1 11 ? 43.438 0.767 -18.047 1 26.58 11 ALA B N 1
ATOM 2540 C CA . ALA B 1 11 ? 43.031 1.302 -16.75 1 26.58 11 ALA B CA 1
ATOM 2541 C C . ALA B 1 11 ? 41.719 0.665 -16.312 1 26.58 11 ALA B C 1
ATOM 2543 O O . ALA B 1 11 ? 40.75 0.584 -17.078 1 26.58 11 ALA B O 1
ATOM 2544 N N . ALA B 1 12 ? 41.781 -0.166 -15.219 1 29.19 12 ALA B N 1
ATOM 2545 C CA . ALA B 1 12 ? 40.781 -0.77 -14.336 1 29.19 12 ALA B CA 1
ATOM 2546 C C . ALA B 1 12 ? 39.781 0.28 -13.812 1 29.19 12 ALA B C 1
ATOM 2548 O O . ALA B 1 12 ? 40.125 1.062 -12.922 1 29.19 12 ALA B O 1
ATOM 2549 N N . LEU B 1 13 ? 39 0.972 -14.664 1 27.89 13 LEU B N 1
ATOM 2550 C CA . LEU B 1 13 ? 38.031 1.831 -13.992 1 27.89 13 LEU B CA 1
ATOM 2551 C C . LEU B 1 13 ? 37.125 1.018 -13.078 1 27.89 13 LEU B C 1
ATOM 2553 O O . LEU B 1 13 ? 36.281 0.239 -13.555 1 27.89 13 LEU B O 1
ATOM 2557 N N . LEU B 1 14 ? 37.625 0.497 -11.961 1 28.34 14 LEU B N 1
ATOM 2558 C CA . LEU B 1 14 ? 36.75 0.014 -10.898 1 28.34 14 LEU B CA 1
ATOM 2559 C C . LEU B 1 14 ? 35.656 1.038 -10.586 1 28.34 14 LEU B C 1
ATOM 2561 O O . LEU B 1 14 ? 35.938 2.123 -10.078 1 28.34 14 LEU B O 1
ATOM 2565 N N . ALA B 1 15 ? 34.688 1.113 -11.438 1 28.69 15 ALA B N 1
ATOM 2566 C CA . ALA B 1 15 ? 33.469 1.862 -11.07 1 28.69 15 ALA B CA 1
ATOM 2567 C C . ALA B 1 15 ? 32.969 1.443 -9.688 1 28.69 15 ALA B C 1
ATOM 2569 O O . ALA B 1 15 ? 32.438 0.338 -9.523 1 28.69 15 ALA B O 1
ATOM 2570 N N . LEU B 1 16 ? 33.656 1.768 -8.586 1 30.56 16 LEU B N 1
ATOM 2571 C CA . LEU B 1 16 ? 33.125 1.657 -7.23 1 30.56 16 LEU B CA 1
ATOM 2572 C C . LEU B 1 16 ? 31.734 2.264 -7.133 1 30.56 16 LEU B C 1
ATOM 2574 O O . LEU B 1 16 ? 31.562 3.482 -7.219 1 30.56 16 LEU B O 1
ATOM 2578 N N . LEU B 1 17 ? 30.781 1.665 -7.809 1 30.64 17 LEU B N 1
ATOM 2579 C CA . LEU B 1 17 ? 29.438 2.062 -7.434 1 30.64 17 LEU B CA 1
ATOM 2580 C C . LEU B 1 17 ? 29.25 2.02 -5.922 1 30.64 17 LEU B C 1
ATOM 2582 O O . LEU B 1 17 ? 29.219 0.94 -5.324 1 30.64 17 LEU B O 1
ATOM 2586 N N . HIS B 1 18 ? 30.031 2.85 -5.188 1 32.22 18 HIS B N 1
ATOM 2587 C CA . HIS B 1 18 ? 29.703 3.049 -3.779 1 32.22 18 HIS B CA 1
ATOM 2588 C C . HIS B 1 18 ? 28.203 3.156 -3.568 1 32.22 18 HIS B C 1
ATOM 2590 O O . HIS B 1 18 ? 27.5 3.781 -4.367 1 32.22 18 HIS B O 1
ATOM 2596 N N . PRO B 1 19 ? 27.625 2.205 -2.926 1 35.5 19 PRO B N 1
ATOM 2597 C CA . PRO B 1 19 ? 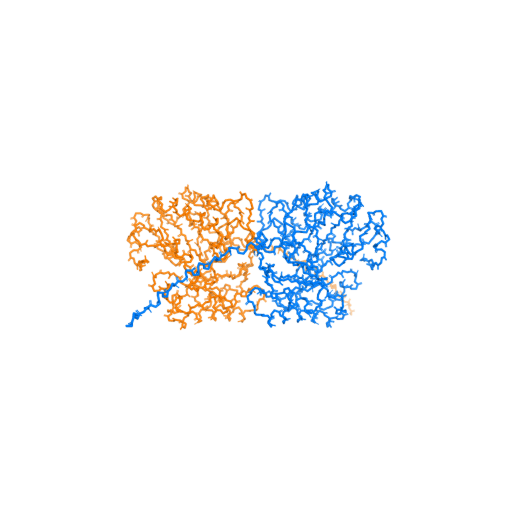26.25 2.484 -2.475 1 35.5 19 PRO B CA 1
ATOM 2598 C C . PRO B 1 19 ? 26.109 3.891 -1.898 1 35.5 19 PRO B C 1
ATOM 2600 O O . PRO B 1 19 ? 26.891 4.297 -1.037 1 35.5 19 PRO B O 1
ATOM 2603 N N . CYS B 1 20 ? 25.984 4.859 -2.646 1 35.25 20 CYS B N 1
ATOM 2604 C CA . CYS B 1 20 ? 25.734 6.195 -2.115 1 35.25 20 CYS B CA 1
ATOM 2605 C C . CYS B 1 20 ? 24.953 6.133 -0.809 1 35.25 20 CYS B C 1
ATOM 2607 O O . CYS B 1 20 ? 23.828 5.648 -0.782 1 35.25 20 CYS B O 1
ATOM 2609 N N . ALA B 1 21 ? 25.578 5.938 0.371 1 42.41 21 ALA B N 1
ATOM 2610 C CA . ALA B 1 21 ? 24.906 6.277 1.627 1 42.41 21 ALA B CA 1
ATOM 2611 C C . ALA B 1 21 ? 23.906 7.414 1.429 1 42.41 21 ALA B C 1
ATOM 2613 O O . ALA B 1 21 ? 24.266 8.492 0.943 1 42.41 21 ALA B O 1
ATOM 2614 N N . ALA B 1 22 ? 22.688 7.086 1.378 1 51.12 22 ALA B N 1
ATOM 2615 C CA . ALA B 1 22 ? 21.594 8.023 1.14 1 51.12 22 ALA B CA 1
ATOM 2616 C C . ALA B 1 22 ? 21.797 9.32 1.915 1 51.12 22 ALA B C 1
ATOM 2618 O O . ALA B 1 22 ? 22.078 9.297 3.117 1 51.12 22 ALA B O 1
ATOM 2619 N N . ALA B 1 23 ? 22.266 10.469 1.424 1 52.47 23 ALA B N 1
ATOM 2620 C CA . ALA B 1 23 ? 22.516 11.844 1.832 1 52.47 23 ALA B CA 1
ATOM 2621 C C . ALA B 1 23 ? 21.312 12.438 2.543 1 52.47 23 ALA B C 1
ATOM 2623 O O . ALA B 1 23 ? 20.312 12.789 1.901 1 52.47 23 ALA B O 1
ATOM 2624 N N . TYR B 1 24 ? 20.969 11.914 3.863 1 62.44 24 TYR B N 1
ATOM 2625 C CA . TYR B 1 24 ? 20.016 12.766 4.547 1 62.44 24 TYR B CA 1
ATOM 2626 C C . TYR B 1 24 ? 20.688 13.586 5.641 1 62.44 24 TYR B C 1
ATOM 2628 O O . TYR B 1 24 ? 21.797 13.273 6.059 1 62.44 24 TYR B O 1
ATOM 2636 N N . PHE B 1 25 ? 20.156 14.805 5.898 1 70.06 25 PHE B N 1
ATOM 2637 C CA . PHE B 1 25 ? 20.625 15.711 6.945 1 70.06 25 PHE B CA 1
ATOM 2638 C C . PHE B 1 25 ? 19.781 15.562 8.203 1 70.06 25 PHE B C 1
ATOM 2640 O O . PHE B 1 25 ? 18.656 16.062 8.266 1 70.06 25 PHE B O 1
ATOM 2647 N N . PRO B 1 26 ? 20.312 14.805 9.094 1 69.56 26 PRO B N 1
ATOM 2648 C CA . PRO B 1 26 ? 19.484 14.586 10.281 1 69.56 26 PRO B CA 1
ATOM 2649 C C . PRO B 1 26 ? 19.031 15.898 10.93 1 69.56 26 PRO B C 1
ATOM 2651 O O . PRO B 1 26 ? 19.828 16.844 11.039 1 69.56 26 PRO B O 1
ATOM 2654 N N . VAL B 1 27 ? 17.688 15.852 11.125 1 79.12 27 VAL B N 1
ATOM 2655 C CA . VAL B 1 27 ? 17.094 17.062 11.695 1 79.12 27 VAL B CA 1
ATOM 2656 C C . VAL B 1 27 ? 16.938 16.906 13.203 1 79.12 27 VAL B C 1
ATOM 2658 O O . VAL B 1 27 ? 17.047 15.797 13.734 1 79.12 27 VAL B O 1
ATOM 2661 N N . SER B 1 28 ? 16.672 18 13.867 1 79.75 28 SER B N 1
ATOM 2662 C CA . SER B 1 28 ? 16.594 18.094 15.32 1 79.75 28 SER B CA 1
ATOM 2663 C C . SER B 1 28 ? 15.406 17.297 15.859 1 79.75 28 SER B C 1
ATOM 2665 O O . SER B 1 28 ? 14.344 17.266 15.242 1 79.75 28 SER B O 1
ATOM 2667 N N . THR B 1 29 ? 15.648 16.641 17 1 89.94 29 THR B N 1
ATOM 2668 C CA . THR B 1 29 ? 14.57 16.031 17.766 1 89.94 29 THR B CA 1
ATOM 2669 C C . THR B 1 29 ? 14.195 16.891 18.969 1 89.94 29 THR B C 1
ATOM 2671 O O . THR B 1 29 ? 13.336 16.516 19.766 1 89.94 29 THR B O 1
ATOM 2674 N N . LYS B 1 30 ? 14.828 18.031 19.062 1 89.75 30 LYS B N 1
ATOM 2675 C CA . LYS B 1 30 ? 14.547 18.938 20.172 1 89.75 30 LYS B CA 1
ATOM 2676 C C . LYS B 1 30 ? 13.461 19.938 19.781 1 89.75 30 LYS B C 1
ATOM 2678 O O . LYS B 1 30 ? 13.477 20.484 18.672 1 89.75 30 LYS B O 1
ATOM 2683 N N . SER B 1 31 ? 12.609 20.141 20.688 1 93.69 31 SER B N 1
ATOM 2684 C CA . SER B 1 31 ? 11.594 21.172 20.469 1 93.69 31 SER B CA 1
ATOM 2685 C C . SER B 1 31 ? 12.227 22.547 20.281 1 93.69 31 SER B C 1
ATOM 2687 O O . SER B 1 31 ? 13.211 22.875 20.953 1 93.69 31 SER B O 1
ATOM 2689 N N . PRO B 1 32 ? 11.609 23.312 19.469 1 94.25 32 PRO B N 1
ATOM 2690 C CA . PRO B 1 32 ? 12.18 24.641 19.203 1 94.25 32 PRO B CA 1
ATOM 2691 C C . PRO B 1 32 ? 12.023 25.594 20.391 1 94.25 32 PRO B C 1
ATOM 2693 O O . PRO B 1 32 ? 12.664 26.641 20.422 1 94.25 32 PRO B O 1
ATOM 2696 N N . VAL B 1 33 ? 11.148 25.328 21.344 1 96 33 VAL B N 1
ATOM 2697 C CA . VAL B 1 33 ? 10.992 26.156 22.531 1 96 33 VAL B CA 1
ATOM 2698 C C . VAL B 1 33 ? 10.953 25.281 23.781 1 96 33 VAL B C 1
ATOM 2700 O O . VAL B 1 33 ? 10.68 24.078 23.688 1 96 33 VAL B O 1
ATOM 2703 N N . ALA B 1 34 ? 11.242 26.094 24.828 1 93.25 34 ALA B N 1
ATOM 2704 C CA . ALA B 1 34 ? 11.055 25.422 26.109 1 93.25 34 ALA B CA 1
ATOM 2705 C C . ALA B 1 34 ? 9.57 25.281 26.453 1 93.25 34 ALA B C 1
ATOM 2707 O O . ALA B 1 34 ? 8.766 26.141 26.094 1 93.25 34 ALA B O 1
ATOM 2708 N N . ALA B 1 35 ? 9.055 24.219 26.969 1 96.38 35 ALA B N 1
ATOM 2709 C CA . ALA B 1 35 ? 7.684 23.922 27.375 1 96.38 35 ALA B CA 1
ATOM 2710 C C . ALA B 1 35 ? 6.73 23.984 26.188 1 96.38 35 ALA B C 1
ATOM 2712 O O . ALA B 1 35 ? 5.77 24.766 26.188 1 96.38 35 ALA B O 1
ATOM 2713 N N . PRO B 1 36 ? 6.961 23.359 25.141 1 98 36 PRO B N 1
ATOM 2714 C CA . PRO B 1 36 ? 6.137 23.391 23.922 1 98 36 PRO B CA 1
ATOM 2715 C C . PRO B 1 36 ? 4.73 22.844 24.156 1 98 36 PRO B C 1
ATOM 2717 O O . PRO B 1 36 ? 4.5 22.109 25.125 1 98 36 PRO B O 1
ATOM 2720 N N . PRO B 1 37 ? 3.764 23.25 23.359 1 98.62 37 PRO B N 1
ATOM 2721 C CA . PRO B 1 37 ? 2.492 22.531 23.312 1 98.62 37 PRO B CA 1
ATOM 2722 C C . PRO B 1 37 ? 2.633 21.125 22.719 1 98.62 37 PRO B C 1
ATOM 2724 O O . PRO B 1 37 ? 3.723 20.734 22.281 1 98.62 37 PRO B O 1
ATOM 2727 N N . GLN B 1 38 ? 1.583 20.359 22.828 1 98.69 38 GLN B N 1
ATOM 2728 C CA . GLN B 1 38 ? 1.452 19.109 22.094 1 98.69 38 GLN B CA 1
ATOM 2729 C C . GLN B 1 38 ? 0.446 19.234 20.953 1 98.69 38 GLN B C 1
ATOM 2731 O O . GLN B 1 38 ? -0.731 19.531 21.188 1 98.69 38 GLN B O 1
ATOM 2736 N N . PHE B 1 39 ? 0.931 19.031 19.781 1 98.81 39 PHE B N 1
ATOM 2737 C CA . PHE B 1 39 ? 0.05 19.172 18.641 1 98.81 39 PHE B CA 1
ATOM 2738 C C . PHE B 1 39 ? -0.514 17.812 18.219 1 98.81 39 PHE B C 1
ATOM 2740 O O . PHE B 1 39 ? 0.191 16.797 18.25 1 98.81 39 PHE B O 1
ATOM 2747 N N . ILE B 1 40 ? -1.751 17.812 17.828 1 98.81 40 ILE B N 1
ATOM 2748 C CA . ILE B 1 40 ? -2.385 16.75 17.062 1 98.81 40 ILE B CA 1
ATOM 2749 C C . ILE B 1 40 ? -2.727 17.25 15.656 1 98.81 40 ILE B C 1
ATOM 2751 O O . ILE B 1 40 ? -3.383 18.297 15.508 1 98.81 40 ILE B O 1
ATOM 2755 N N . VAL B 1 41 ? -2.283 16.594 14.672 1 98.81 41 VAL B N 1
ATOM 2756 C CA . VAL B 1 41 ? -2.605 16.906 13.281 1 98.81 41 VAL B CA 1
ATOM 2757 C C . VAL B 1 41 ? -3.502 15.812 12.703 1 98.81 41 VAL B C 1
ATOM 2759 O O . VAL B 1 41 ? -3.107 14.641 12.641 1 98.81 41 VAL B O 1
ATOM 2762 N N . PHE B 1 42 ? -4.695 16.203 12.352 1 98.75 42 PHE B N 1
ATOM 2763 C CA . PHE B 1 42 ? -5.699 15.312 11.781 1 98.75 42 PHE B CA 1
ATOM 2764 C C . PHE B 1 42 ? -5.824 15.523 10.281 1 98.75 42 PHE B C 1
ATOM 2766 O O . PHE B 1 42 ? -6.203 16.609 9.836 1 98.75 42 PHE B O 1
ATOM 2773 N N . THR B 1 43 ? -5.508 14.477 9.461 1 98.88 43 THR B N 1
ATOM 2774 C CA . THR B 1 43 ? -5.586 14.648 8.016 1 98.88 43 THR B CA 1
ATOM 2775 C C . THR B 1 43 ? -6.453 13.562 7.391 1 98.88 43 THR B C 1
ATOM 2777 O O . THR B 1 43 ? -6.621 12.484 7.965 1 98.88 43 THR B O 1
ATOM 2780 N N . HIS B 1 44 ? -7.02 13.883 6.309 1 98.81 44 HIS B N 1
ATOM 2781 C CA . HIS B 1 44 ? -7.781 12.969 5.465 1 98.81 44 HIS B CA 1
ATOM 2782 C C . HIS B 1 44 ? -7.297 13.023 4.02 1 98.81 44 HIS B C 1
ATOM 2784 O O . HIS B 1 44 ? -7.078 14.102 3.471 1 98.81 44 HIS B O 1
ATOM 2790 N N . ASP B 1 45 ? -7.129 11.836 3.404 1 98.12 45 ASP B N 1
ATOM 2791 C CA . ASP B 1 45 ? -6.641 11.766 2.031 1 98.12 45 ASP B CA 1
ATOM 2792 C C . ASP B 1 45 ? -7.738 11.297 1.081 1 98.12 45 ASP B C 1
ATOM 2794 O O . ASP B 1 45 ? -8.625 10.539 1.477 1 98.12 45 ASP B O 1
ATOM 2798 N N . ASP B 1 46 ? -7.684 11.703 -0.201 1 96.81 46 ASP B N 1
ATOM 2799 C CA . ASP B 1 46 ? -8.461 11.227 -1.338 1 96.81 46 ASP B CA 1
ATOM 2800 C C . ASP B 1 46 ? -9.75 12.031 -1.497 1 96.81 46 ASP B C 1
ATOM 2802 O O . ASP B 1 46 ? -9.727 13.164 -1.978 1 96.81 46 ASP B O 1
ATOM 2806 N N . ASP B 1 47 ? -10.898 11.555 -0.942 1 97 47 ASP B N 1
ATOM 2807 C CA . ASP B 1 47 ? -12.234 12.07 -1.248 1 97 47 ASP B CA 1
ATOM 2808 C C . ASP B 1 47 ? -12.492 13.375 -0.507 1 97 47 ASP B C 1
ATOM 2810 O O . ASP B 1 47 ? -12.18 13.5 0.678 1 97 47 ASP B O 1
ATOM 2814 N N . VAL B 1 48 ? -13.008 14.32 -1.198 1 98.62 48 VAL B N 1
ATOM 2815 C CA . VAL B 1 48 ? -13.609 15.523 -0.64 1 98.62 48 VAL B CA 1
ATOM 2816 C C . VAL B 1 48 ? -15.023 15.703 -1.2 1 98.62 48 VAL B C 1
ATOM 2818 O O . VAL B 1 48 ? -15.211 16.375 -2.217 1 98.62 48 VAL B O 1
ATOM 2821 N N . ALA B 1 49 ? -15.914 15.102 -0.552 1 98.19 49 ALA B N 1
ATOM 2822 C CA . ALA B 1 49 ? -17.328 15.047 -0.931 1 98.19 49 ALA B CA 1
ATOM 2823 C C . ALA B 1 49 ? -18.219 14.953 0.301 1 98.19 49 ALA B C 1
ATOM 2825 O O . ALA B 1 49 ? -17.734 14.68 1.404 1 98.19 49 ALA B O 1
ATOM 2826 N N . PRO B 1 50 ? -19.469 15.18 0.165 1 97.81 50 PRO B N 1
ATOM 2827 C CA . PRO B 1 50 ? -20.359 15.203 1.331 1 97.81 50 PRO B CA 1
ATOM 2828 C C . PRO B 1 50 ? -20.297 13.914 2.143 1 97.81 50 PRO B C 1
ATOM 2830 O O . PRO B 1 50 ? -20.266 13.953 3.375 1 97.81 50 PRO B O 1
ATOM 2833 N N . ALA B 1 51 ? -20.172 12.797 1.523 1 95.88 51 ALA B N 1
ATOM 2834 C CA . ALA B 1 51 ? -20.172 11.523 2.244 1 95.88 51 ALA B CA 1
ATOM 2835 C C . ALA B 1 51 ? -18.906 11.391 3.098 1 95.88 51 ALA B C 1
ATOM 2837 O O . ALA B 1 51 ? -18.984 10.992 4.266 1 95.88 51 ALA B O 1
ATOM 2838 N N . SER B 1 52 ? -17.75 11.68 2.502 1 97.06 52 SER B N 1
ATOM 2839 C CA . SER B 1 52 ? -16.5 11.57 3.24 1 97.06 52 SER B CA 1
ATOM 2840 C C . SER B 1 52 ? -16.406 12.625 4.34 1 97.06 52 SER B C 1
ATOM 2842 O O . SER B 1 52 ? -15.984 12.328 5.457 1 97.06 52 SER B O 1
ATOM 2844 N N . SER B 1 53 ? -16.844 13.898 4.012 1 97.81 53 SER B N 1
ATOM 2845 C CA . SER B 1 53 ? -16.734 14.961 5 1 97.81 53 SER B CA 1
ATOM 2846 C C . SER B 1 53 ? -17.672 14.719 6.184 1 97.81 53 SER B C 1
ATOM 2848 O O . SER B 1 53 ? -17.328 15.031 7.324 1 97.81 53 SER B O 1
ATOM 2850 N N . LYS B 1 54 ? -18.844 14.148 5.922 1 97.44 54 LYS B N 1
ATOM 2851 C CA . LYS B 1 54 ? -19.766 13.836 7.012 1 97.44 54 LYS B CA 1
ATOM 2852 C C . LYS B 1 54 ? -19.141 12.883 8.016 1 97.44 54 LYS B C 1
ATOM 2854 O O . LYS B 1 54 ? -19.219 13.094 9.227 1 97.44 54 LYS B O 1
ATOM 2859 N N . LEU B 1 55 ? -18.547 11.93 7.484 1 97.06 55 LEU B N 1
ATOM 2860 C CA . LEU B 1 55 ? -17.922 10.906 8.312 1 97.06 55 LEU B CA 1
ATOM 2861 C C . LEU B 1 55 ? -16.781 11.484 9.141 1 97.06 55 LEU B C 1
ATOM 2863 O O . LEU B 1 55 ? -16.688 11.227 10.344 1 97.06 55 LEU B O 1
ATOM 2867 N N . VAL B 1 56 ? -15.898 12.258 8.602 1 98.38 56 VAL B N 1
ATOM 2868 C CA . VAL B 1 56 ? -14.719 12.828 9.25 1 98.38 56 VAL B CA 1
ATOM 2869 C C . VAL B 1 56 ? -15.141 13.906 10.242 1 98.38 56 VAL B C 1
ATOM 2871 O O . VAL B 1 56 ? -14.648 13.945 11.367 1 98.38 56 VAL B O 1
ATOM 2874 N N . LEU B 1 57 ? -16.094 14.773 9.844 1 98 57 LEU B N 1
ATOM 2875 C CA . LEU B 1 57 ? -16.484 15.914 10.672 1 98 57 LEU B CA 1
ATOM 2876 C C . LEU B 1 57 ? -17.297 15.453 11.875 1 98 57 LEU B C 1
ATOM 2878 O O . LEU B 1 57 ? -17.328 16.125 12.906 1 98 57 LEU B O 1
ATOM 2882 N N . ARG B 1 58 ? -17.938 14.305 11.75 1 97.38 58 ARG B N 1
ATOM 2883 C CA . ARG B 1 58 ? -18.594 13.75 12.93 1 97.38 58 ARG B CA 1
ATOM 2884 C C . ARG B 1 58 ? -17.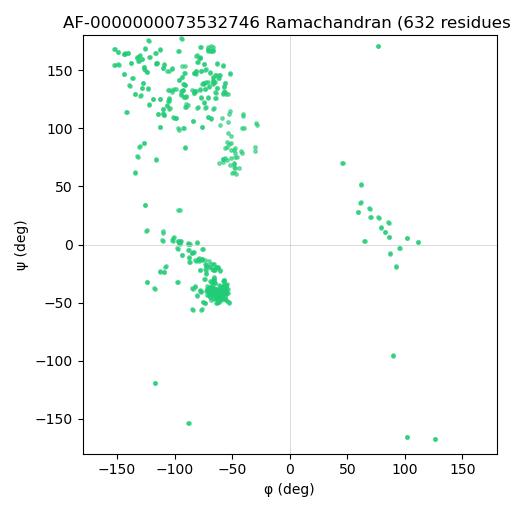609 13.555 14.07 1 97.38 58 ARG B C 1
ATOM 2886 O O . ARG B 1 58 ? -17.953 13.719 15.242 1 97.38 58 ARG B O 1
ATOM 2893 N N . LEU B 1 59 ? -16.359 13.297 13.695 1 97.5 59 LEU B N 1
ATOM 2894 C CA . LEU B 1 59 ? -15.312 13.148 14.695 1 97.5 59 LEU B CA 1
ATOM 2895 C C . LEU B 1 59 ? -14.742 14.508 15.086 1 97.5 59 LEU B C 1
ATOM 2897 O O . LEU B 1 59 ? -14.805 14.898 16.25 1 97.5 59 LEU B O 1
ATOM 2901 N N . SER B 1 60 ? -14.289 15.25 14.148 1 97.12 60 SER B N 1
ATOM 2902 C CA . SER B 1 60 ? -13.555 16.484 14.445 1 97.12 60 SER B CA 1
ATOM 2903 C C . SER B 1 60 ? -14.461 17.516 15.094 1 97.12 60 SER B C 1
ATOM 2905 O O . SER B 1 60 ? -14.008 18.312 15.93 1 97.12 60 SER B O 1
ATOM 2907 N N . ASP B 1 61 ? -15.742 17.516 14.781 1 97.19 61 ASP B N 1
ATOM 2908 C CA . ASP B 1 61 ? -16.688 18.5 15.297 1 97.19 61 ASP B CA 1
ATOM 2909 C C . ASP B 1 61 ? -17.125 18.156 16.719 1 97.19 61 ASP B C 1
ATOM 2911 O O . ASP B 1 61 ? -17.75 18.969 17.406 1 97.19 61 ASP B O 1
ATOM 2915 N N . SER B 1 62 ? -16.828 17 17.156 1 97.31 62 SER B N 1
ATOM 2916 C CA . SER B 1 62 ? -17.25 16.562 18.484 1 97.31 62 SER B CA 1
ATOM 2917 C C . SER B 1 62 ? -16.25 16.969 19.547 1 97.31 62 SER B C 1
ATOM 2919 O O . SER B 1 62 ? -16.5 16.797 20.75 1 97.31 62 SER B O 1
ATOM 2921 N N . PHE B 1 63 ? -15.188 17.531 19.141 1 98.12 63 PHE B N 1
ATOM 2922 C CA . PHE B 1 63 ? -14.141 17.906 20.078 1 98.12 63 PHE B CA 1
ATOM 2923 C C . PHE B 1 63 ? -13.703 19.359 19.859 1 98.12 63 PHE B C 1
ATOM 2925 O O . PHE B 1 63 ? -14 19.938 18.812 1 98.12 63 PHE B O 1
ATOM 2932 N N . TYR B 1 64 ? -13.031 19.891 20.906 1 97.62 64 TYR B N 1
ATOM 2933 C CA . TYR B 1 64 ? -12.711 21.312 20.875 1 97.62 64 TYR B CA 1
ATOM 2934 C C . TYR B 1 64 ? -11.281 21.547 21.344 1 97.62 64 TYR B C 1
ATOM 2936 O O . TYR B 1 64 ? -10.789 20.859 22.234 1 97.62 64 TYR B O 1
ATOM 2944 N N . ASN B 1 65 ? -10.68 22.5 20.703 1 98 65 ASN B N 1
ATOM 2945 C CA . ASN B 1 65 ? -9.445 23.062 21.234 1 98 65 ASN B CA 1
ATOM 2946 C C . ASN B 1 65 ? -9.711 23.906 22.484 1 98 65 ASN B C 1
ATOM 2948 O O . ASN B 1 65 ? -10.859 24.25 22.781 1 98 65 ASN B O 1
ATOM 2952 N N . PRO B 1 66 ? -8.641 24.25 23.203 1 97.06 66 PRO B N 1
ATOM 2953 C CA . PRO B 1 66 ? -8.805 25.016 24.453 1 97.06 66 PRO B CA 1
ATOM 2954 C C . PRO B 1 66 ? -9.469 26.375 24.234 1 97.06 66 PRO B C 1
ATOM 2956 O O . PRO B 1 66 ? -10.094 26.906 25.141 1 97.06 66 PRO B O 1
ATOM 2959 N N . ASN B 1 67 ? -9.43 26.906 23.062 1 96.31 67 ASN B N 1
ATOM 2960 C CA . ASN B 1 67 ? -10.031 28.203 22.781 1 96.31 67 ASN B CA 1
ATOM 2961 C C . ASN B 1 67 ? -11.5 28.078 22.375 1 96.31 67 ASN B C 1
ATOM 2963 O O . ASN B 1 67 ? -12.117 29.047 21.938 1 96.31 67 ASN B O 1
ATOM 2967 N N . GLY B 1 68 ? -12.039 26.859 22.344 1 96.12 68 GLY B N 1
ATOM 2968 C CA . GLY B 1 68 ? -13.445 26.625 22.078 1 96.12 68 GLY B CA 1
ATOM 2969 C C . GLY B 1 68 ? -13.742 26.312 20.625 1 96.12 68 GLY B C 1
ATOM 2970 O O . GLY B 1 68 ? -14.883 26.031 20.266 1 96.12 68 GLY B O 1
ATOM 2971 N N . CYS B 1 69 ? -12.75 26.344 19.828 1 97.44 69 CYS B N 1
ATOM 2972 C CA . CYS B 1 69 ? -12.93 26.047 18.406 1 97.44 69 CYS B CA 1
ATOM 2973 C C . CYS B 1 69 ? -12.906 24.547 18.156 1 97.44 69 CYS B C 1
ATOM 2975 O O . CYS B 1 69 ? -12.156 23.812 18.812 1 97.44 69 CYS B O 1
ATOM 2977 N N . LYS B 1 70 ? -13.641 24.047 17.188 1 97.88 70 LYS B N 1
ATOM 2978 C CA . LYS B 1 70 ? -13.609 22.656 16.781 1 97.88 70 LYS B CA 1
ATOM 2979 C C . LYS B 1 70 ? -12.273 22.297 16.109 1 97.88 70 LYS B C 1
ATOM 2981 O O . LYS B 1 70 ? -11.484 23.188 15.797 1 97.88 70 LYS B O 1
ATOM 2986 N N . LEU B 1 71 ? -12.023 21.031 15.953 1 98.5 71 LEU B N 1
ATOM 2987 C CA . LEU B 1 71 ? -10.727 20.594 15.461 1 98.5 71 LEU B CA 1
ATOM 2988 C C . LEU B 1 71 ? -10.617 20.797 13.953 1 98.5 71 LEU B C 1
ATOM 2990 O O . LEU B 1 71 ? -11.492 20.375 13.203 1 98.5 71 LEU B O 1
ATOM 2994 N N . PRO B 1 72 ? -9.578 21.484 13.516 1 98.44 72 PRO B N 1
ATOM 2995 C CA . PRO B 1 72 ? -9.352 21.547 12.07 1 98.44 72 PRO B CA 1
ATOM 2996 C C . PRO B 1 72 ? -8.828 20.234 11.492 1 98.44 72 PRO B C 1
ATOM 2998 O O . PRO B 1 72 ? -8.164 19.469 12.188 1 98.44 72 PRO B O 1
ATOM 3001 N N . VAL B 1 73 ? -9.133 19.953 10.227 1 98.62 73 VAL B N 1
ATOM 3002 C CA . VAL B 1 73 ? -8.641 18.828 9.461 1 98.62 73 VAL B CA 1
ATOM 3003 C C . VAL B 1 73 ? -7.945 19.312 8.195 1 98.62 73 VAL B C 1
ATOM 3005 O O . VAL B 1 73 ? -8.391 20.281 7.566 1 98.62 73 VAL B O 1
ATOM 3008 N N . THR B 1 74 ? -6.805 18.797 7.895 1 98.88 74 THR B N 1
ATOM 3009 C CA . THR B 1 74 ? -6.195 19.016 6.59 1 98.88 74 THR B CA 1
ATOM 3010 C C . THR B 1 74 ? -6.648 17.953 5.594 1 98.88 74 THR B C 1
ATOM 3012 O O . THR B 1 74 ? -6.438 16.75 5.816 1 98.88 74 THR B O 1
ATOM 3015 N N . TRP B 1 75 ? -7.277 18.406 4.52 1 98.88 75 TRP B N 1
ATOM 3016 C CA . TRP B 1 75 ? -7.812 17.516 3.494 1 98.88 75 TRP B CA 1
ATOM 3017 C C . TRP B 1 75 ? -6.883 17.453 2.287 1 98.88 75 TRP B C 1
ATOM 3019 O O . TRP B 1 75 ? -6.793 18.422 1.517 1 98.88 75 TRP B O 1
ATOM 3029 N N . PHE B 1 76 ? -6.219 16.344 2.09 1 98.94 76 PHE B N 1
ATOM 3030 C CA . PHE B 1 76 ? -5.453 16.109 0.871 1 98.94 76 PHE B CA 1
ATOM 3031 C C . PHE B 1 76 ? -6.355 15.586 -0.241 1 98.94 76 PHE B C 1
ATOM 3033 O O . PHE B 1 76 ? -6.66 14.391 -0.288 1 98.94 76 PHE B O 1
ATOM 3040 N N . ALA B 1 77 ? -6.625 16.453 -1.197 1 98.75 77 ALA B N 1
ATOM 3041 C CA . ALA B 1 77 ? -7.719 16.188 -2.127 1 98.75 77 ALA B CA 1
ATOM 3042 C C . ALA B 1 77 ? -7.191 15.688 -3.469 1 98.75 77 ALA B C 1
ATOM 3044 O O . ALA B 1 77 ? -6.246 16.25 -4.023 1 98.75 77 ALA B O 1
ATOM 3045 N N . CYS B 1 78 ? -7.758 14.68 -3.932 1 96.81 78 CYS B N 1
ATOM 3046 C CA . CYS B 1 78 ? -7.668 14.203 -5.309 1 96.81 78 CYS B CA 1
ATOM 3047 C C . CYS B 1 78 ? -8.898 14.617 -6.109 1 96.81 78 CYS B C 1
ATOM 3049 O O . CYS B 1 78 ? -10.031 14.352 -5.699 1 96.81 78 CYS B O 1
ATOM 3051 N N . THR B 1 79 ? -8.773 15.156 -7.344 1 97.25 79 THR B N 1
ATOM 3052 C CA . THR B 1 79 ? -9.859 15.961 -7.887 1 97.25 79 THR B CA 1
ATOM 3053 C C . THR B 1 79 ? -10.562 15.227 -9.023 1 97.25 79 THR B C 1
ATOM 3055 O O . THR B 1 79 ? -11.727 15.508 -9.328 1 97.25 79 THR B O 1
ATOM 3058 N N . SER B 1 80 ? -9.953 14.289 -9.703 1 94.06 80 SER B N 1
ATOM 3059 C CA . SER B 1 80 ? -10.594 13.719 -10.883 1 94.06 80 SER B CA 1
ATOM 3060 C C . SER B 1 80 ? -10.875 12.234 -10.695 1 94.06 80 SER B C 1
ATOM 3062 O O . SER B 1 80 ? -11.93 11.742 -11.094 1 94.06 80 SER B O 1
ATOM 3064 N N . SER B 1 81 ? -10 11.539 -10.078 1 89.88 81 SER B N 1
ATOM 3065 C CA . SER B 1 81 ? -10.164 10.094 -9.953 1 89.88 81 SER B CA 1
ATOM 3066 C C . SER B 1 81 ? -10.789 9.711 -8.617 1 89.88 81 SER B C 1
ATOM 3068 O O . SER B 1 81 ? -11.008 8.531 -8.344 1 89.88 81 SER B O 1
ATOM 3070 N N . CYS B 1 82 ? -11.031 10.68 -7.715 1 93.12 82 CYS B N 1
ATOM 3071 C CA . CYS B 1 82 ? -11.68 10.477 -6.422 1 93.12 82 CYS B CA 1
ATOM 3072 C C . CYS B 1 82 ? -13.039 11.148 -6.383 1 93.12 82 CYS B C 1
ATOM 3074 O O . CYS B 1 82 ? -13.398 11.891 -7.297 1 93.12 82 CYS B O 1
ATOM 3076 N N . SER B 1 83 ? -13.844 10.82 -5.336 1 93.56 83 SER B N 1
ATOM 3077 C CA . SER B 1 83 ? -15.055 11.586 -5.102 1 93.56 83 SER B CA 1
ATOM 3078 C C . SER B 1 83 ? -14.734 13.008 -4.645 1 93.56 83 SER B C 1
ATOM 3080 O O . SER B 1 83 ? -14.25 13.211 -3.529 1 93.56 83 SER B O 1
ATOM 3082 N N . PHE B 1 84 ? -15 13.961 -5.594 1 97.69 84 PHE B N 1
ATOM 3083 C CA . PHE B 1 84 ? -14.641 15.344 -5.324 1 97.69 84 PHE B CA 1
ATOM 3084 C C . PHE B 1 84 ? -15.781 16.281 -5.707 1 97.69 84 PHE B C 1
ATOM 3086 O O . PHE B 1 84 ? -16.328 16.188 -6.809 1 97.69 84 PHE B O 1
ATOM 3093 N N . SER B 1 85 ? -16.109 17.125 -4.762 1 98.19 85 SER B N 1
ATOM 3094 C CA . SER B 1 85 ? -17.141 18.156 -4.953 1 98.19 85 SER B CA 1
ATOM 3095 C C . SER B 1 85 ? -16.578 19.547 -4.699 1 98.19 85 SER B C 1
ATOM 3097 O O . SER B 1 85 ? -16.188 19.875 -3.576 1 98.19 85 SER B O 1
ATOM 3099 N N . CYS B 1 86 ? -16.656 20.359 -5.758 1 98.31 86 CYS B N 1
ATOM 3100 C CA . CYS B 1 86 ? -16.203 21.75 -5.605 1 98.31 86 CYS B CA 1
ATOM 3101 C C . CYS B 1 86 ? -16.938 22.438 -4.457 1 98.31 86 CYS B C 1
ATOM 3103 O O . CYS B 1 86 ? -16.312 23.125 -3.652 1 98.31 86 CYS B O 1
ATOM 3105 N N . SER B 1 87 ? -18.188 22.188 -4.395 1 98.56 87 SER B N 1
ATOM 3106 C CA . SER B 1 87 ? -18.969 22.828 -3.35 1 98.56 87 SER B CA 1
ATOM 3107 C C . SER B 1 87 ? -18.531 22.359 -1.964 1 98.56 87 SER B C 1
ATOM 3109 O O . SER B 1 87 ? -18.469 23.156 -1.025 1 98.56 87 SER B O 1
ATOM 3111 N N . GLU B 1 88 ? -18.219 21.094 -1.847 1 98.62 88 GLU B N 1
ATOM 3112 C CA . GLU B 1 88 ? -17.781 20.562 -0.553 1 98.62 88 GLU B CA 1
ATOM 3113 C C . GLU B 1 88 ? -16.406 21.094 -0.178 1 98.62 88 GLU B C 1
ATOM 3115 O O . GLU B 1 88 ? -16.156 21.422 0.982 1 98.62 88 GLU B O 1
ATOM 3120 N N . ALA B 1 89 ? -15.5 21.172 -1.132 1 98.75 89 ALA B N 1
ATOM 3121 C CA . ALA B 1 89 ? -14.164 21.703 -0.877 1 98.75 89 ALA B CA 1
ATOM 3122 C C . ALA B 1 89 ? -14.234 23.156 -0.402 1 98.75 89 ALA B C 1
ATOM 3124 O O . ALA B 1 89 ? -13.578 23.531 0.575 1 98.75 89 ALA B O 1
ATOM 3125 N N . ALA B 1 90 ? -15.039 23.938 -1.098 1 98.38 90 ALA B N 1
ATOM 3126 C CA . ALA B 1 90 ? -15.211 25.328 -0.729 1 98.38 90 ALA B CA 1
ATOM 3127 C C . ALA B 1 90 ? -15.82 25.469 0.667 1 98.38 90 ALA B C 1
ATOM 3129 O O . ALA B 1 90 ? -15.391 26.312 1.459 1 98.38 90 ALA B O 1
ATOM 3130 N N . ARG B 1 91 ? -16.781 24.625 0.938 1 97.88 91 ARG B N 1
ATOM 3131 C CA . ARG B 1 91 ? -17.438 24.641 2.246 1 97.88 91 ARG B CA 1
ATOM 3132 C C . ARG B 1 91 ? -16.438 24.344 3.357 1 97.88 91 ARG B C 1
ATOM 3134 O O . ARG B 1 91 ? -16.391 25.047 4.371 1 97.88 91 ARG B O 1
ATOM 3141 N N . LEU B 1 92 ? -15.664 23.328 3.137 1 98.25 92 LEU B N 1
ATOM 3142 C CA . LEU B 1 92 ? -14.664 22.938 4.133 1 98.25 92 LEU B CA 1
ATOM 3143 C C . LEU B 1 92 ? -13.648 24.047 4.344 1 98.25 92 LEU B C 1
ATOM 3145 O O . LEU B 1 92 ? -13.289 24.359 5.48 1 98.25 92 LEU B O 1
ATOM 3149 N N . TYR B 1 93 ? -13.203 24.641 3.271 1 98.06 93 TYR B N 1
ATOM 3150 C CA . TYR B 1 93 ? -12.25 25.75 3.35 1 98.06 93 TYR B CA 1
ATOM 3151 C C . TYR B 1 93 ? -12.844 26.922 4.121 1 98.06 93 TYR B C 1
ATOM 3153 O O . TYR B 1 93 ? -12.188 27.484 5.004 1 98.06 93 TYR B O 1
ATOM 3161 N N . LEU B 1 94 ? -14.047 27.281 3.834 1 96.62 94 LEU B N 1
ATOM 3162 C CA . LEU B 1 94 ? -14.711 28.406 4.469 1 96.62 94 LEU B CA 1
ATOM 3163 C C . LEU B 1 94 ? -14.938 28.141 5.953 1 96.62 94 LEU B C 1
ATOM 3165 O O . LEU B 1 94 ? -14.93 29.078 6.762 1 96.62 94 LEU B O 1
ATOM 3169 N N . LYS B 1 95 ? -15.086 26.875 6.297 1 96.56 95 LYS B N 1
ATOM 3170 C CA . LYS B 1 95 ? -15.305 26.5 7.691 1 96.56 95 LYS B CA 1
ATOM 3171 C C . LYS B 1 95 ? -14.016 26.578 8.492 1 96.56 95 LYS B C 1
ATOM 3173 O O . LYS B 1 95 ? -14.031 26.531 9.727 1 96.56 95 LYS B O 1
ATOM 3178 N N . GLY B 1 96 ? -12.914 26.703 7.793 1 96.62 96 GLY B N 1
ATOM 3179 C CA . GLY B 1 96 ? -11.664 26.891 8.508 1 96.62 96 GLY B CA 1
ATOM 3180 C C . GLY B 1 96 ? -10.734 25.703 8.406 1 96.62 96 GLY B C 1
ATOM 3181 O O . GLY B 1 96 ? -9.664 25.688 9.016 1 96.62 96 GLY B O 1
ATOM 3182 N N . HIS B 1 97 ? -11.086 24.625 7.656 1 98.19 97 HIS B N 1
ATOM 3183 C CA . HIS B 1 97 ? -10.195 23.5 7.402 1 98.19 97 HIS B CA 1
ATOM 3184 C C . HIS B 1 97 ? -9.172 23.828 6.328 1 98.19 97 HIS B C 1
ATOM 3186 O O . HIS B 1 97 ? -9.305 24.844 5.629 1 98.19 97 HIS B O 1
ATOM 3192 N N . GLU B 1 98 ? -8.109 23.078 6.305 1 98.5 98 GLU B N 1
ATOM 3193 C CA . GLU B 1 98 ? -7.113 23.234 5.25 1 98.5 98 GLU B CA 1
ATOM 3194 C C . GLU B 1 98 ? -7.387 22.281 4.086 1 98.5 98 GLU B C 1
ATOM 3196 O O . GLU B 1 98 ? -7.707 21.109 4.297 1 98.5 98 GLU B O 1
ATOM 3201 N N . ILE B 1 99 ? -7.336 22.828 2.873 1 98.81 99 ILE B N 1
ATOM 3202 C CA . ILE B 1 99 ? -7.371 21.984 1.678 1 98.81 99 ILE B CA 1
ATOM 3203 C C . ILE B 1 99 ? -5.977 21.922 1.058 1 98.81 99 ILE B C 1
ATOM 3205 O O . ILE B 1 99 ? -5.344 22.953 0.818 1 98.81 99 ILE B O 1
ATOM 3209 N N . ALA B 1 100 ? -5.457 20.734 0.889 1 98.94 100 ALA B N 1
ATOM 3210 C CA . ALA B 1 100 ? -4.164 20.453 0.274 1 98.94 100 ALA B CA 1
ATOM 3211 C C . ALA B 1 100 ? -4.312 19.516 -0.923 1 98.94 100 ALA B C 1
ATOM 3213 O O . ALA B 1 100 ? -5.422 19.078 -1.243 1 98.94 100 ALA B O 1
ATOM 3214 N N . VAL B 1 101 ? -3.195 19.281 -1.627 1 98.88 101 VAL B N 1
ATOM 3215 C CA . VAL B 1 101 ? -3.268 18.625 -2.928 1 98.88 101 VAL B CA 1
ATOM 3216 C C . VAL B 1 101 ? -2.793 17.172 -2.803 1 98.88 101 VAL B C 1
ATOM 3218 O O . VAL B 1 101 ? -1.788 16.906 -2.145 1 98.88 101 VAL B O 1
ATOM 3221 N N . HIS B 1 102 ? -3.574 16.281 -3.387 1 98.75 102 HIS B N 1
ATOM 3222 C CA . HIS B 1 102 ? -3.27 14.859 -3.441 1 98.75 102 HIS B CA 1
ATOM 3223 C C . HIS B 1 102 ? -3.305 14.344 -4.875 1 98.75 102 HIS B C 1
ATOM 3225 O O . HIS B 1 102 ? -3.779 13.234 -5.129 1 98.75 102 HIS B O 1
ATOM 3231 N N . THR B 1 103 ? -2.898 15.188 -5.848 1 98.38 103 THR B N 1
ATOM 3232 C CA . THR B 1 103 ? -2.824 14.984 -7.289 1 98.38 103 THR B CA 1
ATOM 3233 C C . THR B 1 103 ? -4.211 15.078 -7.922 1 98.38 103 THR B C 1
ATOM 3235 O O . THR B 1 103 ? -5.215 15.172 -7.215 1 98.38 103 THR B O 1
ATOM 3238 N N . LYS B 1 104 ? -4.195 15.102 -9.266 1 97.75 104 LYS B N 1
ATOM 3239 C CA . LYS B 1 104 ? -5.43 15.18 -10.039 1 97.75 104 LYS B CA 1
ATOM 3240 C C . LYS B 1 104 ? -6.09 13.805 -10.164 1 97.75 104 LYS B C 1
ATOM 3242 O O . LYS B 1 104 ? -7.281 13.656 -9.891 1 97.75 104 LYS B O 1
ATOM 3247 N N . ASN B 1 105 ? -5.344 12.781 -10.43 1 94.75 105 ASN B N 1
ATOM 3248 C CA . ASN B 1 105 ? -5.914 11.492 -10.797 1 94.75 105 ASN B CA 1
ATOM 3249 C C . ASN B 1 105 ? -5.414 10.383 -9.875 1 94.75 105 ASN B C 1
ATOM 3251 O O . ASN B 1 105 ? -5.527 9.195 -10.203 1 94.75 105 ASN B O 1
ATOM 3255 N N . HIS B 1 106 ? -4.754 10.719 -8.75 1 95.62 106 HIS B N 1
ATOM 3256 C CA . HIS B 1 106 ? -4.262 9.766 -7.762 1 95.62 106 HIS B CA 1
ATOM 3257 C C . HIS B 1 106 ? -3.236 8.82 -8.375 1 95.62 106 HIS B C 1
ATOM 3259 O O . HIS B 1 106 ? -3.209 7.629 -8.055 1 95.62 106 HIS B O 1
ATOM 3265 N N . LYS B 1 107 ? -2.439 9.312 -9.258 1 93.31 107 LYS B N 1
ATOM 3266 C CA . LYS B 1 107 ? -1.458 8.484 -9.945 1 93.31 107 LYS B CA 1
ATOM 3267 C C . LYS B 1 107 ? -0.255 8.195 -9.047 1 93.31 107 LYS B C 1
ATOM 3269 O O . LYS B 1 107 ? 0.076 9 -8.172 1 93.31 107 LYS B O 1
ATOM 3274 N N . ASP B 1 108 ? 0.363 7.012 -9.258 1 93.62 108 ASP B N 1
ATOM 3275 C CA . ASP B 1 108 ? 1.655 6.688 -8.664 1 93.62 108 ASP B CA 1
ATOM 3276 C C . ASP B 1 108 ? 2.777 7.492 -9.312 1 93.62 108 ASP B C 1
ATOM 3278 O O . ASP B 1 108 ? 3.238 7.152 -10.406 1 93.62 108 ASP B O 1
ATOM 3282 N N . LEU B 1 109 ? 3.305 8.391 -8.609 1 96.44 109 LEU B N 1
ATOM 3283 C CA . LEU B 1 109 ? 4.164 9.391 -9.234 1 96.44 109 LEU B CA 1
ATOM 3284 C C . LEU B 1 109 ? 5.547 8.812 -9.516 1 96.44 109 LEU B C 1
ATOM 3286 O O . LEU B 1 109 ? 6.285 9.344 -10.359 1 96.44 109 LEU B O 1
ATOM 3290 N N . ARG B 1 110 ? 5.973 7.758 -8.844 1 91.94 110 ARG B N 1
ATOM 3291 C CA . ARG B 1 110 ? 7.258 7.129 -9.125 1 91.94 110 ARG B CA 1
ATOM 3292 C C . ARG B 1 110 ? 7.301 6.57 -10.547 1 91.94 110 ARG B C 1
ATOM 3294 O O . ARG B 1 110 ? 8.375 6.379 -11.109 1 91.94 110 ARG B O 1
ATOM 3301 N N . GLN B 1 111 ? 6.078 6.395 -11.086 1 87.94 111 GLN B N 1
ATOM 3302 C CA . GLN B 1 111 ? 5.988 5.734 -12.391 1 87.94 111 GLN B CA 1
ATOM 3303 C C . GLN B 1 111 ? 5.93 6.758 -13.516 1 87.94 111 GLN B C 1
ATOM 3305 O O . GLN B 1 111 ? 5.832 6.387 -14.688 1 87.94 111 GLN B O 1
ATOM 3310 N N . LEU B 1 112 ? 6.031 8.016 -13.211 1 93.62 112 LEU B N 1
ATOM 3311 C CA . LEU B 1 112 ? 5.781 9.062 -14.203 1 93.62 112 LEU B CA 1
ATOM 3312 C C . LEU B 1 112 ? 7.047 9.867 -14.469 1 93.62 112 LEU B C 1
ATOM 3314 O O . LEU B 1 112 ? 7.957 9.898 -13.641 1 93.62 112 LEU B O 1
ATOM 3318 N N . GLY B 1 113 ? 7.094 10.484 -15.664 1 93.62 113 GLY B N 1
ATOM 3319 C CA . GLY B 1 113 ? 8.094 11.5 -15.938 1 93.62 113 GLY B CA 1
ATOM 3320 C C . GLY B 1 113 ? 7.77 12.844 -15.32 1 93.62 113 GLY B C 1
ATOM 3321 O O . GLY B 1 113 ? 6.66 13.047 -14.828 1 93.62 113 GLY B O 1
ATOM 3322 N N . LYS B 1 114 ? 8.695 13.75 -15.336 1 97.19 114 LYS B N 1
ATOM 3323 C CA . LYS B 1 114 ? 8.562 15.031 -14.656 1 97.19 114 LYS B CA 1
ATOM 3324 C C . LYS B 1 114 ? 7.363 15.82 -15.188 1 97.19 114 LYS B C 1
ATOM 3326 O O . LYS B 1 114 ? 6.629 16.438 -14.406 1 97.19 114 LYS B O 1
ATOM 3331 N N . ALA B 1 115 ? 7.152 15.828 -16.516 1 98.06 115 ALA B N 1
ATOM 3332 C CA . ALA B 1 115 ? 6.055 16.578 -17.109 1 98.06 115 ALA B CA 1
ATOM 3333 C C . ALA B 1 115 ? 4.703 16.062 -16.625 1 98.06 115 ALA B C 1
ATOM 3335 O O . ALA B 1 115 ? 3.805 16.844 -16.312 1 98.06 115 ALA B O 1
ATOM 3336 N N . GLU B 1 116 ? 4.559 14.758 -16.531 1 97.25 116 GLU B N 1
ATOM 3337 C CA . GLU B 1 116 ? 3.316 14.156 -16.062 1 97.25 116 GLU B CA 1
ATOM 3338 C C . GLU B 1 116 ? 3.129 14.383 -14.562 1 97.25 116 GLU B C 1
ATOM 3340 O O . GLU B 1 116 ? 2.004 14.57 -14.094 1 97.25 116 GLU B O 1
ATOM 3345 N N . ILE B 1 117 ? 4.227 14.305 -13.867 1 98.44 117 ILE B N 1
ATOM 3346 C CA . ILE B 1 117 ? 4.184 14.625 -12.438 1 98.44 117 ILE B CA 1
ATOM 3347 C C . ILE B 1 117 ? 3.627 16.031 -12.234 1 98.44 117 ILE B C 1
ATOM 3349 O O . ILE B 1 117 ? 2.736 16.234 -11.406 1 98.44 117 ILE B O 1
ATOM 3353 N N . LYS B 1 118 ? 4.141 16.984 -13.008 1 98.75 118 LYS B N 1
ATOM 3354 C CA . LYS B 1 118 ? 3.672 18.359 -12.914 1 98.75 118 LYS B CA 1
ATOM 3355 C C . LYS B 1 118 ? 2.184 18.453 -13.234 1 98.75 118 LYS B C 1
ATOM 3357 O O . LYS B 1 118 ? 1.442 19.172 -12.555 1 98.75 118 LYS B O 1
ATOM 3362 N N . GLN B 1 119 ? 1.748 17.719 -14.227 1 98.62 119 GLN B N 1
ATOM 3363 C CA . GLN B 1 119 ? 0.336 17.734 -14.594 1 98.62 119 GLN B CA 1
ATOM 3364 C C . GLN B 1 119 ? -0.534 17.219 -13.445 1 98.62 119 GLN B C 1
ATOM 3366 O O . GLN B 1 119 ? -1.609 17.766 -13.188 1 98.62 119 GLN B O 1
ATOM 3371 N N . GLU B 1 120 ? -0.066 16.219 -12.789 1 98.44 120 GLU B N 1
ATOM 3372 C CA . GLU B 1 120 ? -0.821 15.648 -11.68 1 98.44 120 GLU B CA 1
ATOM 3373 C C . GLU B 1 120 ? -0.865 16.609 -10.492 1 98.44 120 GLU B C 1
ATOM 3375 O O . GLU B 1 120 ? -1.925 16.828 -9.898 1 98.44 120 GLU B O 1
ATOM 3380 N N . ILE B 1 121 ? 0.259 17.188 -10.156 1 98.88 121 ILE B N 1
ATOM 3381 C CA . ILE B 1 121 ? 0.373 18.016 -8.961 1 98.88 121 ILE B CA 1
ATOM 3382 C C . ILE B 1 121 ? -0.271 19.391 -9.211 1 98.88 121 ILE B C 1
ATOM 3384 O O . ILE B 1 121 ? -1.209 19.766 -8.516 1 98.88 121 ILE B O 1
ATOM 3388 N N . VAL B 1 122 ? 0.16 20.094 -10.242 1 98.81 122 VAL B N 1
ATOM 3389 C CA . VAL B 1 122 ? -0.303 21.438 -10.539 1 98.81 122 VAL B CA 1
ATOM 3390 C C . VAL B 1 122 ? -1.734 21.391 -11.07 1 98.81 122 VAL B C 1
ATOM 3392 O O . VAL B 1 122 ? -2.551 22.266 -10.75 1 98.81 122 VAL B O 1
ATOM 3395 N N . GLY B 1 123 ? -1.978 20.391 -11.898 1 98.62 123 GLY B N 1
ATOM 3396 C CA . GLY B 1 123 ? -3.344 20.219 -12.367 1 98.62 123 GLY B CA 1
ATOM 3397 C C . GLY B 1 123 ? -4.34 20.016 -11.242 1 98.62 123 GLY B C 1
ATOM 3398 O O . GLY B 1 123 ? -5.445 20.547 -11.281 1 98.62 123 GLY B O 1
ATOM 3399 N N . GLY B 1 124 ? -3.963 19.188 -10.211 1 98.69 124 GLY B N 1
ATOM 3400 C CA . GLY B 1 124 ? -4.809 19.031 -9.047 1 98.69 124 GLY B CA 1
ATOM 3401 C C . GLY B 1 124 ? -5.039 20.312 -8.281 1 98.69 124 GLY B C 1
ATOM 3402 O O . GLY B 1 124 ? -6.172 20.625 -7.91 1 98.69 124 GLY B O 1
ATOM 3403 N N . ARG B 1 125 ? -3.977 21.062 -8.102 1 98.81 125 ARG B N 1
ATOM 3404 C CA . ARG B 1 125 ? -4.086 22.344 -7.414 1 98.81 125 ARG B CA 1
ATOM 3405 C C . ARG B 1 125 ? -5.016 23.297 -8.172 1 98.81 125 ARG B C 1
ATOM 3407 O O . ARG B 1 125 ? -5.859 23.953 -7.562 1 98.81 125 ARG B O 1
ATOM 3414 N N . ASP B 1 126 ? -4.836 23.391 -9.461 1 98.69 126 ASP B N 1
ATOM 3415 C CA . ASP B 1 126 ? -5.637 24.297 -10.281 1 98.69 126 ASP B CA 1
ATOM 3416 C C . ASP B 1 126 ? -7.113 23.922 -10.234 1 98.69 126 ASP B C 1
ATOM 3418 O O . ASP B 1 126 ? -7.984 24.781 -10.234 1 98.69 126 ASP B O 1
ATOM 3422 N N . ALA B 1 127 ? -7.332 22.625 -10.25 1 98.62 127 ALA B N 1
ATOM 3423 C CA . ALA B 1 127 ? -8.711 22.156 -10.164 1 98.62 127 ALA B CA 1
ATOM 3424 C C . ALA B 1 127 ? -9.367 22.609 -8.859 1 98.62 127 ALA B C 1
ATOM 3426 O O . ALA B 1 127 ? -10.531 23.016 -8.844 1 98.62 127 ALA B O 1
ATOM 3427 N N . ILE B 1 128 ? -8.648 22.5 -7.75 1 98.88 128 ILE B N 1
ATOM 3428 C CA . ILE B 1 128 ? -9.172 22.922 -6.457 1 98.88 128 ILE B CA 1
ATOM 3429 C C . ILE B 1 128 ? -9.375 24.438 -6.465 1 98.88 128 ILE B C 1
ATOM 3431 O O . ILE B 1 128 ? -10.398 24.938 -5.984 1 98.88 128 ILE B O 1
ATOM 3435 N N . ALA B 1 129 ? -8.438 25.172 -7.027 1 98.81 129 ALA B N 1
ATOM 3436 C CA . ALA B 1 129 ? -8.516 26.625 -7.078 1 98.81 129 ALA B CA 1
ATOM 3437 C C . ALA B 1 129 ? -9.75 27.094 -7.859 1 98.81 129 ALA B C 1
ATOM 3439 O O . ALA B 1 129 ? -10.367 28.094 -7.52 1 98.81 129 ALA B O 1
ATOM 3440 N N . ARG B 1 130 ? -10.102 26.375 -8.852 1 98.19 130 ARG B N 1
ATOM 3441 C CA . ARG B 1 130 ? -11.242 26.719 -9.688 1 98.19 130 ARG B CA 1
ATOM 3442 C C . ARG B 1 130 ? -12.555 26.625 -8.906 1 98.19 130 ARG B C 1
ATOM 3444 O O . ARG B 1 130 ? -13.578 27.156 -9.328 1 98.19 130 ARG B O 1
ATOM 3451 N N . CYS B 1 131 ? -12.469 25.938 -7.797 1 98.19 131 CYS B N 1
ATOM 3452 C CA . CYS B 1 131 ? -13.656 25.797 -6.953 1 98.19 131 CYS B CA 1
ATOM 3453 C C . CYS B 1 131 ? -13.859 27.047 -6.098 1 98.19 131 CYS B C 1
ATOM 3455 O O . CYS B 1 131 ? -14.781 27.094 -5.273 1 98.19 131 CYS B O 1
ATOM 3457 N N . GLY B 1 132 ? -13.023 28.047 -6.227 1 97.81 132 GLY B N 1
ATOM 3458 C CA . GLY B 1 132 ? -13.172 29.297 -5.496 1 97.81 132 GLY B CA 1
ATOM 3459 C C . GLY B 1 132 ? -12.242 29.406 -4.305 1 97.81 132 GLY B C 1
ATOM 3460 O O . GLY B 1 132 ? -12.359 30.328 -3.502 1 97.81 132 GLY B O 1
ATOM 3461 N N . ILE B 1 133 ? -11.375 28.469 -4.156 1 98.44 133 ILE B N 1
ATOM 3462 C CA . ILE B 1 133 ? -10.367 28.531 -3.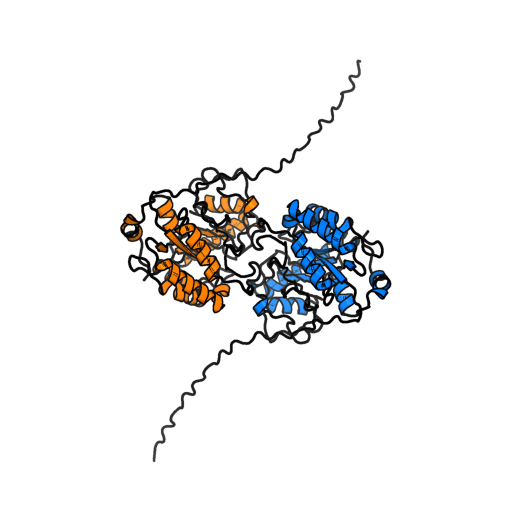104 1 98.44 133 ILE B CA 1
ATOM 3463 C C . ILE B 1 133 ? -9.125 29.234 -3.621 1 98.44 133 ILE B C 1
ATOM 3465 O O . ILE B 1 133 ? -8.602 28.906 -4.688 1 98.44 133 ILE B O 1
ATOM 3469 N N . PRO B 1 134 ? -8.633 30.25 -2.916 1 98.12 134 PRO B N 1
ATOM 3470 C CA . PRO B 1 134 ? -7.449 30.953 -3.395 1 98.12 134 PRO B CA 1
ATOM 3471 C C . PRO B 1 134 ? -6.246 30.031 -3.594 1 98.12 134 PRO B C 1
ATOM 3473 O O . PRO B 1 134 ? -5.93 29.234 -2.719 1 98.12 134 PRO B O 1
ATOM 3476 N N . LYS B 1 135 ? -5.602 30.125 -4.688 1 97.5 135 LYS B N 1
ATOM 3477 C CA . LYS B 1 135 ? -4.445 29.297 -5.004 1 97.5 135 LYS B CA 1
ATOM 3478 C C . LYS B 1 135 ? -3.373 29.422 -3.924 1 97.5 135 LYS B C 1
ATOM 3480 O O . LYS B 1 135 ? -2.699 28.438 -3.6 1 97.5 135 LYS B O 1
ATOM 3485 N N . ALA B 1 136 ? -3.234 30.641 -3.359 1 96.56 136 ALA B N 1
ATOM 3486 C CA . ALA B 1 136 ? -2.225 30.906 -2.338 1 96.56 136 ALA B CA 1
ATOM 3487 C C . ALA B 1 136 ? -2.492 30.078 -1.08 1 96.56 136 ALA B C 1
ATOM 3489 O O . ALA B 1 136 ? -1.587 29.859 -0.27 1 96.56 136 ALA B O 1
ATOM 3490 N N . ALA B 1 137 ? -3.727 29.594 -0.945 1 97.56 137 ALA B N 1
ATOM 3491 C CA . ALA B 1 137 ? -4.094 28.797 0.226 1 97.56 137 ALA B CA 1
ATOM 3492 C C . ALA B 1 137 ? -3.773 27.328 0.011 1 97.56 137 ALA B C 1
ATOM 3494 O O . ALA B 1 137 ? -3.764 26.547 0.963 1 97.56 137 ALA B O 1
ATOM 3495 N N . LEU B 1 138 ? -3.52 26.922 -1.203 1 98.5 138 LEU B N 1
ATOM 3496 C CA . LEU B 1 138 ? -3.24 25.531 -1.557 1 98.5 138 LEU B CA 1
ATOM 3497 C C . LEU B 1 138 ? -1.742 25.25 -1.506 1 98.5 138 LEU B C 1
ATOM 3499 O O . LEU B 1 138 ? -1.09 25.141 -2.547 1 98.5 138 LEU B O 1
ATOM 3503 N N . ARG B 1 139 ? -1.245 24.953 -0.245 1 96.81 139 ARG B N 1
ATOM 3504 C CA . ARG B 1 139 ? 0.179 25.016 0.065 1 96.81 139 ARG B CA 1
ATOM 3505 C C . ARG B 1 139 ? 0.776 23.625 0.222 1 96.81 139 ARG B C 1
ATOM 3507 O O . ARG B 1 139 ? 1.998 23.453 0.186 1 96.81 139 ARG B O 1
ATOM 3514 N N . GLY B 1 140 ? -0.04 22.688 0.431 1 98.88 140 GLY B N 1
ATOM 3515 C CA . GLY B 1 140 ? 0.46 21.391 0.864 1 98.88 140 GLY B CA 1
ATOM 3516 C C . GLY B 1 140 ? 0.212 20.297 -0.146 1 98.88 140 GLY B C 1
ATOM 3517 O O . GLY B 1 140 ? -0.7 20.391 -0.969 1 98.88 140 GLY B O 1
ATOM 3518 N N . PHE B 1 141 ? 1.069 19.281 -0.018 1 98.94 141 PHE B N 1
ATOM 3519 C CA . PHE B 1 141 ? 0.976 18.141 -0.925 1 98.94 141 PHE B CA 1
ATOM 3520 C C . PHE B 1 141 ? 1.312 16.844 -0.203 1 98.94 141 PHE B C 1
ATOM 3522 O O . PHE B 1 141 ? 2.127 16.844 0.722 1 98.94 141 PHE B O 1
ATOM 3529 N N . ARG B 1 142 ? 0.686 15.781 -0.578 1 98.88 142 ARG B N 1
ATOM 3530 C CA . ARG B 1 142 ? 1.054 14.422 -0.211 1 98.88 142 ARG B CA 1
ATOM 3531 C C . ARG B 1 142 ? 0.913 13.477 -1.401 1 98.88 142 ARG B C 1
ATOM 3533 O O . ARG B 1 142 ? -0.108 13.484 -2.092 1 98.88 142 ARG B O 1
ATOM 3540 N N . CYS B 1 143 ? 1.89 12.617 -1.57 1 98.19 143 CYS B N 1
ATOM 3541 C CA . CYS B 1 143 ? 1.856 11.68 -2.688 1 98.19 143 CYS B CA 1
ATOM 3542 C C . CYS B 1 143 ? 0.85 10.562 -2.432 1 98.19 143 CYS B C 1
ATOM 3544 O O . CYS B 1 143 ? 0.79 10.016 -1.329 1 98.19 143 CYS B O 1
ATOM 3546 N N . PRO B 1 144 ? 0.103 10.211 -3.523 1 96.25 144 PRO B N 1
ATOM 3547 C CA . PRO B 1 144 ? -0.581 8.914 -3.441 1 96.25 144 PRO B CA 1
ATOM 3548 C C . PRO B 1 144 ? 0.377 7.758 -3.174 1 96.25 144 PRO B C 1
ATOM 3550 O O . PRO B 1 144 ? 1.488 7.734 -3.709 1 96.25 144 PRO B O 1
ATOM 3553 N N . TYR B 1 145 ? -0.029 6.805 -2.299 1 92.62 145 TYR B N 1
ATOM 3554 C CA . TYR B 1 145 ? 0.736 5.605 -1.979 1 92.62 145 TYR B CA 1
ATOM 3555 C C . TYR B 1 145 ? 2.043 5.961 -1.28 1 92.62 145 TYR B C 1
ATOM 3557 O O . TYR B 1 145 ? 2.896 5.098 -1.068 1 92.62 145 TYR B O 1
ATOM 3565 N N . LEU B 1 146 ? 2.283 7.285 -1.001 1 95.88 146 LEU B N 1
ATOM 3566 C CA . LEU B 1 146 ? 3.539 7.793 -0.46 1 95.88 146 LEU B CA 1
ATOM 3567 C C . LEU B 1 146 ? 4.703 7.465 -1.389 1 95.88 146 LEU B C 1
ATOM 3569 O O . LEU B 1 146 ? 5.824 7.238 -0.928 1 95.88 146 LEU B O 1
ATOM 3573 N N . SER B 1 147 ? 4.348 7.348 -2.656 1 94.06 147 SER B N 1
ATOM 3574 C CA . SER B 1 147 ? 5.293 6.98 -3.705 1 94.06 147 SER B CA 1
ATOM 3575 C C . SER B 1 147 ? 5.906 8.219 -4.355 1 94.06 147 SER B C 1
ATOM 3577 O O . SER B 1 147 ? 5.316 8.805 -5.262 1 94.06 147 SER B O 1
ATOM 3579 N N . ASP B 1 148 ? 7.121 8.5 -3.902 1 94.94 148 ASP B N 1
ATOM 3580 C CA . ASP B 1 148 ? 7.742 9.734 -4.383 1 94.94 148 ASP B CA 1
ATOM 3581 C C . ASP B 1 148 ? 9.117 9.461 -4.992 1 94.94 148 ASP B C 1
ATOM 3583 O O . ASP B 1 148 ? 9.586 8.32 -4.98 1 94.94 148 ASP B O 1
ATOM 3587 N N . LYS B 1 149 ? 9.656 10.43 -5.648 1 94.94 149 LYS B N 1
ATOM 3588 C CA . LYS B 1 149 ? 11 10.484 -6.203 1 94.94 149 LYS B CA 1
ATOM 3589 C C . LYS B 1 149 ? 11.516 11.922 -6.27 1 94.94 149 LYS B C 1
ATOM 3591 O O . LYS B 1 149 ? 10.758 12.867 -6.055 1 94.94 149 LYS B O 1
ATOM 3596 N N . PRO B 1 150 ? 12.766 12.156 -6.523 1 97.5 150 PRO B N 1
ATOM 3597 C CA . PRO B 1 150 ? 13.336 13.5 -6.492 1 97.5 150 PRO B CA 1
ATOM 3598 C C . PRO B 1 150 ? 12.594 14.477 -7.398 1 97.5 150 PRO B C 1
ATOM 3600 O O . PRO B 1 150 ? 12.391 15.641 -7.027 1 97.5 150 PRO B O 1
ATOM 3603 N N . GLU B 1 151 ? 12.086 14.047 -8.523 1 98.25 151 GLU B N 1
ATOM 3604 C CA . GLU B 1 151 ? 11.398 14.922 -9.469 1 98.25 151 GLU B CA 1
ATOM 3605 C C . GLU B 1 151 ? 10.102 15.469 -8.867 1 98.25 151 GLU B C 1
ATOM 3607 O O . GLU B 1 151 ? 9.68 16.578 -9.195 1 98.25 151 GLU B O 1
ATOM 3612 N N . VAL B 1 152 ? 9.508 14.656 -7.98 1 98.69 152 VAL B N 1
ATOM 3613 C CA . VAL B 1 152 ? 8.281 15.102 -7.336 1 98.69 152 VAL B CA 1
ATOM 3614 C C . VAL B 1 152 ? 8.555 16.344 -6.484 1 98.69 152 VAL B C 1
ATOM 3616 O O . VAL B 1 152 ? 7.895 17.359 -6.637 1 98.69 152 VAL B O 1
ATOM 3619 N N . ARG B 1 153 ? 9.562 16.266 -5.652 1 98.56 153 ARG B N 1
ATOM 3620 C CA . ARG B 1 153 ? 9.906 17.375 -4.766 1 98.56 153 ARG B CA 1
ATOM 3621 C C . ARG B 1 153 ? 10.406 18.578 -5.555 1 98.56 153 ARG B C 1
ATOM 3623 O O . ARG B 1 153 ? 10.156 19.719 -5.18 1 98.56 153 ARG B O 1
ATOM 3630 N N . GLN B 1 154 ? 11.062 18.328 -6.676 1 98.62 154 GLN B N 1
ATOM 3631 C CA . GLN B 1 154 ? 11.477 19.422 -7.555 1 98.62 154 GLN B CA 1
ATOM 3632 C C . GLN B 1 154 ? 10.273 20.172 -8.109 1 98.62 154 GLN B C 1
ATOM 3634 O O . GLN B 1 154 ? 10.25 21.406 -8.109 1 98.62 154 GLN B O 1
ATOM 3639 N N . VAL B 1 155 ? 9.297 19.406 -8.578 1 98.88 155 VAL B N 1
ATOM 3640 C CA . VAL B 1 155 ? 8.086 20 -9.133 1 98.88 155 VAL B CA 1
ATOM 3641 C C . VAL B 1 155 ? 7.367 20.812 -8.055 1 98.88 155 VAL B C 1
ATOM 3643 O O . VAL B 1 155 ? 6.887 21.906 -8.312 1 98.88 155 VAL B O 1
ATOM 3646 N N . LEU B 1 156 ? 7.32 20.281 -6.871 1 98.88 156 LEU B N 1
ATOM 3647 C CA . LEU B 1 156 ? 6.68 21 -5.773 1 98.88 156 LEU B CA 1
ATOM 3648 C C . LEU B 1 156 ? 7.371 22.328 -5.516 1 98.88 156 LEU B C 1
ATOM 3650 O O . LEU B 1 156 ? 6.715 23.375 -5.453 1 98.88 156 LEU B O 1
ATOM 3654 N N . PHE B 1 157 ? 8.633 22.281 -5.453 1 98.75 157 PHE B N 1
ATOM 3655 C CA . PHE B 1 157 ? 9.422 23.484 -5.168 1 98.75 157 PHE B CA 1
ATOM 3656 C C . PHE B 1 157 ? 9.25 24.516 -6.277 1 98.75 157 PHE B C 1
ATOM 3658 O O . PHE B 1 157 ? 8.977 25.688 -6.004 1 98.75 157 PHE B O 1
ATOM 3665 N N . GLU B 1 158 ? 9.328 24.094 -7.484 1 98.69 158 GLU B N 1
ATOM 3666 C CA . GLU B 1 158 ? 9.266 24.984 -8.641 1 98.69 158 GLU B CA 1
ATOM 3667 C C . GLU B 1 158 ? 7.895 25.641 -8.758 1 98.69 158 GLU B C 1
ATOM 3669 O O . GLU B 1 158 ? 7.758 26.688 -9.398 1 98.69 158 GLU B O 1
ATOM 3674 N N . ASN B 1 159 ? 6.965 25.031 -8.156 1 98.69 159 ASN B N 1
ATOM 3675 C CA . ASN B 1 159 ? 5.609 25.562 -8.305 1 98.69 159 ASN B CA 1
ATOM 3676 C C . ASN B 1 159 ? 5.105 26.172 -7.004 1 98.69 159 ASN B C 1
ATOM 3678 O O . ASN B 1 159 ? 3.904 26.406 -6.848 1 98.69 159 ASN B O 1
ATOM 3682 N N . GLY B 1 160 ? 5.961 26.359 -6.027 1 98.5 160 GLY B N 1
ATOM 3683 C CA . GLY B 1 160 ? 5.688 27.219 -4.891 1 98.5 160 GLY B CA 1
ATOM 3684 C C . GLY B 1 160 ? 4.93 26.516 -3.779 1 98.5 160 GLY B C 1
ATOM 3685 O O . GLY B 1 160 ? 4.262 27.156 -2.971 1 98.5 160 GLY B O 1
ATOM 3686 N N . PHE B 1 161 ? 4.941 25.188 -3.748 1 98.88 161 PHE B N 1
ATOM 3687 C CA . PHE B 1 161 ? 4.344 24.5 -2.613 1 98.88 161 PHE B CA 1
ATOM 3688 C C . PHE B 1 161 ? 5.141 24.766 -1.341 1 98.88 161 PHE B C 1
ATOM 3690 O O . PHE B 1 161 ? 6.375 24.781 -1.367 1 98.88 161 PHE B O 1
ATOM 3697 N N . ARG B 1 162 ? 4.43 24.875 -0.223 1 98.81 162 ARG B N 1
ATOM 3698 C CA . ARG B 1 162 ? 5.062 25.141 1.062 1 98.81 162 ARG B CA 1
ATOM 3699 C C . ARG B 1 162 ? 5.602 23.859 1.688 1 98.81 162 ARG B C 1
ATOM 3701 O O . ARG B 1 162 ? 6.633 23.875 2.359 1 98.81 162 ARG B O 1
ATOM 3708 N N . TYR B 1 163 ? 4.844 22.781 1.479 1 98.88 163 TYR B N 1
ATOM 3709 C CA . TYR B 1 163 ? 5.324 21.578 2.166 1 98.88 163 TYR B CA 1
ATOM 3710 C C . TYR B 1 163 ? 4.914 20.312 1.418 1 98.88 163 TYR B C 1
ATOM 3712 O O . TYR B 1 163 ? 3.967 20.344 0.625 1 98.88 163 TYR B O 1
ATOM 3720 N N . ASP B 1 164 ? 5.676 19.344 1.646 1 98.81 164 ASP B N 1
ATOM 3721 C CA . ASP B 1 164 ? 5.422 17.953 1.256 1 98.81 164 ASP B CA 1
ATOM 3722 C C . ASP B 1 164 ? 5.348 17.047 2.48 1 98.81 164 ASP B C 1
ATOM 3724 O O . ASP B 1 164 ? 6.234 17.078 3.336 1 98.81 164 ASP B O 1
ATOM 3728 N N . SER B 1 165 ? 4.262 16.312 2.613 1 98.56 165 SER B N 1
ATOM 3729 C CA . SER B 1 165 ? 4.098 15.336 3.682 1 98.56 165 SER B CA 1
ATOM 3730 C C . SER B 1 165 ? 3.982 13.922 3.121 1 98.56 165 SER B C 1
ATOM 3732 O O . SER B 1 165 ? 2.906 13.32 3.162 1 98.56 165 SER B O 1
ATOM 3734 N N . THR B 1 166 ? 5.125 13.406 2.648 1 98 166 THR B N 1
ATOM 3735 C CA . THR B 1 166 ? 5.133 12.109 1.979 1 98 166 THR B CA 1
ATOM 3736 C C . THR B 1 166 ? 6.113 11.156 2.658 1 98 166 THR B C 1
ATOM 3738 O O . THR B 1 166 ? 5.832 9.961 2.801 1 98 166 THR B O 1
ATOM 3741 N N . ILE B 1 167 ? 7.215 11.664 3.207 1 95.81 167 ILE B N 1
ATOM 3742 C CA . ILE B 1 167 ? 8.305 10.836 3.705 1 95.81 167 ILE B CA 1
ATOM 3743 C C . ILE B 1 167 ? 7.977 10.336 5.105 1 95.81 167 ILE B C 1
ATOM 3745 O O . ILE B 1 167 ? 7.555 11.109 5.969 1 95.81 167 ILE B O 1
ATOM 3749 N N . GLY B 1 168 ? 8.18 9.023 5.277 1 93.31 168 GLY B N 1
ATOM 3750 C CA . GLY B 1 168 ? 8.016 8.438 6.598 1 93.31 168 GLY B CA 1
ATOM 3751 C C . GLY B 1 168 ? 9.203 8.656 7.508 1 93.31 168 GLY B C 1
ATOM 3752 O O . GLY B 1 168 ? 10.32 8.898 7.031 1 93.31 168 GLY B O 1
ATOM 3753 N N . ALA B 1 169 ? 8.945 8.586 8.789 1 91.06 169 ALA B N 1
ATOM 3754 C CA . ALA B 1 169 ? 9.984 8.656 9.82 1 91.06 169 ALA B CA 1
ATOM 3755 C C . ALA B 1 169 ? 9.656 7.734 10.992 1 91.06 169 ALA B C 1
ATOM 3757 O O . ALA B 1 169 ? 8.516 7.289 11.141 1 91.06 169 ALA B O 1
ATOM 3758 N N . HIS B 1 170 ? 10.656 7.512 11.758 1 86.44 170 HIS B N 1
ATOM 3759 C CA . HIS B 1 170 ? 10.477 6.668 12.93 1 86.44 170 HIS B CA 1
ATOM 3760 C C . HIS B 1 170 ? 9.609 7.355 13.977 1 86.44 170 HIS B C 1
ATOM 3762 O O . HIS B 1 170 ? 9.688 8.578 14.148 1 86.44 170 HIS B O 1
ATOM 3768 N N . GLY B 1 171 ? 8.891 6.477 14.664 1 89.88 171 GLY B N 1
ATOM 3769 C CA . GLY B 1 171 ? 8.141 6.98 15.805 1 89.88 171 GLY B CA 1
ATOM 3770 C C . GLY B 1 171 ? 8.945 6.992 17.094 1 89.88 171 GLY B C 1
ATOM 3771 O O . GLY B 1 171 ? 10.148 7.254 17.078 1 89.88 171 GLY B O 1
ATOM 3772 N N . GLY B 1 172 ? 8.211 6.906 18.172 1 91.25 172 GLY B N 1
ATOM 3773 C CA . GLY B 1 172 ? 8.875 6.875 19.469 1 91.25 172 GLY B CA 1
ATOM 3774 C C . GLY B 1 172 ? 8.828 8.203 20.203 1 91.25 172 GLY B C 1
ATOM 3775 O O . GLY B 1 172 ? 8.008 9.062 19.875 1 91.25 172 GLY B O 1
ATOM 3776 N N . ASN B 1 173 ? 9.711 8.281 21.266 1 93.12 173 ASN B N 1
ATOM 3777 C CA . ASN B 1 173 ? 9.617 9.422 22.156 1 93.12 173 ASN B CA 1
ATOM 3778 C C . ASN B 1 173 ? 10.625 10.508 21.797 1 93.12 173 ASN B C 1
ATOM 3780 O O . ASN B 1 173 ? 10.727 11.523 22.5 1 93.12 173 ASN B O 1
ATOM 3784 N N . ASN B 1 174 ? 11.352 10.289 20.75 1 93.5 174 ASN B N 1
ATOM 3785 C CA . ASN B 1 174 ? 12.328 11.25 20.266 1 93.5 174 ASN B CA 1
ATOM 3786 C C . ASN B 1 174 ? 12.234 11.422 18.75 1 93.5 174 ASN B C 1
ATOM 3788 O O . ASN B 1 174 ? 13.227 11.266 18.031 1 93.5 174 ASN B O 1
ATOM 3792 N N . ARG B 1 175 ? 11.07 11.891 18.297 1 94.19 175 ARG B N 1
ATOM 3793 C CA . ARG B 1 175 ? 10.758 11.984 16.875 1 94.19 175 ARG B CA 1
ATOM 3794 C C . ARG B 1 175 ? 11.367 13.234 16.266 1 94.19 175 ARG B C 1
ATOM 3796 O O . ARG B 1 175 ? 11.492 14.266 16.938 1 94.19 175 ARG B O 1
ATOM 3803 N N . GLN B 1 176 ? 11.68 13.102 15.031 1 93.94 176 GLN B N 1
ATOM 3804 C CA . GLN B 1 176 ? 12.164 14.25 14.273 1 93.94 176 GLN B CA 1
ATOM 3805 C C . GLN B 1 176 ? 11.023 15.219 13.961 1 93.94 176 GLN B C 1
ATOM 3807 O O . GLN B 1 176 ? 9.938 14.797 13.555 1 93.94 176 GLN B O 1
ATOM 3812 N N . PHE B 1 177 ? 11.258 16.484 14.172 1 96.56 177 PHE B N 1
ATOM 3813 C CA . PHE B 1 177 ? 10.281 17.516 13.852 1 96.56 177 PHE B CA 1
ATOM 3814 C C . PHE B 1 177 ? 10.273 17.812 12.359 1 96.56 177 PHE B C 1
ATOM 3816 O O . PHE B 1 177 ? 11.211 17.438 11.641 1 96.56 177 PHE B O 1
ATOM 3823 N N . PRO B 1 178 ? 9.164 18.453 11.875 1 96.88 178 PRO B N 1
ATOM 3824 C CA . PRO B 1 178 ? 9.227 18.969 10.5 1 96.88 178 PRO B CA 1
ATOM 3825 C C . PRO B 1 178 ? 10.453 19.844 10.25 1 96.88 178 PRO B C 1
ATOM 3827 O O . PRO B 1 178 ? 10.922 20.516 11.164 1 96.88 178 PRO B O 1
ATOM 3830 N N . ALA B 1 179 ? 10.945 19.781 9.031 1 96.5 179 ALA B N 1
ATOM 3831 C CA . ALA B 1 179 ? 12.156 20.531 8.711 1 96.5 179 ALA B CA 1
ATOM 3832 C C . ALA B 1 179 ? 12.164 20.984 7.254 1 96.5 179 ALA B C 1
ATOM 3834 O O . ALA B 1 179 ? 11.539 20.344 6.402 1 96.5 179 ALA B O 1
ATOM 3835 N N . THR B 1 180 ? 12.883 22.062 7.004 1 96.5 180 THR B N 1
ATOM 3836 C CA . THR B 1 180 ? 13 22.547 5.637 1 96.5 180 THR B CA 1
ATOM 3837 C C . THR B 1 180 ? 14.055 21.75 4.867 1 96.5 180 THR B C 1
ATOM 3839 O O . THR B 1 180 ? 14.883 21.062 5.465 1 96.5 180 THR B O 1
ATOM 3842 N N . MET B 1 181 ? 13.992 21.875 3.598 1 96.5 181 MET B N 1
ATOM 3843 C CA . MET B 1 181 ? 14.938 21.188 2.717 1 96.5 181 MET B CA 1
ATOM 3844 C C . MET B 1 181 ? 16.078 22.125 2.318 1 96.5 181 MET B C 1
ATOM 3846 O O . MET B 1 181 ? 16.609 22.031 1.212 1 96.5 181 MET B O 1
ATOM 3850 N N . ASP B 1 182 ? 16.422 23.078 3.18 1 95.81 182 ASP B N 1
ATOM 3851 C CA . ASP B 1 182 ? 17.516 24.016 2.922 1 95.81 182 ASP B CA 1
ATOM 3852 C C . ASP B 1 182 ? 18.844 23.281 2.705 1 95.81 182 ASP B C 1
ATOM 3854 O O . ASP B 1 182 ? 19.641 23.688 1.862 1 95.81 182 ASP B O 1
ATOM 3858 N N . LYS B 1 183 ? 19.047 22.219 3.424 1 92.88 183 LYS B N 1
ATOM 3859 C CA . LYS B 1 183 ? 20.312 21.5 3.375 1 92.88 183 LYS B CA 1
ATOM 3860 C C . LYS B 1 183 ? 20.141 20.125 2.711 1 92.88 183 LYS B C 1
ATOM 3862 O O . LYS B 1 183 ? 21.078 19.328 2.684 1 92.88 183 LYS B O 1
ATOM 3867 N N . GLY B 1 184 ? 18.953 19.859 2.234 1 94.25 184 GLY B N 1
ATOM 3868 C CA . GLY B 1 184 ? 18.641 18.562 1.63 1 94.25 184 GLY B CA 1
ATOM 3869 C C . GLY B 1 184 ? 17.438 17.891 2.25 1 94.25 184 GLY B C 1
ATOM 3870 O O . GLY B 1 184 ? 16.641 18.531 2.93 1 94.25 184 GLY B O 1
ATOM 3871 N N . VAL B 1 185 ? 17.281 16.594 1.923 1 93.75 185 VAL B N 1
ATOM 3872 C CA . VAL B 1 185 ? 16.172 15.812 2.492 1 93.75 185 VAL B CA 1
ATOM 3873 C C . VAL B 1 185 ? 16.438 15.555 3.975 1 93.75 185 VAL B C 1
ATOM 3875 O O . VAL B 1 185 ? 17.484 15.016 4.344 1 93.75 185 VAL B O 1
ATOM 3878 N N . PRO B 1 186 ? 15.547 15.883 4.801 1 93.25 186 PRO B N 1
ATOM 3879 C CA . PRO B 1 186 ? 15.859 15.891 6.23 1 93.25 186 PRO B CA 1
ATOM 3880 C C . PRO B 1 186 ? 15.695 14.516 6.875 1 93.25 186 PRO B C 1
ATOM 3882 O O . PRO B 1 186 ? 16.047 14.328 8.039 1 93.25 186 PRO B O 1
ATOM 3885 N N . TYR B 1 187 ? 15.188 13.531 6.211 1 92.25 187 TYR B N 1
ATOM 3886 C CA . TYR B 1 187 ? 14.906 12.227 6.801 1 92.25 187 TYR B CA 1
ATOM 3887 C C . TYR B 1 187 ? 15.656 11.125 6.055 1 92.25 187 TYR B C 1
ATOM 3889 O O . TYR B 1 187 ? 16.141 11.336 4.941 1 92.25 187 TYR B O 1
ATOM 3897 N N . ASN B 1 188 ? 15.766 10.031 6.742 1 89.69 188 ASN B N 1
ATOM 3898 C CA . ASN B 1 188 ? 16.453 8.891 6.145 1 89.69 188 ASN B CA 1
ATOM 3899 C C . ASN B 1 188 ? 15.578 8.188 5.109 1 89.69 188 ASN B C 1
ATOM 3901 O O . ASN B 1 188 ? 14.766 7.336 5.457 1 89.69 188 ASN B O 1
ATOM 3905 N N . CYS B 1 189 ? 15.859 8.477 3.936 1 89.94 189 CYS B N 1
ATOM 3906 C CA . CYS B 1 189 ? 15.008 7.988 2.854 1 89.94 189 CYS B CA 1
ATOM 3907 C C . CYS B 1 189 ? 15.141 6.48 2.699 1 89.94 189 CYS B C 1
ATOM 3909 O O . CYS B 1 189 ? 14.18 5.801 2.336 1 89.94 189 CYS B O 1
ATOM 3911 N N . ASP B 1 190 ? 16.266 5.965 2.98 1 82.94 190 ASP B N 1
ATOM 3912 C CA . ASP B 1 190 ? 16.469 4.52 2.891 1 82.94 190 ASP B CA 1
ATOM 3913 C C . ASP B 1 190 ? 15.594 3.787 3.904 1 82.94 190 ASP B C 1
ATOM 3915 O O . ASP B 1 190 ? 14.953 2.785 3.572 1 82.94 190 ASP B O 1
ATOM 3919 N N . GLN B 1 191 ? 15.57 4.395 4.984 1 83.38 191 GLN B N 1
ATOM 3920 C CA . GLN B 1 191 ? 14.766 3.803 6.051 1 83.38 191 GLN B CA 1
ATOM 3921 C C . GLN B 1 191 ? 13.273 3.992 5.793 1 83.38 191 GLN B C 1
ATOM 3923 O O . GLN B 1 191 ? 12.469 3.135 6.148 1 83.38 191 GLN B O 1
ATOM 3928 N N . ALA B 1 192 ? 12.992 5.035 5.145 1 89.44 192 ALA B N 1
ATOM 3929 C CA . ALA B 1 192 ? 11.594 5.383 4.93 1 89.44 192 ALA B CA 1
ATOM 3930 C C . ALA B 1 192 ? 11.047 4.719 3.666 1 89.44 192 ALA B C 1
ATOM 3932 O O . ALA B 1 192 ? 9.836 4.719 3.428 1 89.44 192 ALA B O 1
ATOM 3933 N N . GLY B 1 193 ? 11.883 4.184 2.92 1 87.75 193 GLY B N 1
ATOM 3934 C CA . GLY B 1 193 ? 11.469 3.592 1.658 1 87.75 193 GLY B CA 1
ATOM 3935 C C . GLY B 1 193 ? 11.203 4.621 0.575 1 87.75 193 GLY B C 1
ATOM 3936 O O . GLY B 1 193 ? 10.461 4.355 -0.369 1 87.75 193 GLY B O 1
ATOM 3937 N N . GLN B 1 194 ? 11.781 5.738 0.711 1 91.25 194 GLN B N 1
ATOM 3938 C CA . GLN B 1 194 ? 11.594 6.824 -0.244 1 91.25 194 GLN B CA 1
ATOM 3939 C C . GLN B 1 194 ? 12.789 6.945 -1.18 1 91.25 194 GLN B C 1
ATOM 3941 O O . GLN B 1 194 ? 13.891 6.488 -0.856 1 91.25 194 GLN B O 1
ATOM 3946 N N . MET B 1 195 ? 12.508 7.438 -2.365 1 90.56 195 MET B N 1
ATOM 3947 C CA . MET B 1 195 ? 13.586 7.73 -3.307 1 90.56 195 MET B CA 1
ATOM 3948 C C . MET B 1 195 ? 14.07 9.164 -3.148 1 90.56 195 MET B C 1
ATOM 3950 O O . MET B 1 195 ? 13.305 10.109 -3.342 1 90.56 195 MET B O 1
ATOM 3954 N N . CYS B 1 196 ? 15.336 9.273 -2.787 1 93.56 196 CYS B N 1
ATOM 3955 C CA . CYS B 1 196 ? 15.93 10.586 -2.582 1 93.56 196 CYS B CA 1
ATOM 3956 C C . CYS B 1 196 ? 17.25 10.711 -3.318 1 93.56 196 CYS B C 1
ATOM 3958 O O . CYS B 1 196 ? 17.812 9.703 -3.76 1 93.56 196 CYS B O 1
ATOM 3960 N N . SER B 1 197 ? 17.609 11.953 -3.564 1 93.12 197 SER B N 1
ATOM 3961 C CA . SER B 1 197 ? 18.891 12.273 -4.172 1 93.12 197 SER B CA 1
ATOM 3962 C C . SER B 1 197 ? 19.688 13.234 -3.297 1 93.12 197 SER B C 1
ATOM 3964 O O . SER B 1 197 ? 19.125 14.148 -2.688 1 93.12 197 SER B O 1
ATOM 3966 N N . LYS B 1 198 ? 21.031 13.109 -3.35 1 89.38 198 LYS B N 1
ATOM 3967 C CA . LYS B 1 198 ? 21.906 13.977 -2.582 1 89.38 198 LYS B CA 1
ATOM 3968 C C . LYS B 1 198 ? 21.875 15.406 -3.123 1 89.38 198 LYS B C 1
ATOM 3970 O O . LYS B 1 198 ? 22.281 16.344 -2.434 1 89.38 198 LYS B O 1
ATOM 3975 N N . SER B 1 199 ? 21.453 15.539 -4.297 1 92.56 199 SER B N 1
ATOM 3976 C CA . SER B 1 199 ? 21.5 16.844 -4.945 1 92.56 199 SER B CA 1
ATOM 3977 C C . SER B 1 199 ? 20.281 17.688 -4.566 1 92.56 199 SER B C 1
ATOM 3979 O O . SER B 1 199 ? 20.219 18.875 -4.895 1 92.56 199 SER B O 1
ATOM 3981 N N . GLU B 1 200 ? 19.344 17.062 -3.842 1 95.75 200 GLU B N 1
ATOM 3982 C CA . GLU B 1 200 ? 18.109 17.766 -3.549 1 95.75 200 GLU B CA 1
ATOM 3983 C C . GLU B 1 200 ? 18.328 18.859 -2.5 1 95.75 200 GLU B C 1
ATOM 3985 O O . GLU B 1 200 ? 18.75 18.562 -1.377 1 95.75 200 GLU B O 1
ATOM 3990 N N . ARG B 1 201 ? 18.094 20.078 -2.889 1 95.5 201 ARG B N 1
ATOM 3991 C CA . ARG B 1 201 ? 18.062 21.266 -2.031 1 95.5 201 ARG B CA 1
ATOM 3992 C C . ARG B 1 201 ? 16.953 22.219 -2.461 1 95.5 201 ARG B C 1
ATOM 3994 O O . ARG B 1 201 ? 17.031 22.812 -3.541 1 95.5 201 ARG B O 1
ATOM 4001 N N . TYR B 1 202 ? 15.992 22.375 -1.6 1 97.62 202 TYR B N 1
ATOM 4002 C CA . TYR B 1 202 ? 14.844 23.234 -1.882 1 97.62 202 TYR B CA 1
ATOM 4003 C C . TYR B 1 202 ? 14.578 24.188 -0.722 1 97.62 202 TYR B C 1
ATOM 4005 O O . TYR B 1 202 ? 13.719 23.922 0.123 1 97.62 202 TYR B O 1
ATOM 4013 N N . PRO B 1 203 ? 15.297 25.328 -0.701 1 96.94 203 PRO B N 1
ATOM 4014 C CA . PRO B 1 203 ? 15.219 26.266 0.428 1 96.94 203 PRO B CA 1
ATOM 4015 C C . PRO B 1 203 ? 13.805 26.766 0.689 1 96.94 203 PRO B C 1
ATOM 4017 O O . PRO B 1 203 ? 13.102 27.156 -0.247 1 96.94 203 PRO B O 1
ATOM 4020 N N . GLY B 1 204 ? 13.469 26.656 1.896 1 97.5 204 GLY B N 1
ATOM 4021 C CA . GLY B 1 204 ? 12.188 27.203 2.322 1 97.5 204 GLY B CA 1
ATOM 4022 C C . GLY B 1 204 ? 11.055 26.188 2.258 1 97.5 204 GLY B C 1
ATOM 4023 O O . GLY B 1 204 ? 10.008 26.375 2.883 1 97.5 204 GLY B O 1
ATOM 4024 N N . MET B 1 205 ? 11.195 25.078 1.509 1 98.5 205 MET B N 1
ATOM 4025 C CA . MET B 1 205 ? 10.141 24.078 1.43 1 98.5 205 MET B CA 1
ATOM 4026 C C . MET B 1 205 ? 10.234 23.094 2.598 1 98.5 205 MET B C 1
ATOM 4028 O O . MET B 1 205 ? 11.32 22.594 2.908 1 98.5 205 MET B O 1
ATOM 4032 N N . TRP B 1 206 ? 9.141 22.859 3.203 1 98.38 206 TRP B N 1
ATOM 4033 C CA . TRP B 1 206 ? 9.102 22.016 4.398 1 98.38 206 TRP B CA 1
ATOM 4034 C C . TRP B 1 206 ? 8.797 20.578 4.039 1 98.38 206 TRP B C 1
ATOM 4036 O O . TRP B 1 206 ? 8.062 20.297 3.088 1 98.38 206 TRP B O 1
ATOM 4046 N N . GLN B 1 207 ? 9.422 19.703 4.777 1 97.69 207 GLN B N 1
ATOM 4047 C CA . GLN B 1 207 ? 8.992 18.312 4.883 1 97.69 207 GLN B CA 1
ATOM 4048 C C . GLN B 1 207 ? 8.305 18.047 6.219 1 97.69 207 GLN B C 1
ATOM 4050 O O . GLN B 1 207 ? 8.859 18.359 7.277 1 97.69 207 GLN B O 1
ATOM 4055 N N . VAL B 1 208 ? 7.098 17.531 6.145 1 97.94 208 VAL B N 1
ATOM 4056 C CA . VAL B 1 208 ? 6.406 17.062 7.34 1 97.94 208 VAL B CA 1
ATOM 4057 C C . VAL B 1 208 ? 6.336 15.531 7.328 1 97.94 208 VAL B C 1
ATOM 4059 O O . VAL B 1 208 ? 5.602 14.945 6.531 1 97.94 208 VAL B O 1
ATOM 4062 N N . PRO B 1 209 ? 7.039 14.914 8.211 1 96.19 209 PRO B N 1
ATOM 4063 C CA . PRO B 1 209 ? 7.117 13.453 8.141 1 96.19 209 PRO B CA 1
ATOM 4064 C C . PRO B 1 209 ? 5.836 12.773 8.609 1 96.19 209 PRO B C 1
ATOM 4066 O O . PRO B 1 209 ? 5.059 13.367 9.359 1 96.19 209 PRO B O 1
ATOM 4069 N N . LEU B 1 210 ? 5.574 11.539 8.133 1 97 210 LEU B N 1
ATOM 4070 C CA . LEU B 1 210 ? 4.629 10.602 8.734 1 97 210 LEU B CA 1
ATOM 4071 C C . LEU B 1 210 ? 5.324 9.688 9.734 1 97 210 LEU B C 1
ATOM 4073 O O . LEU B 1 210 ? 6.301 9.016 9.398 1 97 210 LEU B O 1
ATOM 4077 N N . TYR B 1 211 ? 4.781 9.664 10.906 1 95.5 211 TYR B N 1
ATOM 4078 C CA . TYR B 1 211 ? 5.453 8.875 11.938 1 95.5 211 TYR B CA 1
ATOM 4079 C C . TYR B 1 211 ? 4.875 7.465 12.016 1 95.5 211 TYR B C 1
ATOM 4081 O O . TYR B 1 211 ? 3.656 7.293 12.078 1 95.5 211 TYR B O 1
ATOM 4089 N N . GLU B 1 212 ? 5.746 6.535 12.031 1 92.75 212 GLU B N 1
ATOM 4090 C CA . GLU B 1 212 ? 5.312 5.152 12.203 1 92.75 212 GLU B CA 1
ATOM 4091 C C . GLU B 1 212 ? 4.801 4.902 13.617 1 92.75 212 GLU B C 1
ATOM 4093 O O . GLU B 1 212 ? 5.418 5.332 14.594 1 92.75 212 GLU B O 1
ATOM 4098 N N . THR B 1 213 ? 3.686 4.207 13.711 1 93.5 213 THR B N 1
ATOM 4099 C CA . THR B 1 213 ? 3.131 3.832 15.008 1 93.5 213 THR B CA 1
ATOM 4100 C C . THR B 1 213 ? 3.611 2.443 15.422 1 93.5 213 THR B C 1
ATOM 4102 O O . THR B 1 213 ? 4.348 1.789 14.68 1 93.5 213 THR B O 1
ATOM 4105 N N . SER B 1 214 ? 3.201 2.043 16.625 1 89.56 214 SER B N 1
ATOM 4106 C CA . SER B 1 214 ? 3.656 0.774 17.188 1 89.56 214 SER B CA 1
ATOM 4107 C C . SER B 1 214 ? 3.135 -0.406 16.375 1 89.56 214 SER B C 1
ATOM 4109 O O . SER B 1 214 ? 3.709 -1.497 16.406 1 89.56 214 SER B O 1
ATOM 4111 N N . ASP B 1 215 ? 2.092 -0.234 15.633 1 87.12 215 ASP B N 1
ATOM 4112 C CA . ASP B 1 215 ? 1.578 -1.292 14.766 1 87.12 215 ASP B CA 1
ATOM 4113 C C . ASP B 1 215 ? 2.271 -1.274 13.406 1 87.12 215 ASP B C 1
ATOM 4115 O O . ASP B 1 215 ? 1.866 -1.99 12.492 1 87.12 215 ASP B O 1
ATOM 4119 N N . HIS B 1 216 ? 3.209 -0.344 13.195 1 87.94 216 HIS B N 1
ATOM 4120 C CA . HIS B 1 216 ? 4.102 -0.24 12.047 1 87.94 216 HIS B CA 1
ATOM 4121 C C . HIS B 1 216 ? 3.389 0.387 10.852 1 87.94 216 HIS B C 1
ATOM 4123 O O . HIS B 1 216 ? 3.861 0.282 9.719 1 87.94 216 HIS B O 1
ATOM 4129 N N . ASN B 1 217 ? 2.256 1.006 11.102 1 92.69 217 ASN B N 1
ATOM 4130 C CA . ASN B 1 217 ? 1.566 1.753 10.055 1 92.69 217 ASN B CA 1
ATOM 4131 C C . ASN B 1 217 ? 1.964 3.227 10.07 1 92.69 217 ASN B C 1
ATOM 4133 O O . ASN B 1 217 ? 2.35 3.764 11.109 1 92.69 217 ASN B O 1
ATOM 4137 N N . LEU B 1 218 ? 1.844 3.822 8.922 1 94.31 218 LEU B N 1
ATOM 4138 C CA . LEU B 1 218 ? 1.947 5.273 8.82 1 94.31 218 LEU B CA 1
ATOM 4139 C C . LEU B 1 218 ? 0.565 5.918 8.797 1 94.31 218 LEU B C 1
ATOM 4141 O O . LEU B 1 218 ? 0.408 7.07 9.211 1 94.31 218 LEU B O 1
ATOM 4145 N N . MET B 1 219 ? -0.344 5.227 8.25 1 96 219 MET B N 1
ATOM 4146 C CA . MET B 1 219 ? -1.735 5.648 8.117 1 96 219 MET B CA 1
ATOM 4147 C C . MET B 1 219 ? -2.686 4.484 8.367 1 96 219 MET B C 1
ATOM 4149 O O . MET B 1 219 ? -2.256 3.332 8.445 1 96 219 MET B O 1
ATOM 4153 N N . ASP B 1 220 ? -3.961 4.805 8.578 1 95.94 220 ASP B N 1
ATOM 4154 C CA . ASP B 1 220 ? -4.988 3.771 8.695 1 95.94 220 ASP B CA 1
ATOM 4155 C C . ASP B 1 220 ? -4.527 2.641 9.609 1 95.94 220 ASP B C 1
ATOM 4157 O O . ASP B 1 220 ? -4.387 1.497 9.172 1 95.94 220 ASP B O 1
ATOM 4161 N N . TYR B 1 221 ? -4.441 2.895 10.789 1 96.44 221 TYR B N 1
ATOM 4162 C CA . TYR B 1 221 ? -3.803 2.072 11.812 1 96.44 221 TYR B CA 1
ATOM 4163 C C . TYR B 1 221 ? -4.551 0.757 12 1 96.44 221 TYR B C 1
ATOM 4165 O O . TYR B 1 221 ? -5.781 0.723 11.953 1 96.44 221 TYR B O 1
ATOM 4173 N N . CYS B 1 222 ? -3.764 -0.319 12.172 1 94.19 222 CYS B N 1
ATOM 4174 C CA . CYS B 1 222 ? -4.254 -1.668 12.43 1 94.19 222 CYS B CA 1
ATOM 4175 C C . CYS B 1 222 ? -4.945 -2.24 11.195 1 94.19 222 CYS B C 1
ATOM 4177 O O . CYS B 1 222 ? -5.91 -2.996 11.32 1 94.19 222 CYS B O 1
ATOM 4179 N N . THR B 1 223 ? -4.504 -1.835 10.016 1 92.69 223 THR B N 1
ATOM 4180 C CA . THR B 1 223 ? -4.945 -2.445 8.766 1 92.69 223 THR B CA 1
ATOM 4181 C C . THR B 1 223 ? -3.75 -2.852 7.906 1 92.69 223 THR B C 1
ATOM 4183 O O . THR B 1 223 ? -2.631 -2.381 8.133 1 92.69 223 THR B O 1
ATOM 4186 N N . ASN B 1 224 ? -4.039 -3.756 7.004 1 87.31 224 ASN B N 1
ATOM 4187 C CA . ASN B 1 224 ? -3.076 -3.93 5.922 1 87.31 224 ASN B CA 1
ATOM 4188 C C . ASN B 1 224 ? -2.977 -2.676 5.059 1 87.31 224 ASN B C 1
ATOM 4190 O O . ASN B 1 224 ? -3.98 -2.203 4.52 1 87.31 224 ASN B O 1
ATOM 4194 N N . GLU B 1 225 ? -1.835 -2.162 4.875 1 82.12 225 GLU B N 1
ATOM 4195 C CA . GLU B 1 225 ? -1.685 -0.844 4.262 1 82.12 225 GLU B CA 1
ATOM 4196 C C . GLU B 1 225 ? -1.981 -0.894 2.768 1 82.12 225 GLU B C 1
ATOM 4198 O O . GLU B 1 225 ? -2.309 0.128 2.16 1 82.12 225 GLU B O 1
ATOM 4203 N N . ASN B 1 226 ? -1.878 -2.045 2.221 1 77.56 226 ASN B N 1
ATOM 4204 C CA . ASN B 1 226 ? -2.145 -2.168 0.791 1 77.56 226 ASN B CA 1
ATOM 4205 C C . ASN B 1 226 ? -3.635 -2.334 0.511 1 77.56 226 ASN B C 1
ATOM 4207 O O . ASN B 1 226 ? -4.168 -1.721 -0.416 1 77.56 226 ASN B O 1
ATOM 4211 N N . THR B 1 227 ? -4.328 -3.098 1.391 1 82.25 227 THR B N 1
ATOM 4212 C CA . THR B 1 227 ? -5.691 -3.49 1.05 1 82.25 227 THR B CA 1
ATOM 4213 C C . THR B 1 227 ? -6.699 -2.818 1.98 1 82.25 227 THR B C 1
ATOM 4215 O O . THR B 1 227 ? -7.895 -2.775 1.684 1 82.25 227 THR B O 1
ATOM 4218 N N . GLY B 1 228 ? -6.234 -2.447 3.111 1 86.25 228 GLY B N 1
ATOM 4219 C CA . GLY B 1 228 ? -7.137 -1.907 4.117 1 86.25 228 GLY B CA 1
ATOM 4220 C C . GLY B 1 228 ? -7.781 -2.979 4.977 1 86.25 228 GLY B C 1
ATOM 4221 O O . GLY B 1 228 ? -8.617 -2.676 5.832 1 86.25 228 GLY B O 1
ATOM 4222 N N . ALA B 1 229 ? -7.367 -4.184 4.82 1 85.25 229 ALA B N 1
ATOM 4223 C CA . ALA B 1 229 ? -7.922 -5.285 5.605 1 85.25 229 ALA B CA 1
ATOM 4224 C C . ALA B 1 229 ? -7.637 -5.102 7.094 1 85.25 229 ALA B C 1
ATOM 4226 O O . ALA B 1 229 ? -6.512 -4.766 7.477 1 85.25 229 ALA B O 1
ATOM 4227 N N . PRO B 1 230 ? -8.695 -5.336 7.93 1 88.19 230 PRO B N 1
ATOM 4228 C CA . PRO B 1 230 ? -8.453 -5.227 9.367 1 88.19 230 PRO B CA 1
ATOM 4229 C C . PRO B 1 230 ? -7.473 -6.281 9.883 1 88.19 230 PRO B C 1
ATOM 4231 O O . PRO B 1 230 ? -7.457 -7.41 9.383 1 88.19 230 PRO B O 1
ATOM 4234 N N . ARG B 1 231 ? -6.668 -5.918 10.875 1 88 231 ARG B N 1
ATOM 4235 C CA . ARG B 1 231 ? -5.773 -6.84 11.562 1 88 231 ARG B CA 1
ATOM 4236 C C . ARG B 1 231 ? -6.375 -7.312 12.875 1 88 231 ARG B C 1
ATOM 4238 O O . ARG B 1 231 ? -6.461 -6.543 13.836 1 88 231 ARG B O 1
ATOM 4245 N N . PRO B 1 232 ? -6.758 -8.523 12.898 1 81.88 232 PRO B N 1
ATOM 4246 C CA . PRO B 1 232 ? -7.371 -9.023 14.125 1 81.88 232 PRO B CA 1
ATOM 4247 C C . PRO B 1 232 ? -6.465 -8.875 15.344 1 81.88 232 PRO B C 1
ATOM 4249 O O . PRO B 1 232 ? -5.25 -9.086 15.25 1 81.88 232 PRO B O 1
ATOM 4252 N N . GLY B 1 233 ? -7.012 -8.438 16.438 1 87.25 233 GLY B N 1
ATOM 4253 C CA . GLY B 1 233 ? -6.281 -8.336 17.688 1 87.25 233 GLY B CA 1
ATOM 4254 C C . GLY B 1 233 ? -5.539 -7.02 17.844 1 87.25 233 GLY B C 1
ATOM 4255 O O . GLY B 1 233 ? -5.02 -6.715 18.906 1 87.25 233 GLY B O 1
ATOM 4256 N N . CYS B 1 234 ? -5.512 -6.281 16.844 1 92.56 234 CYS B N 1
ATOM 4257 C CA . CYS B 1 234 ? -4.836 -4.988 16.875 1 92.56 234 CYS B CA 1
ATOM 4258 C C . CYS B 1 234 ? -5.797 -3.885 17.297 1 92.56 234 CYS B C 1
ATOM 4260 O O . CYS B 1 234 ? -6.945 -3.848 16.859 1 92.56 234 CYS B O 1
ATOM 4262 N N . SER B 1 235 ? -5.34 -2.969 18.172 1 96.25 235 SER B N 1
ATOM 4263 C CA . SER B 1 235 ? -6.137 -1.837 18.625 1 96.25 235 SER B CA 1
ATOM 4264 C C . SER B 1 235 ? -5.602 -0.521 18.078 1 96.25 235 SER B C 1
ATOM 4266 O O . SER B 1 235 ? -4.547 -0.043 18.5 1 96.25 235 SER B O 1
ATOM 4268 N N . ALA B 1 236 ? -6.422 0.055 17.219 1 97.69 236 ALA B N 1
ATOM 4269 C CA . ALA B 1 236 ? -6.031 1.355 16.672 1 97.69 236 ALA B CA 1
ATOM 4270 C C . ALA B 1 236 ? -5.988 2.412 17.781 1 97.69 236 ALA B C 1
ATOM 4272 O O . ALA B 1 236 ? -5.145 3.312 17.75 1 97.69 236 ALA B O 1
ATOM 4273 N N . PHE B 1 237 ? -6.871 2.324 18.828 1 98.56 237 PHE B N 1
ATOM 4274 C CA . PHE B 1 237 ? -6.828 3.219 19.969 1 98.56 237 PHE B CA 1
ATOM 4275 C C . PHE B 1 237 ? -5.477 3.143 20.672 1 98.56 237 PHE B C 1
ATOM 4277 O O . PHE B 1 237 ? -4.863 4.172 20.953 1 98.56 237 PHE B O 1
ATOM 4284 N N . GLN B 1 238 ? -4.988 1.956 20.859 1 98.25 238 GLN B N 1
ATOM 4285 C CA . GLN B 1 238 ? -3.725 1.783 21.578 1 98.25 238 GLN B CA 1
ATOM 4286 C C . GLN B 1 238 ? -2.557 2.326 20.75 1 98.25 238 GLN B C 1
ATOM 4288 O O . GLN B 1 238 ? -1.636 2.934 21.312 1 98.25 238 GLN B O 1
ATOM 4293 N N . ALA B 1 239 ? -2.594 2.057 19.5 1 97.62 239 ALA B N 1
ATOM 4294 C CA . ALA B 1 239 ? -1.53 2.559 18.625 1 97.62 239 ALA B CA 1
ATOM 4295 C C . ALA B 1 239 ? -1.466 4.082 18.672 1 97.62 239 ALA B C 1
ATOM 4297 O O . ALA B 1 239 ? -0.385 4.66 18.812 1 97.62 239 ALA B O 1
ATOM 4298 N N . LEU B 1 240 ? -2.602 4.703 18.578 1 98.44 240 LEU B N 1
ATOM 4299 C CA . LEU B 1 240 ? -2.676 6.16 18.594 1 98.44 240 LEU B CA 1
ATOM 4300 C C . LEU B 1 240 ? -2.293 6.703 19.969 1 98.44 240 LEU B C 1
ATOM 4302 O O . LEU B 1 240 ? -1.577 7.699 20.078 1 98.44 240 LEU B O 1
ATOM 4306 N N . LYS B 1 241 ? -2.773 6.043 20.984 1 98.56 241 LYS B N 1
ATOM 4307 C CA . LYS B 1 241 ? -2.457 6.461 22.344 1 98.56 241 LYS B CA 1
ATOM 4308 C C . LYS B 1 241 ? -0.958 6.375 22.609 1 98.56 241 LYS B C 1
ATOM 4310 O O . LYS B 1 241 ? -0.38 7.27 23.234 1 98.56 241 LYS B O 1
ATOM 4315 N N . GLU B 1 242 ? -0.392 5.316 22.188 1 98.38 242 GLU B N 1
ATOM 4316 C CA . GLU B 1 242 ? 1.047 5.16 22.375 1 98.38 242 GLU B CA 1
ATOM 4317 C C . GLU B 1 242 ? 1.828 6.227 21.609 1 98.38 242 GLU B C 1
ATOM 4319 O O . GLU B 1 242 ? 2.797 6.781 22.141 1 98.38 242 GLU B O 1
ATOM 4324 N N . GLN B 1 243 ? 1.422 6.434 20.391 1 98.12 243 GLN B N 1
ATOM 4325 C CA . GLN B 1 243 ? 2.035 7.52 19.625 1 98.12 243 GLN B CA 1
ATOM 4326 C C . GLN B 1 243 ? 1.974 8.836 20.406 1 98.12 243 GLN B C 1
ATOM 4328 O O . GLN B 1 243 ? 2.975 9.547 20.516 1 98.12 243 GLN B O 1
ATOM 4333 N N . PHE B 1 244 ? 0.815 9.164 20.875 1 98.69 244 PHE B N 1
ATOM 4334 C CA . PHE B 1 244 ? 0.571 10.398 21.609 1 98.69 244 PHE B CA 1
ATOM 4335 C C . PHE B 1 244 ? 1.397 10.438 22.891 1 98.69 244 PHE B C 1
ATOM 4337 O O . PHE B 1 244 ? 2.07 11.43 23.172 1 98.69 244 PHE B O 1
ATOM 4344 N N . ASP B 1 245 ? 1.359 9.383 23.672 1 98.62 245 ASP B N 1
ATOM 4345 C CA . ASP B 1 245 ? 2.045 9.344 24.953 1 98.62 245 ASP B CA 1
ATOM 4346 C C . ASP B 1 245 ? 3.557 9.461 24.781 1 98.62 245 ASP B C 1
ATOM 4348 O O . ASP B 1 245 ? 4.234 10.109 25.578 1 98.62 245 ASP B O 1
ATOM 4352 N N . ASP B 1 246 ? 4.043 8.805 23.766 1 98 246 ASP B N 1
ATOM 4353 C CA . ASP B 1 246 ? 5.469 8.914 23.453 1 98 246 ASP B CA 1
ATOM 4354 C C . ASP B 1 246 ? 5.879 10.367 23.25 1 98 246 ASP B C 1
ATOM 4356 O O . ASP B 1 246 ? 6.918 10.805 23.75 1 98 246 ASP B O 1
ATOM 4360 N N . SER B 1 247 ? 5.043 11.086 22.516 1 97.62 247 SER B N 1
ATOM 4361 C CA . SER B 1 247 ? 5.328 12.492 22.234 1 97.62 247 SER B CA 1
ATOM 4362 C C . SER B 1 247 ? 5.059 13.367 23.453 1 97.62 247 SER B C 1
ATOM 4364 O O . SER B 1 247 ? 5.906 14.18 23.828 1 97.62 247 SER B O 1
ATOM 4366 N N . TYR B 1 248 ? 3.957 13.219 24.031 1 98.25 248 TYR B N 1
ATOM 4367 C CA . TYR B 1 248 ? 3.488 14.039 25.141 1 98.25 248 TYR B CA 1
ATOM 4368 C C . TYR B 1 248 ? 4.445 13.961 26.312 1 98.25 248 TYR B C 1
ATOM 4370 O O . TYR B 1 248 ? 4.676 14.953 27.016 1 98.25 248 TYR B O 1
ATOM 4378 N N . ASN B 1 249 ? 4.965 12.805 26.562 1 97.38 249 ASN B N 1
ATOM 4379 C CA . ASN B 1 249 ? 5.895 12.586 27.656 1 97.38 249 ASN B CA 1
ATOM 4380 C C . ASN B 1 249 ? 7.344 12.672 27.203 1 97.38 249 ASN B C 1
ATOM 4382 O O . ASN B 1 249 ? 8.266 12.461 28 1 97.38 249 ASN B O 1
ATOM 4386 N N . GLY B 1 250 ? 7.559 12.93 25.938 1 96.81 250 GLY B N 1
ATOM 4387 C CA . GLY B 1 250 ? 8.891 13.016 25.359 1 96.81 250 GLY B CA 1
ATOM 4388 C C . GLY B 1 250 ? 9.211 14.391 24.812 1 96.81 250 GLY B C 1
ATOM 4389 O O . GLY B 1 250 ? 9.227 15.375 25.562 1 96.81 250 GLY B O 1
ATOM 4390 N N . ASN B 1 251 ? 9.484 14.461 23.5 1 96.38 251 ASN B N 1
ATOM 4391 C CA . ASN B 1 251 ? 10 15.711 22.953 1 96.38 251 ASN B CA 1
ATOM 4392 C C . ASN B 1 251 ? 8.875 16.578 22.359 1 96.38 251 ASN B C 1
ATOM 4394 O O . ASN B 1 251 ? 9.141 17.594 21.734 1 96.38 251 ASN B O 1
ATOM 4398 N N . ARG B 1 252 ? 7.648 16.156 22.438 1 97.69 252 ARG B N 1
ATOM 4399 C CA . ARG B 1 252 ? 6.445 16.906 22.078 1 97.69 252 ARG B CA 1
ATOM 4400 C C . ARG B 1 252 ? 6.348 17.109 20.578 1 97.69 252 ARG B C 1
ATOM 4402 O O . ARG B 1 252 ? 5.707 18.047 20.109 1 97.69 252 ARG B O 1
ATOM 4409 N N . ALA B 1 253 ? 6.992 16.25 19.781 1 97.5 253 ALA B N 1
ATOM 4410 C CA . ALA B 1 253 ? 6.734 16.25 18.344 1 97.5 253 ALA B CA 1
ATOM 4411 C C . ALA B 1 253 ? 5.254 15.992 18.047 1 97.5 253 ALA B C 1
ATOM 4413 O O . ALA B 1 253 ? 4.551 15.391 18.859 1 97.5 253 ALA B O 1
ATOM 4414 N N . PRO B 1 254 ? 4.781 16.438 16.938 1 98.06 254 PRO B N 1
ATOM 4415 C CA . PRO B 1 254 ? 3.344 16.312 16.688 1 98.06 254 PRO B CA 1
ATOM 4416 C C . PRO B 1 254 ? 2.875 14.867 16.641 1 98.06 254 PRO B C 1
ATOM 4418 O O . PRO B 1 254 ? 3.617 13.992 16.188 1 98.06 254 PRO B O 1
ATOM 4421 N N . THR B 1 255 ? 1.694 14.68 17.156 1 98.31 255 THR B N 1
ATOM 4422 C CA . THR B 1 255 ? 0.948 13.445 16.953 1 98.31 255 THR B CA 1
ATOM 4423 C C . THR B 1 255 ? 0.048 13.555 15.727 1 98.31 255 THR B C 1
ATOM 4425 O O . THR B 1 255 ? -0.519 14.617 15.461 1 98.31 255 THR B O 1
ATOM 4428 N N . GLN B 1 256 ? -0.107 12.383 15.078 1 98.44 256 GLN B N 1
ATOM 4429 C CA . GLN B 1 256 ? -0.823 12.445 13.805 1 98.44 256 GLN B CA 1
ATOM 4430 C C . GLN B 1 256 ? -1.976 11.445 13.773 1 98.44 256 GLN B C 1
ATOM 4432 O O . GLN B 1 256 ? -1.86 10.336 14.305 1 98.44 256 GLN B O 1
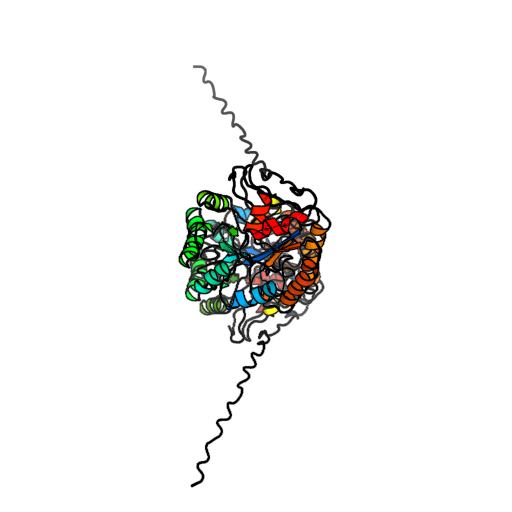ATOM 4437 N N . ILE B 1 257 ? -3.07 11.844 13.25 1 98.69 257 ILE B N 1
ATOM 4438 C CA . ILE B 1 257 ? -4.176 11.008 12.797 1 98.69 257 ILE B CA 1
ATOM 4439 C C . ILE B 1 257 ? -4.301 11.094 11.273 1 98.69 257 ILE B C 1
ATOM 4441 O O . ILE B 1 257 ? -4.855 12.062 10.75 1 98.69 257 ILE B O 1
ATOM 4445 N N . LEU B 1 258 ? -3.809 10.086 10.547 1 98.38 258 LEU B N 1
ATOM 4446 C CA . LEU B 1 258 ? -3.787 10.078 9.094 1 98.38 258 LEU B CA 1
ATOM 4447 C C . LEU B 1 258 ? -4.688 8.977 8.539 1 98.38 258 LEU B C 1
ATOM 4449 O O . LEU B 1 258 ? -4.418 7.793 8.727 1 98.38 258 LEU B O 1
ATOM 4453 N N . ILE B 1 259 ? -5.805 9.43 7.871 1 98 259 ILE B N 1
ATOM 4454 C CA . ILE B 1 259 ? -6.793 8.383 7.609 1 98 259 ILE B CA 1
ATOM 4455 C C . ILE B 1 259 ? -7.434 8.617 6.242 1 98 259 ILE B C 1
ATOM 4457 O O . ILE B 1 259 ? -7.258 9.672 5.637 1 98 259 ILE B O 1
ATOM 4461 N N . HIS B 1 260 ? -8.102 7.582 5.73 1 96.75 260 HIS B N 1
ATOM 4462 C CA . HIS B 1 260 ? -8.961 7.586 4.547 1 96.75 260 HIS B CA 1
ATOM 4463 C C . HIS B 1 260 ? -10.398 7.25 4.91 1 96.75 260 HIS B C 1
ATOM 4465 O O . HIS B 1 260 ? -10.664 6.719 5.992 1 96.75 260 HIS B O 1
ATOM 4471 N N . THR B 1 261 ? -11.297 7.535 3.988 1 95.5 261 THR B N 1
ATOM 4472 C CA . THR B 1 261 ? -12.719 7.312 4.215 1 95.5 261 THR B CA 1
ATOM 4473 C C . THR B 1 261 ? -13.008 5.836 4.465 1 95.5 261 THR B C 1
ATOM 4475 O O . THR B 1 261 ? -13.703 5.488 5.418 1 95.5 261 THR B O 1
ATOM 4478 N N . PRO B 1 262 ? -12.5 4.883 3.67 1 91 262 PRO B N 1
ATOM 4479 C CA . PRO B 1 262 ? -12.82 3.477 3.924 1 91 262 PRO B CA 1
ATOM 4480 C C . PRO B 1 262 ? -12.422 3.021 5.324 1 91 262 PRO B C 1
ATOM 4482 O O . PRO B 1 262 ? -13.094 2.166 5.914 1 91 262 PRO B O 1
ATOM 4485 N N . TYR B 1 263 ? -11.367 3.574 5.891 1 95.31 263 TYR B N 1
ATOM 4486 C CA . TYR B 1 263 ? -10.922 3.262 7.242 1 95.31 263 TYR B CA 1
ATOM 4487 C C . TYR B 1 263 ? -12 3.6 8.266 1 95.31 263 TYR B C 1
ATOM 4489 O O . TYR B 1 263 ? -12.359 2.762 9.094 1 95.31 263 TYR B O 1
ATOM 4497 N N . LEU B 1 264 ? -12.664 4.789 8.109 1 96.56 264 LEU B N 1
ATOM 4498 C CA . LEU B 1 264 ? -13.648 5.262 9.078 1 96.56 264 LEU B CA 1
ATOM 4499 C C . LEU B 1 264 ? -15.008 4.609 8.836 1 96.56 264 LEU B C 1
ATOM 4501 O O . LEU B 1 264 ? -15.891 4.688 9.688 1 96.56 264 LEU B O 1
ATOM 4505 N N . GLN B 1 265 ? -15.133 4.004 7.715 1 93.12 265 GLN B N 1
ATOM 4506 C CA . GLN B 1 265 ? -16.375 3.281 7.457 1 93.12 265 GLN B CA 1
ATOM 4507 C C . GLN B 1 265 ? -16.438 1.994 8.273 1 93.12 265 GLN B C 1
ATOM 4509 O O . GLN B 1 265 ? -17.516 1.396 8.414 1 93.12 265 GLN B O 1
ATOM 4514 N N . HIS B 1 266 ? -15.305 1.579 8.758 1 92.75 266 HIS B N 1
ATOM 4515 C CA . HIS B 1 266 ? -15.297 0.498 9.742 1 92.75 266 HIS B CA 1
ATOM 4516 C C . HIS B 1 266 ? -15.633 1.015 11.133 1 92.75 266 HIS B C 1
ATOM 4518 O O . HIS B 1 266 ? -14.883 1.807 11.703 1 92.75 266 HIS B O 1
ATOM 4524 N N . LYS B 1 267 ? -16.703 0.53 11.641 1 93.88 267 LYS B N 1
ATOM 4525 C CA . LYS B 1 267 ? -17.219 1.029 12.906 1 93.88 267 LYS B CA 1
ATOM 4526 C C . LYS B 1 267 ? -16.156 0.947 14 1 93.88 267 LYS B C 1
ATOM 4528 O O . LYS B 1 267 ? -16.016 1.864 14.812 1 93.88 267 LYS B O 1
ATOM 4533 N N . GLN B 1 268 ? -15.445 -0.078 14.016 1 95.06 268 GLN B N 1
ATOM 4534 C CA . GLN B 1 268 ? -14.422 -0.263 15.039 1 95.06 268 GLN B CA 1
ATOM 4535 C C . GLN B 1 268 ? -13.359 0.83 14.961 1 95.06 268 GLN B C 1
ATOM 4537 O O . GLN B 1 268 ? -12.953 1.38 15.984 1 95.06 268 GLN B O 1
ATOM 4542 N N . TYR B 1 269 ? -12.883 1.13 13.797 1 96.81 269 TYR B N 1
ATOM 4543 C CA . TYR B 1 269 ? -11.828 2.129 13.648 1 96.81 269 TYR B CA 1
ATOM 4544 C C . TYR B 1 269 ? -12.359 3.527 13.945 1 96.81 269 TYR B C 1
ATOM 4546 O O . TYR B 1 269 ? -11.664 4.352 14.539 1 96.81 269 TYR B O 1
ATOM 4554 N N . TYR B 1 270 ? -13.633 3.811 13.531 1 97.62 270 TYR B N 1
ATOM 4555 C CA . TYR B 1 270 ? -14.281 5.062 13.906 1 97.62 270 TYR B CA 1
ATOM 4556 C C . TYR B 1 270 ? -14.289 5.242 15.422 1 97.62 270 TYR B C 1
ATOM 4558 O O . TYR B 1 270 ? -13.875 6.285 15.938 1 97.62 270 TYR B O 1
ATOM 4566 N N . ASN B 1 271 ? -14.68 4.207 16.109 1 98.12 271 ASN B N 1
ATOM 4567 C CA . ASN B 1 271 ? -14.766 4.25 17.562 1 98.12 271 ASN B CA 1
ATOM 4568 C C . ASN B 1 271 ? -13.383 4.391 18.203 1 98.12 271 ASN B C 1
ATOM 4570 O O . ASN B 1 271 ? -13.234 5.082 19.203 1 98.12 271 ASN B O 1
ATOM 4574 N N . ASP B 1 272 ? -12.406 3.756 17.656 1 98.44 272 ASP B N 1
ATOM 4575 C CA . ASP B 1 272 ? -11.055 3.824 18.188 1 98.44 272 ASP B CA 1
ATOM 4576 C C . ASP B 1 272 ? -10.477 5.23 18.062 1 98.44 272 ASP B C 1
ATOM 4578 O O . ASP B 1 272 ? -9.812 5.727 18.969 1 98.44 272 ASP B O 1
ATOM 4582 N N . VAL B 1 273 ? -10.734 5.863 16.922 1 98.62 273 VAL B N 1
ATOM 4583 C CA . VAL B 1 273 ? -10.266 7.23 16.719 1 98.62 273 VAL B CA 1
ATOM 4584 C C . VAL B 1 273 ? -11 8.164 17.688 1 98.62 273 VAL B C 1
ATOM 4586 O O . VAL B 1 273 ? -10.391 9.047 18.297 1 98.62 273 VAL B O 1
ATOM 4589 N N . LYS B 1 274 ? -12.305 7.992 17.844 1 98.62 274 LYS B N 1
ATOM 4590 C CA . LYS B 1 274 ? -13.086 8.789 18.781 1 98.62 274 LYS B CA 1
ATOM 4591 C C . LYS B 1 274 ? -12.555 8.648 20.203 1 98.62 274 LYS B C 1
ATOM 4593 O O . LYS B 1 274 ? -12.383 9.648 20.906 1 98.62 274 LYS B O 1
ATOM 4598 N N . LYS B 1 275 ? -12.305 7.418 20.578 1 98.62 275 LYS B N 1
ATOM 4599 C CA . LYS B 1 275 ? -11.773 7.145 21.906 1 98.62 275 LYS B CA 1
ATOM 4600 C C . LYS B 1 275 ? -10.414 7.816 22.109 1 98.62 275 LYS B C 1
ATOM 4602 O O . LYS B 1 275 ? -10.109 8.32 23.188 1 98.62 275 LYS B O 1
ATOM 4607 N N . PHE B 1 276 ? -9.633 7.781 21.125 1 98.81 276 PHE B N 1
ATOM 4608 C CA . PHE B 1 276 ? -8.32 8.422 21.188 1 98.81 276 PHE B CA 1
ATOM 4609 C C . PHE B 1 276 ? -8.477 9.93 21.391 1 98.81 276 PHE B C 1
ATOM 4611 O O . PHE B 1 276 ? -7.793 10.516 22.234 1 98.81 276 PHE B O 1
ATOM 4618 N N . LEU B 1 277 ? -9.32 10.531 20.562 1 98.81 277 LEU B N 1
ATOM 4619 C CA . LEU B 1 277 ? -9.531 11.969 20.703 1 98.81 277 LEU B CA 1
ATOM 4620 C C . LEU B 1 277 ? -10.078 12.32 22.078 1 98.81 277 LEU B C 1
ATOM 4622 O O . LEU B 1 277 ? -9.695 13.336 22.672 1 98.81 277 LEU B O 1
ATOM 4626 N N . GLN B 1 278 ? -10.945 11.492 22.641 1 98.44 278 GLN B N 1
ATOM 4627 C CA . GLN B 1 278 ? -11.453 11.688 24 1 98.44 278 GLN B CA 1
ATOM 4628 C C . GLN B 1 278 ? -10.312 11.672 25.016 1 98.44 278 GLN B C 1
ATOM 4630 O O . GLN B 1 278 ? -10.328 12.438 25.984 1 98.44 278 GLN B O 1
ATOM 4635 N N . TYR B 1 279 ? -9.414 10.836 24.75 1 98.62 279 TYR B N 1
ATOM 4636 C CA . TYR B 1 279 ? -8.266 10.688 25.641 1 98.62 279 TYR B CA 1
ATOM 4637 C C . TYR B 1 279 ? -7.312 11.867 25.516 1 98.62 279 TYR B C 1
ATOM 4639 O O . TYR B 1 279 ? -6.953 12.5 26.5 1 98.62 279 TYR B O 1
ATOM 4647 N N . ALA B 1 280 ? -6.961 12.188 24.312 1 98.69 280 ALA B N 1
ATOM 4648 C CA . ALA B 1 280 ? -5.859 13.117 24.047 1 98.69 280 ALA B CA 1
ATOM 4649 C C . ALA B 1 280 ? -6.293 14.562 24.281 1 98.69 280 ALA B C 1
ATOM 4651 O O . ALA B 1 280 ? -5.535 15.359 24.828 1 98.69 280 ALA B O 1
ATOM 4652 N N . MET B 1 281 ? -7.516 14.914 23.875 1 97.75 281 MET B N 1
ATOM 4653 C CA . MET B 1 281 ? -7.945 16.312 23.844 1 97.75 281 MET B CA 1
ATOM 4654 C C . MET B 1 281 ? -8.258 16.797 25.266 1 97.75 281 MET B C 1
ATOM 4656 O O . MET B 1 281 ? -8.414 18 25.484 1 97.75 281 MET B O 1
ATOM 4660 N N . THR B 1 282 ? -8.188 15.922 26.266 1 93.88 282 THR B N 1
ATOM 4661 C CA . THR B 1 282 ? -8.422 16.312 27.641 1 93.88 282 THR B CA 1
ATOM 4662 C C . THR B 1 282 ? -7.113 16.672 28.344 1 93.88 282 THR B C 1
ATOM 4664 O O . THR B 1 282 ? -7.121 17.203 29.453 1 93.88 282 THR B O 1
ATOM 4667 N N . LYS B 1 283 ? -6.051 16.438 27.75 1 97.75 283 LYS B N 1
ATOM 4668 C CA . LYS B 1 283 ? -4.75 16.672 28.359 1 97.75 283 LYS B CA 1
ATOM 4669 C C . LYS B 1 283 ? -4.348 18.141 28.25 1 97.75 283 LYS B C 1
ATOM 4671 O O . LYS B 1 283 ? -4.641 18.797 27.234 1 97.75 283 LYS B O 1
ATOM 4676 N N . PRO B 1 284 ? -3.607 18.625 29.281 1 97.12 284 PRO B N 1
ATOM 4677 C CA . PRO B 1 284 ? -3.182 20.016 29.25 1 97.12 284 PRO B CA 1
ATOM 4678 C C . PRO B 1 284 ? -2.186 20.297 28.125 1 97.12 284 PRO B C 1
ATOM 4680 O O . PRO B 1 284 ? -1.309 19.469 27.844 1 97.12 284 PRO B O 1
ATOM 4683 N N . GLY B 1 285 ? -2.373 21.422 27.469 1 97.81 285 GLY B N 1
ATOM 4684 C CA . GLY B 1 285 ? -1.395 21.891 26.5 1 97.81 285 GLY B CA 1
ATOM 4685 C C . GLY B 1 285 ? -1.544 21.25 25.141 1 97.81 285 GLY B C 1
ATOM 4686 O O . GLY B 1 285 ? -0.669 21.391 24.281 1 97.81 285 GLY B O 1
ATOM 4687 N N . VAL B 1 286 ? -2.654 20.5 24.875 1 98.75 286 VAL B N 1
ATOM 4688 C CA . VAL B 1 286 ? -2.869 19.797 23.609 1 98.75 286 VAL B CA 1
ATOM 4689 C C . VAL B 1 286 ? -3.699 20.672 22.672 1 98.75 286 VAL B C 1
ATOM 4691 O O . VAL B 1 286 ? -4.723 21.219 23.078 1 98.75 286 VAL B O 1
ATOM 4694 N N . TRP B 1 287 ? -3.264 20.875 21.484 1 98.69 287 TRP B N 1
ATOM 4695 C CA . TRP B 1 287 ? -3.957 21.609 20.438 1 98.69 287 TRP B CA 1
ATOM 4696 C C . TRP B 1 287 ? -4.016 20.797 19.141 1 98.69 287 TRP B C 1
ATOM 4698 O O . TRP B 1 287 ? -2.996 20.281 18.688 1 98.69 287 TRP B O 1
ATOM 4708 N N . ALA B 1 288 ? -5.191 20.672 18.609 1 98.75 288 ALA B N 1
ATOM 4709 C CA . ALA B 1 288 ? -5.316 20.203 17.234 1 98.75 288 ALA B CA 1
ATOM 4710 C C . ALA B 1 288 ? -5.137 21.344 16.234 1 98.75 288 ALA B C 1
ATOM 4712 O O . ALA B 1 288 ? -5.742 22.406 16.391 1 98.75 288 ALA B O 1
ATOM 4713 N N . VAL B 1 289 ? -4.285 21.109 15.266 1 98.69 289 VAL B N 1
ATOM 4714 C CA . VAL B 1 289 ? -3.982 22.156 14.297 1 98.69 289 VAL B CA 1
ATOM 4715 C C . VAL B 1 289 ? -3.918 21.547 12.891 1 98.69 289 VAL B C 1
ATOM 4717 O O . VAL B 1 289 ? -3.74 20.344 12.734 1 98.69 289 VAL B O 1
ATOM 4720 N N . SER B 1 290 ? -4.145 22.391 11.852 1 98.44 290 SER B N 1
ATOM 4721 C CA . SER B 1 290 ? -3.867 21.969 10.484 1 98.44 290 SER B CA 1
ATOM 4722 C C . SER B 1 290 ? -2.367 21.875 10.227 1 98.44 290 SER B C 1
ATOM 4724 O O . SER B 1 290 ? -1.562 22.328 11.047 1 98.44 290 SER B O 1
ATOM 4726 N N . MET B 1 291 ? -2 21.297 9.078 1 98.69 291 MET B N 1
ATOM 4727 C CA . MET B 1 291 ? -0.593 21.203 8.703 1 98.69 291 MET B CA 1
ATOM 4728 C C . MET B 1 291 ? 0.026 22.594 8.562 1 98.69 291 MET B C 1
ATOM 4730 O O . MET B 1 291 ? 1.146 22.828 9.023 1 98.69 291 MET B O 1
ATOM 4734 N N . SER B 1 292 ? -0.655 23.516 8.008 1 98.31 292 SER B N 1
ATOM 4735 C CA . SER B 1 292 ? -0.152 24.875 7.82 1 98.31 292 SER B CA 1
ATOM 4736 C C . SER B 1 292 ? 0.011 25.594 9.156 1 98.31 292 SER B C 1
ATOM 4738 O O . SER B 1 292 ? 0.972 26.344 9.352 1 98.31 292 SER B O 1
ATOM 4740 N N . GLN B 1 293 ? -0.95 25.375 10.055 1 98.38 293 GLN B N 1
ATOM 4741 C CA . GLN B 1 293 ? -0.842 25.984 11.375 1 98.38 293 GLN B CA 1
ATOM 4742 C C . GLN B 1 293 ? 0.357 25.422 12.141 1 98.38 293 GLN B C 1
ATOM 4744 O O . GLN B 1 293 ? 1.046 26.156 12.844 1 98.38 293 GLN B O 1
ATOM 4749 N N . LEU B 1 294 ? 0.565 24.125 11.961 1 98.69 294 LEU B N 1
ATOM 4750 C CA . LEU B 1 294 ? 1.752 23.516 12.555 1 98.69 294 LEU B CA 1
ATOM 4751 C C . LEU B 1 294 ? 3.021 24.172 12.031 1 98.69 294 LEU B C 1
ATOM 4753 O O . LEU B 1 294 ? 3.916 24.516 12.812 1 98.69 294 LEU B O 1
ATOM 4757 N N . LEU B 1 295 ? 3.07 24.391 10.758 1 98.69 295 LEU B N 1
ATOM 4758 C CA . LEU B 1 295 ? 4.273 24.953 10.148 1 98.69 295 LEU B CA 1
ATOM 4759 C C . LEU B 1 295 ? 4.43 26.422 10.516 1 98.69 295 LEU B C 1
ATOM 4761 O O . LEU B 1 295 ? 5.555 26.906 10.672 1 98.69 295 LEU B O 1
ATOM 4765 N N . ASP B 1 296 ? 3.312 27.172 10.633 1 98.56 296 ASP B N 1
ATOM 4766 C CA . ASP B 1 296 ? 3.395 28.531 11.172 1 98.56 296 ASP B CA 1
ATOM 4767 C C . ASP B 1 296 ? 4.082 28.547 12.531 1 98.56 296 ASP B C 1
ATOM 4769 O O . ASP B 1 296 ? 4.902 29.422 12.812 1 98.56 296 ASP B O 1
ATOM 4773 N N . TRP B 1 297 ? 3.715 27.547 13.352 1 98.56 297 TRP B N 1
ATOM 4774 C CA . TRP B 1 297 ? 4.34 27.453 14.664 1 98.56 297 TRP B CA 1
ATOM 4775 C C . TRP B 1 297 ? 5.82 27.109 14.539 1 98.56 297 TRP B C 1
ATOM 4777 O O . TRP B 1 297 ? 6.656 27.656 15.266 1 98.56 297 TRP B O 1
ATOM 4787 N N . MET B 1 298 ? 6.18 26.188 13.641 1 97.75 298 MET B N 1
ATOM 4788 C CA . MET B 1 298 ? 7.582 25.844 13.422 1 97.75 298 MET B CA 1
ATOM 4789 C C . MET B 1 298 ? 8.398 27.062 13.039 1 97.75 298 MET B C 1
ATOM 4791 O O . MET B 1 298 ? 9.57 27.172 13.398 1 97.75 298 MET B O 1
ATOM 4795 N N . GLU B 1 299 ? 7.824 27.969 12.328 1 97.69 299 GLU B N 1
ATOM 4796 C CA . GLU B 1 299 ? 8.5 29.172 11.875 1 97.69 299 GLU B CA 1
ATOM 4797 C C . GLU B 1 299 ? 8.617 30.203 13 1 97.69 299 GLU B C 1
ATOM 4799 O O . GLU B 1 299 ? 9.617 30.922 13.094 1 97.69 299 GLU B O 1
ATOM 4804 N N . ASN B 1 300 ? 7.586 30.312 13.781 1 97.62 300 ASN B N 1
ATOM 4805 C CA . ASN B 1 300 ? 7.547 31.219 14.93 1 97.62 300 ASN B CA 1
ATOM 4806 C C . ASN B 1 300 ? 7.023 30.516 16.172 1 97.62 300 ASN B C 1
ATOM 4808 O O . ASN B 1 300 ? 5.949 30.859 16.672 1 97.62 300 ASN B O 1
ATOM 4812 N N . PRO B 1 301 ? 7.855 29.688 16.797 1 98.19 301 PRO B N 1
ATOM 4813 C CA . PRO B 1 301 ? 7.379 28.828 17.891 1 98.19 301 PRO B CA 1
ATOM 4814 C C . PRO B 1 301 ? 7.098 29.625 19.172 1 98.19 301 PRO B C 1
ATOM 4816 O O . PRO B 1 301 ? 7.82 30.578 19.484 1 98.19 301 PRO B O 1
ATOM 4819 N N . VAL B 1 302 ? 6.051 29.312 19.859 1 98.31 302 VAL B N 1
ATOM 4820 C CA . VAL B 1 302 ? 5.699 29.891 21.156 1 98.31 302 VAL B CA 1
ATOM 4821 C C . VAL B 1 302 ? 5.488 28.766 22.172 1 98.31 302 VAL B C 1
ATOM 4823 O O . VAL B 1 302 ? 5.145 27.641 21.812 1 98.31 302 VAL B O 1
ATOM 4826 N N . PRO B 1 303 ? 5.75 29.016 23.469 1 98.12 303 PRO B N 1
ATOM 4827 C CA . PRO B 1 303 ? 5.457 28.016 24.484 1 98.12 303 PRO B CA 1
ATOM 4828 C C . PRO B 1 303 ? 3.961 27.75 24.656 1 98.12 303 PRO B C 1
ATOM 4830 O O . PRO B 1 303 ? 3.139 28.516 24.125 1 98.12 303 PRO B O 1
ATOM 4833 N N . ALA B 1 304 ? 3.668 26.703 25.344 1 98.19 304 ALA B N 1
ATOM 4834 C CA . ALA B 1 304 ? 2.289 26.266 25.547 1 98.19 304 ALA B CA 1
ATOM 4835 C C . ALA B 1 304 ? 1.435 27.406 26.109 1 98.19 304 ALA B C 1
ATOM 4837 O O . ALA B 1 304 ? 0.282 27.578 25.719 1 98.19 304 ALA B O 1
ATOM 4838 N N . ALA B 1 305 ? 1.964 28.188 26.969 1 97.56 305 ALA B N 1
ATOM 4839 C CA . ALA B 1 305 ? 1.233 29.234 27.672 1 97.56 305 ALA B CA 1
ATOM 4840 C C . ALA B 1 305 ? 0.8 30.328 26.703 1 97.56 305 ALA B C 1
ATOM 4842 O O . ALA B 1 305 ? -0.173 31.047 26.953 1 97.56 305 ALA B O 1
ATOM 4843 N N . ALA B 1 306 ? 1.449 30.453 25.547 1 98.31 306 ALA B N 1
ATOM 4844 C CA . ALA B 1 306 ? 1.188 31.531 24.609 1 98.31 306 ALA B CA 1
ATOM 4845 C C . ALA B 1 306 ? 0.316 31.062 23.453 1 98.31 306 ALA B C 1
ATOM 4847 O O . ALA B 1 306 ? 0.04 31.828 22.516 1 98.31 306 ALA B O 1
ATOM 4848 N N . MET B 1 307 ? -0.175 29.844 23.5 1 98.31 307 MET B N 1
ATOM 4849 C CA . MET B 1 307 ? -0.895 29.234 22.375 1 98.31 307 MET B CA 1
ATOM 4850 C C . MET B 1 307 ? -2.232 29.938 22.156 1 98.31 307 MET B C 1
ATOM 4852 O O . MET B 1 307 ? -2.672 30.094 21.016 1 98.31 307 MET B O 1
ATOM 4856 N N . PRO B 1 308 ? -2.965 30.375 23.219 1 97.56 308 PRO B N 1
ATOM 4857 C CA . PRO B 1 308 ? -4.215 31.094 22.953 1 97.56 308 PRO B CA 1
ATOM 4858 C C . PRO B 1 308 ? -4.016 32.312 22.062 1 97.56 308 PRO B C 1
ATOM 4860 O O . PRO B 1 308 ? -4.797 32.531 21.125 1 97.56 308 PRO B O 1
ATOM 4863 N N . ALA B 1 309 ? -2.967 33.031 22.312 1 97.75 309 ALA B N 1
ATOM 4864 C CA . ALA B 1 309 ? -2.664 34.188 21.469 1 97.75 309 ALA B CA 1
ATOM 4865 C C . ALA B 1 309 ? -2.25 33.75 20.062 1 97.75 309 ALA B C 1
ATOM 4867 O O . ALA B 1 309 ? -2.637 34.375 19.078 1 97.75 309 ALA B O 1
ATOM 4868 N N . PHE B 1 310 ? -1.443 32.688 19.953 1 98.31 310 PHE B N 1
ATOM 4869 C CA . PHE B 1 310 ? -0.998 32.156 18.656 1 98.31 310 PHE B CA 1
ATOM 4870 C C . PHE B 1 310 ? -2.188 31.734 17.812 1 98.31 310 PHE B C 1
ATOM 4872 O O . PHE B 1 310 ? -2.248 32.031 16.625 1 98.31 310 PHE B O 1
ATOM 4879 N N . MET B 1 311 ? -3.135 31.047 18.438 1 97.81 311 MET B N 1
ATOM 4880 C CA . MET B 1 311 ? -4.254 30.453 17.703 1 97.81 311 MET B CA 1
ATOM 4881 C C . MET B 1 311 ? -5.309 31.5 17.375 1 97.81 311 MET B C 1
ATOM 4883 O O . MET B 1 311 ? -6.145 31.297 16.5 1 97.81 311 MET B O 1
ATOM 4887 N N . ALA B 1 312 ? -5.277 32.656 17.969 1 96.5 312 ALA B N 1
ATOM 4888 C CA . ALA B 1 312 ? -6.254 33.719 17.75 1 96.5 312 ALA B CA 1
ATOM 4889 C C . ALA B 1 312 ? -6.129 34.312 16.344 1 96.5 312 ALA B C 1
ATOM 4891 O O . ALA B 1 312 ? -7.043 35 15.867 1 96.5 312 ALA B O 1
ATOM 4892 N N . LYS B 1 313 ? -5.027 34.062 15.695 1 94.19 313 LYS B N 1
ATOM 4893 C CA . LYS B 1 313 ? -4.777 34.594 14.367 1 94.19 313 LYS B CA 1
ATOM 4894 C C . LYS B 1 313 ? -5.602 33.875 13.305 1 94.19 313 LYS B C 1
ATOM 4896 O O . LYS B 1 313 ? -5.734 34.344 12.18 1 94.19 313 LYS B O 1
ATOM 4901 N N . TYR B 1 314 ? -6.176 32.75 13.688 1 94.62 314 TYR B N 1
ATOM 4902 C CA . TYR B 1 314 ? -6.836 31.891 12.695 1 94.62 314 TYR B CA 1
ATOM 4903 C C . TYR B 1 314 ? -8.352 31.938 12.867 1 94.62 314 TYR B C 1
ATOM 4905 O O . TYR B 1 314 ? -8.852 32.188 13.961 1 94.62 314 TYR B O 1
ATOM 4913 N N . LYS B 1 315 ? -9.008 31.641 11.688 1 86.69 315 LYS B N 1
ATOM 4914 C CA . LYS B 1 315 ? -10.453 31.453 11.734 1 86.69 315 LYS B CA 1
ATOM 4915 C C . LYS B 1 315 ? -10.836 30.234 12.578 1 86.69 315 LYS B C 1
ATOM 4917 O O . LYS B 1 315 ? -10.258 29.156 12.414 1 86.69 315 LYS B O 1
ATOM 4922 N N . CYS B 1 316 ? -11.797 30.469 13.508 1 88.81 316 CYS B N 1
ATOM 4923 C CA . CYS B 1 316 ? -12.281 29.375 14.352 1 88.81 316 CYS B CA 1
ATOM 4924 C C . CYS B 1 316 ? -13.18 28.438 13.562 1 88.81 316 CYS B C 1
ATOM 4926 O O . CYS B 1 316 ? -14.148 28.875 12.938 1 88.81 316 CYS B O 1
ATOM 4928 N N . VAL B 1 317 ? -12.789 27.141 13.531 1 89.94 317 VAL B N 1
ATOM 4929 C CA . VAL B 1 317 ? -13.688 26.141 12.969 1 89.94 317 VAL B CA 1
ATOM 4930 C C . VAL B 1 317 ? -14.93 26 13.852 1 89.94 317 VAL B C 1
ATOM 4932 O O . VAL B 1 317 ? -14.82 25.656 15.031 1 89.94 317 VAL B O 1
ATOM 4935 N N . LEU B 1 318 ? -16.078 26.328 13.281 1 83.19 318 LEU B N 1
ATOM 4936 C CA . LEU B 1 318 ? -17.297 26.359 14.094 1 83.19 318 LEU B CA 1
ATOM 4937 C C . LEU B 1 318 ? -18.078 25.047 13.953 1 83.19 318 LEU B C 1
ATOM 4939 O O . LEU B 1 318 ? -18.047 24.422 12.891 1 83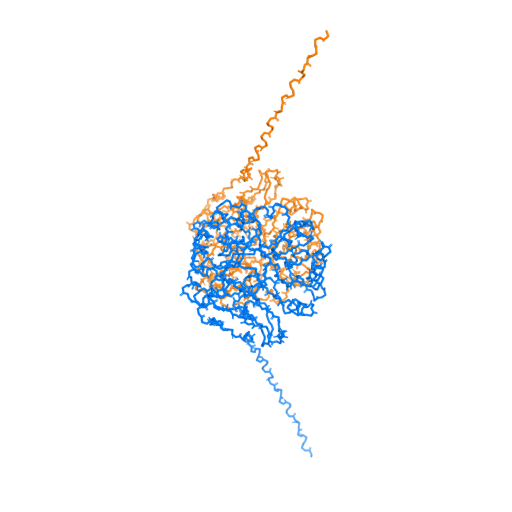.19 318 LEU B O 1
#

Organism: NCBI:txid2649997

InterPro domains:
  IPR002509 NodB homology domain [PF01522] (70-163)
  IPR011330 Glycoside hydrolase/deacetylase, beta/alpha-barrel [SSF88713] (27-303)
  IPR052740 Carbohydrate Esterase 4 [PTHR45985] (35-309)

Sequence (636 aa):
MATTTPLLAAAALLALLHPCAAAYFPVSTKSPVAAPPQFIVFTHDDDVAPASSKLVLRLSDSFYNPNGCKLPVTWFACTSSCSFSCSEAARLYLKGHEIAVHTKNHKDLRQLGKAEIKQEIVGGRDAIARCGIPKAALRGFRCPYLSDKPEVRQVLFENGFRYDSTIGAHGGNNRQFPATMDKGVPYNCDQAGQMCSKSERYPGMWQVPLYETSDHNLMDYCTNENTGAPRPGCSAFQALKEQFDDSYNGNRAPTQILIHTPYLQHKQYYNDVKKFLQYAMTKPGVWAVSMSQLLDWMENPVPAAAMPAFMAKYKCVLMATTTPLLAAAALLALLHPCAAAYFPVSTKSPVAAPPQFIVFTHDDDVAPASSKLVLRLSDSFYNPNGCKLPVTWFACTSSCSFSCSEAARLYLKGHEIAVHTKNHKDLRQLGKAEIKQEIVGGRDAIARCGIPKAALRGFRCPYLSDKPEVRQVLFENGFRYDSTIGAHGGNNRQFPATMDKGVPYNCDQAGQMCSKSERYPGMWQVPLYETSDHNLMDYCTNENTGAPRPGCSAFQALKEQFDDSYNGNRAPTQILIHTPYLQHKQYYNDVKKFLQYAMTKPGVWAVSMSQLLDWMENPVPAAAMPAFMAKYKCVL